Protein 5K7A (pdb70)

Foldseek 3Di:
DDLDDAAAEQEADPLEAAEEWEFAFEWDAFQRRTATFTAIPRDFDHHEYEYAAFRKYKYK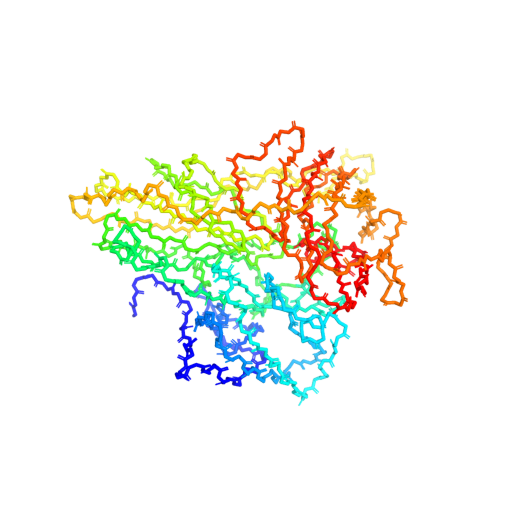YFYQDQAWWDKAFFQQQWACVQNPLADTAGHRGIDIRIDGRHHPWFAKTKMATRPFLCRQVNLQRGYMYIYGYDDPLCPDCQNVVAAEGEWEWEAFADDPRGTDDADLLCLLQFDGHPQTATSRHGAGEDEDPAQKYKYKYAHSYLWDKFFKAKPPWWKWWQAKQIGGWFFTDTDRTDIDGHRIITITMTGHDAFDKIFIKRDWDFQFRWDWDDPPPDIDIDGPGTDHMDTHYIYGGDHPHDRDDGDGTGDDDDDADDADEEEEWEKEDPSVVSAIDIVPFFEDPVDADAEEEAQGKYKYKYWYQYQGKFWKFWPNWWKWWQDKQPGGDPTTHTTGIHIHHHGMIIIIITHHHHFAKTKMATSSVSNSSRGGMHIYGYD

B-factor: mean 14.52, std 11.08, range [1.28, 102.49]

Nearest PDB structures (foldseek):
  6q29-assembly1_A  TM=9.748E-01  e=1.205E-89  Thermus thermophilus HB27
  6im7-assembly1_A  TM=8.727E-01  e=2.525E-44  Escherichia coli K-12
  8p4g-assembly1_B  TM=8.375E-01  e=1.681E-42  Pyrobaculum aerophilum str. IM2
  8p4g-assembly1_A  TM=8.306E-01  e=3.415E-42  Pyrobaculum aerophilum str. IM2
  6vow-assembly1_A  TM=8.666E-01  e=3.575E-37  Zestomonas thermotolerans

Secondary structure (DSSP, 8-state):
--SS--PPEEE-BTTEEEEEEEEEEEEEEETTEEEEEEEETTBSS-PEEEE-TT-EEEEEEEE-SSS-B--EEET----TTTS-TT--B-TT-EEEEEEE--SS--EEEEEE---TTSHHHHHHTT--EEEEE--GGGGSHHHHTSEEEEEEEEEE-EETTEEPPPPHHHHHH----SEEEETTEES-EEE-SSSEEEEEEEE--SS--EEEEETTB-EEEEEETTEEEEEEEEES-EEE-TT-EEEEEEE--SSSEEEEEEE------EEEE-SSSS-EEEE--SPPPEEEEEEEPPSS--PPPPPS---PPPPPPPPSEEEEEEEEEEGGGTEEEETTB---TT---EEE-TT-EEEEEEEE-SSS-EEEEESS--BEEEEETTEE-SS---BSEEEE-TT-EEEEEEE--S-EEEEEEESSHHHHHTT-EEEEEE-

Sequence (439 aa):
GPPSSFPEPKKVVVRSSQGGLLLSLKKLLSSATTPTTTPPLLAIIAGQQRATLLLTYGGSFPGPTLRRVRRPRRDTVRLLTLENRLPEPTNLLHWHGLLPPIISPKVDDPFLEIPPPGESWTYEFTVPKKELAGTFWYHPHHLHGRVAPQLLFAGLLLGALLVVEESSSLDAIPELREAEEHLLLVLKKDLALQGGRPAPPHTPMDWMNGKEGDLVLVNGALRPTTLLVAQKKATLLRRLRRLLNASNARYYRLALQDHPLYLIAADGGFLEEEPLEEVSELLLLAPGERAEVLVRLRKEGRFLLLQALLPYDRGAMMGMMDMGGMAHAMMMPQGPPSRPETLLYLLIIAPKNNPKKPPLLPLPPKALSSPFPTLPAPVVVVTRRRRLLVVVLTEDMMAARFFINGQVVFDHRRVDLLKKGQAQTVEVWEVENQGDMDHPFHLHVHPFQVLSVGGRPFPYRAWKDVVNLLKKAGEVARRRLLLVPLREKGRRRTVFHCHIVEHEEDRGMMMGVLEVG

Solvent-accessible surface area: 17382 Å² total; per-residue (Å²): 120,114,69,12,45,71,16,159,52,34,140,24,130,91,20,60,3,71,38,170,8,24,0,23,56,15,88,34,78,8,28,86,79,163,6,35,0,31,0,0,43,37,41,21,5,0,10,6,0,55,2,118,29,164,1,36,0,87,0,26,0,60,0,126,5,113,49,21,0,0,2,2,2,0,7,2,10,8,28,4,166,32,1,36,11,71,32,101,3,68,62,57,94,60,119,61,1,85,13,83,1,34,121,140,19,12,3,1,1,1,1,0,0,2,8,75,37,90,0,0,50,0,0,3,8,0,0,0,0,1,1,3,1,62,24,106,31,20,72,44,93,43,4,162,86,9,23,62,25,13,0,2,0,4,1,0,15,38,114,82,32,145,30,14,78,35,64,115,76,23,58,12,5,4,15,57,3,112,22,4,0,0,10,14,21,67,98,12,47,2,78,3,154,91,12,4,0,4,9,4,3,0,0,0,0,1,0,23,12,0,65,1,18,8,71,77,12,44,4,30,5,0,0,4,0,3,5,19,1,53,107,25,50,110,29,90,68,25,46,3,0,0,0,16,5,4,1,1,2,0,73,0,138,100,90,32,143,11,24,9,39,4,39,50,35,63,12,15,5,30,13,90,67,100,156,77,49,161,59,109,42,77,90,98,20,87,37,170,70,14,27,0,3,63,3,54,10,24,175,108,15,162,36,50,94,52,5,189,66,12,45,118,12,66,125,35,87,84,64,97,58,83,39,134,4,19,1,43,38,65,30,118,46,11,93,0,48,11,77,61,81,58,24,38,106,183,68,42,47,20,133,15,118,9,136,20,4,2,17,0,49,0,27,0,99,8,113,0,7,0,0,2,0,2,0,6,1,6,0,17,4,44,13,11,29,74,129,111,57,95,42,92,3,39,11,3,0,3,21,0,80,50,53,22,55,0,95,0,27,0,17,2,66,79,119,16,82,0,0,1,0,2,0,0,0,0,0,0,12,64,4,0,4,2,0,0,54,3,64

Organism: Thermus thermophilus (strain ATCC BAA-163 / DSM 7039 / HB27) (NCBI:txid262724)

InterPro domains:
  IPR001117 Multicopper oxidase, second cupredoxin domain [PF00394] (195-286)
  IPR002355 Multicopper oxidase, copper-binding site [PS00080] (444-455)
  IPR008972 Cupredoxin [G3DSA:2.60.40.420] (24-157)
  IPR008972 Cupredoxin [G3DSA:2.60.40.420] (158-334)
  IPR008972 Cupredoxin [G3DSA:2.60.40.420] (335-462)
  IPR008972 Cupredoxin [SSF49503] (23-158)
  IPR008972 Cupredoxin [SSF49503] (170-296)
  IPR008972 Cupredoxin [SSF49503] (318-461)
  IPR011706 Multicopper oxidase, C-terminal [PF07731] (347-461)
  IPR011707 Multicopper oxidase-like, N-terminal [PF07732] (53-159)
  IPR045087 Multicopper oxidase [PTHR11709] (60-456)

Radius of gyration: 20.78 Å; Cα contacts (8 Å, |Δi|>4): 1508; chains: 1; bounding box: 54×53×54 Å

CATH classification: 2.60.40.420 (+2 more: 2.60.40.420, 2.60.40.420)

Structure (mmCIF, N/CA/C/O backbone):
data_5K7A
#
_entry.id   5K7A
#
_cell.length_a   93.744
_cell.length_b   110.332
_cell.length_c   96.484
_cell.angle_alpha   90.000
_cell.angle_beta   90.000
_cell.angle_gamma   90.000
#
_symmetry.space_group_name_H-M   'C 2 2 21'
#
loop_
_entity.id
_entity.type
_entity.pdbx_description
1 polymer Laccase
2 non-polymer 'COPPER (II) ION'
3 non-polymer (4S)-2-METHYL-2,4-PENTANEDIOL
4 water water
#
loop_
_atom_site.group_PDB
_atom_site.id
_atom_site.type_symbol
_atom_site.label_atom_id
_atom_site.label_alt_id
_atom_site.label_comp_id
_atom_site.label_asym_id
_atom_site.label_entity_id
_atom_site.label_seq_id
_atom_site.pdbx_PDB_ins_code
_atom_site.Cartn_x
_atom_site.Cartn_y
_atom_site.Cartn_z
_atom_site.occupancy
_atom_site.B_iso_or_equiv
_atom_site.auth_seq_id
_atom_site.auth_comp_id
_atom_site.auth_asym_id
_atom_site.auth_atom_id
_atom_site.pdbx_PDB_model_num
ATOM 1 N N . GLY A 1 1 ? -36.126 29.443 19.871 1.00 31.02 24 GLY A N 1
ATOM 2 C CA . GLY A 1 1 ? -34.797 29.815 19.418 1.00 29.53 24 GLY A CA 1
ATOM 3 C C . GLY A 1 1 ? -34.759 31.217 18.842 1.00 37.67 24 GLY A C 1
ATOM 4 O O . GLY A 1 1 ? -35.732 31.964 18.964 1.00 34.72 24 GLY A O 1
ATOM 5 N N A PRO A 1 2 ? -33.639 31.581 18.222 0.53 32.46 25 PRO A N 1
ATOM 6 N N B PRO A 1 2 ? -33.649 31.578 18.203 0.47 32.39 25 PRO A N 1
ATOM 7 C CA A PRO A 1 2 ? -33.530 32.920 17.637 0.53 25.46 25 PRO A CA 1
ATOM 8 C CA B PRO A 1 2 ? -33.546 32.918 17.616 0.47 25.45 25 PRO A CA 1
ATOM 9 C C A PRO A 1 2 ? -34.487 33.067 16.469 0.53 32.36 25 PRO A C 1
ATOM 10 C C B PRO A 1 2 ? -34.525 33.081 16.467 0.47 32.33 25 PRO A C 1
ATOM 11 O O A PRO A 1 2 ? -34.760 32.112 15.737 0.53 26.58 25 PRO A O 1
ATOM 12 O O B PRO A 1 2 ? -34.840 32.128 15.749 0.47 26.63 25 PRO A O 1
ATOM 19 N N A SER A 1 3 ? -35.004 34.288 16.306 0.53 23.08 26 SER A N 1
ATOM 20 N N B SER A 1 3 ? -35.012 34.315 16.303 0.47 23.07 26 SER A N 1
ATOM 21 C CA A SER A 1 3 ? -35.939 34.551 15.217 0.53 33.18 26 SER A CA 1
ATOM 22 C CA B SER A 1 3 ? -35.942 34.602 15.215 0.47 33.12 26 SER A CA 1
ATOM 23 C C A SER A 1 3 ? -35.359 34.131 13.875 0.53 25.16 26 SER A C 1
ATOM 24 C C B SER A 1 3 ? -35.369 34.198 13.863 0.47 25.22 26 SER A C 1
ATOM 25 O O A SER A 1 3 ? -36.074 33.600 13.018 0.53 27.13 26 SER A O 1
ATOM 26 O O B SER A 1 3 ? -36.112 33.743 12.986 0.47 27.30 26 SER A O 1
ATOM 31 N N . PHE A 1 4 ? -34.057 34.343 13.679 1.00 20.39 27 PHE A N 1
ATOM 32 C CA . PHE A 1 4 ? -33.436 33.991 12.417 1.00 15.35 27 PHE A CA 1
ATOM 33 C C . PHE A 1 4 ? -32.706 32.663 12.527 1.00 13.28 27 PHE A C 1
ATOM 34 O O . PHE A 1 4 ? -31.675 32.585 13.213 1.00 13.17 27 PHE A O 1
ATOM 42 N N . PRO A 1 5 ? -33.173 31.617 11.851 1.00 12.86 28 PRO A N 1
ATOM 43 C CA . PRO A 1 5 ? -32.471 30.333 11.882 1.00 10.74 28 PRO A CA 1
ATOM 44 C C . PRO A 1 5 ? -31.231 30.360 11.001 1.00 8.05 28 PRO A C 1
ATOM 45 O O . PRO A 1 5 ? -31.250 30.887 9.886 1.00 10.56 28 PRO A O 1
ATOM 49 N N . GLU A 1 6 ? -30.152 29.793 11.527 1.00 9.84 29 GLU A N 1
ATOM 50 C CA . GLU A 1 6 ? -28.877 29.615 10.847 1.00 10.23 29 GLU A CA 1
ATOM 51 C C . GLU A 1 6 ? -28.311 28.271 11.270 1.00 7.18 29 GLU A C 1
ATOM 52 O O . GLU A 1 6 ? -28.553 27.825 12.399 1.00 8.89 29 GLU A O 1
ATOM 58 N N . PRO A 1 7 ? -27.543 27.610 10.404 1.00 7.58 30 PRO A N 1
ATOM 59 C CA . PRO A 1 7 ? -26.953 26.329 10.799 1.00 9.60 30 PRO A CA 1
ATOM 60 C C . PRO A 1 7 ? -26.047 26.467 12.015 1.00 6.81 30 PRO A C 1
ATOM 61 O O . PRO A 1 7 ? -25.376 27.487 12.216 1.00 9.69 30 PRO A O 1
ATOM 65 N N A LYS A 1 8 ? -26.049 25.419 12.836 0.41 9.88 31 LYS A N 1
ATOM 66 N N B LYS A 1 8 ? -26.055 25.426 12.844 0.59 9.85 31 LYS A N 1
ATOM 67 C CA A LYS A 1 8 ? -25.128 25.326 13.957 0.41 8.85 31 LYS A CA 1
ATOM 68 C CA B LYS A 1 8 ? -25.134 25.354 13.967 0.59 8.77 31 LYS A CA 1
ATOM 69 C C A LYS A 1 8 ? -23.691 25.436 13.461 0.41 9.95 31 LYS A C 1
ATOM 70 C C B LYS A 1 8 ? -23.698 25.446 13.464 0.59 9.93 31 LYS A C 1
ATOM 71 O O A LYS A 1 8 ? -23.345 24.924 12.391 0.41 7.32 31 LYS A O 1
ATOM 72 O O B LYS A 1 8 ? -23.362 24.930 12.392 0.59 7.31 31 LYS A O 1
ATOM 83 N N . VAL A 1 9 ? -22.851 26.114 14.241 1.00 10.24 32 VAL A N 1
ATOM 84 C CA . VAL A 1 9 ? -21.457 26.341 13.883 1.00 8.11 32 VAL A CA 1
ATOM 85 C C . VAL A 1 9 ? -20.564 25.402 14.685 1.00 10.27 32 VAL A C 1
ATOM 86 O O . VAL A 1 9 ? -20.743 25.240 15.902 1.00 11.51 32 VAL A O 1
ATOM 90 N N A VAL A 1 10 ? -19.619 24.766 13.992 0.91 7.66 33 VAL A N 1
ATOM 91 N N B VAL A 1 10 ? -19.598 24.785 14.016 0.09 7.77 33 VAL A N 1
ATOM 92 C CA A VAL A 1 10 ? -18.519 24.025 14.601 0.91 5.50 33 VAL A CA 1
ATOM 93 C CA B VAL A 1 10 ? -18.538 24.042 14.687 0.09 5.82 33 VAL A CA 1
ATOM 94 C C A VAL A 1 10 ? -17.235 24.792 14.306 0.91 9.26 33 VAL A C 1
ATOM 95 C C B VAL A 1 10 ? -17.212 24.704 14.334 0.09 9.06 33 VAL A C 1
ATOM 96 O O A VAL A 1 10 ? -16.901 25.023 13.138 0.91 7.88 33 VAL A O 1
ATOM 97 O O B VAL A 1 10 ? -16.851 24.805 13.154 0.09 7.80 33 VAL A O 1
ATOM 104 N N . ARG A 1 11 ? -16.513 25.185 15.356 1.00 8.43 34 ARG A N 1
ATOM 105 C CA . ARG A 1 11 ? -15.303 25.985 15.217 1.00 6.30 34 ARG A CA 1
ATOM 106 C C . ARG A 1 11 ? -14.065 25.136 15.472 1.00 8.59 34 ARG A C 1
ATOM 107 O O . ARG A 1 11 ? -14.087 24.198 16.271 1.00 11.18 34 ARG A O 1
ATOM 115 N N A SER A 1 12 ? -12.982 25.454 14.771 0.85 6.47 35 SER A N 1
ATOM 116 N N B SER A 1 12 ? -12.974 25.491 14.800 0.15 6.70 35 SER A N 1
ATOM 117 C CA A SER A 1 12 ? -11.710 24.831 15.107 0.85 6.70 35 SER A CA 1
ATOM 118 C CA B SER A 1 12 ? -11.689 24.891 15.124 0.15 7.03 35 SER A CA 1
ATOM 119 C C A SER A 1 12 ? -11.327 25.195 16.542 0.85 10.21 35 SER A C 1
ATOM 120 C C B SER A 1 12 ? -11.323 25.208 16.568 0.15 10.36 35 SER A C 1
ATOM 121 O O A SER A 1 12 ? -11.712 26.248 17.062 0.85 11.65 35 SER A O 1
ATOM 122 O O B SER A 1 12 ? -11.695 26.251 17.113 0.15 11.71 35 SER A O 1
ATOM 127 N N . GLN A 1 13 ? -10.590 24.290 17.193 1.00 11.30 36 GLN A N 1
ATOM 128 C CA . GLN A 1 13 ? -10.170 24.440 18.584 1.00 10.57 36 GLN A CA 1
ATOM 129 C C . GLN A 1 13 ? -8.662 24.267 18.620 1.00 12.87 36 GLN A C 1
ATOM 130 O O . GLN A 1 13 ? -8.152 23.203 18.252 1.00 14.78 36 GLN A O 1
ATOM 136 N N . GLY A 1 14 ? -7.954 25.304 19.051 1.00 14.07 37 GLY A N 1
ATOM 137 C CA . GLY A 1 14 ? -6.513 25.186 19.153 1.00 16.92 37 GLY A CA 1
ATOM 138 C C . GLY A 1 14 ? -5.832 24.904 17.833 1.00 19.35 37 GLY A C 1
ATOM 139 O O . GLY A 1 14 ? -4.797 24.231 17.809 1.00 15.61 37 GLY A O 1
ATOM 140 N N . GLY A 1 15 ? -6.398 25.384 16.728 1.00 15.08 38 GLY A N 1
ATOM 141 C CA . GLY A 1 15 ? -5.828 25.157 15.417 1.00 13.22 38 GLY A CA 1
ATOM 142 C C . GLY A 1 15 ? -6.260 23.881 14.734 1.00 16.09 38 GLY A C 1
ATOM 143 O O . GLY A 1 15 ? -5.701 23.546 13.682 1.00 13.72 38 GLY A O 1
ATOM 144 N N . LEU A 1 16 ? -7.234 23.160 15.288 1.00 10.49 39 LEU A N 1
ATOM 145 C CA . LEU A 1 16 ? -7.662 21.886 14.726 1.00 9.69 39 LEU A CA 1
ATOM 146 C C . LEU A 1 16 ? -9.178 21.818 14.709 1.00 11.56 39 LEU A C 1
ATOM 147 O O . LEU A 1 16 ? -9.823 22.051 15.735 1.00 13.40 39 LEU A O 1
ATOM 152 N N A LEU A 1 17 ? -9.729 21.480 13.548 0.38 8.27 40 LEU A N 1
ATOM 153 N N B LEU A 1 17 ? -9.754 21.517 13.549 0.62 8.24 40 LEU A N 1
ATOM 154 C CA A LEU A 1 17 ? -11.142 21.149 13.389 0.38 9.90 40 LEU A CA 1
ATOM 155 C CA B LEU A 1 17 ? -11.172 21.162 13.462 0.62 9.90 40 LEU A CA 1
ATOM 156 C C A LEU A 1 17 ? -11.210 19.653 13.099 0.38 11.77 40 LEU A C 1
ATOM 157 C C B LEU A 1 17 ? -11.230 19.677 13.116 0.62 11.77 40 LEU A C 1
ATOM 158 O O A LEU A 1 17 ? -10.977 19.222 11.966 0.38 12.44 40 LEU A O 1
ATOM 159 O O B LEU A 1 17 ? -11.014 19.286 11.966 0.62 12.42 40 LEU A O 1
ATOM 168 N N . SER A 1 18 ? -11.516 18.860 14.124 1.00 7.64 41 SER A N 1
ATOM 169 C CA . SER A 1 18 ? -11.597 17.412 13.999 1.00 9.66 41 SER A CA 1
ATOM 170 C C . SER A 1 18 ? -13.048 17.026 14.230 1.00 10.59 41 SER A C 1
ATOM 171 O O . SER A 1 18 ? -13.596 17.278 15.309 1.00 12.34 41 SER A O 1
ATOM 174 N N . LEU A 1 19 ? -13.673 16.427 13.222 1.00 10.75 42 LEU A N 1
ATOM 175 C CA . LEU A 1 19 ? -15.113 16.241 13.257 1.00 12.39 42 LEU A CA 1
ATOM 176 C C . LEU A 1 19 ? -15.490 15.001 12.464 1.00 9.85 42 LEU A C 1
ATOM 177 O O . LEU A 1 19 ? -14.950 14.756 11.379 1.00 11.52 42 LEU A O 1
ATOM 182 N N A LYS A 1 20 ? -16.410 14.214 13.011 0.54 12.94 43 LYS A N 1
ATOM 183 N N B LYS A 1 20 ? -16.411 14.227 13.027 0.46 12.96 43 LYS A N 1
ATOM 184 C CA A LYS A 1 20 ? -16.990 13.083 12.301 0.54 18.00 43 LYS A CA 1
ATOM 185 C CA B LYS A 1 20 ? -17.030 13.096 12.356 0.46 18.13 43 LYS A CA 1
ATOM 186 C C A LYS A 1 20 ? -18.397 13.465 11.865 0.54 16.73 43 LYS A C 1
ATOM 187 C C B LYS A 1 20 ? -18.383 13.558 11.834 0.46 16.72 43 LYS A C 1
ATOM 188 O O A LYS A 1 20 ? -19.245 13.783 12.706 0.54 16.61 43 LYS A O 1
ATOM 189 O O B LYS A 1 20 ? -19.168 14.153 12.580 0.46 15.44 43 LYS A O 1
ATOM 200 N N A LEU A 1 21 ? -18.641 13.439 10.560 0.54 11.28 44 LEU A N 1
ATOM 201 N N B LEU A 1 21 ? -18.651 13.289 10.558 0.46 11.67 44 LEU A N 1
ATOM 202 C CA A LEU A 1 21 ? -19.972 13.644 10.014 0.54 14.09 44 LEU A CA 1
ATOM 203 C CA B LEU A 1 21 ? -19.876 13.746 9.911 0.46 13.70 44 LEU A CA 1
ATOM 204 C C A LEU A 1 21 ? -20.465 12.361 9.361 0.54 12.01 44 LEU A C 1
ATOM 205 C C B LEU A 1 21 ? -20.442 12.598 9.092 0.46 13.67 44 LEU A C 1
ATOM 206 O O A LEU A 1 21 ? -19.684 11.586 8.803 0.54 15.63 44 LEU A O 1
ATOM 207 O O B LEU A 1 21 ? -19.786 12.122 8.162 0.46 9.35 44 LEU A O 1
ATOM 216 N N A SER A 1 22 ? -21.771 12.145 9.434 0.54 9.87 45 SER A N 1
ATOM 217 N N B SER A 1 22 ? -21.652 12.159 9.424 0.46 10.12 45 SER A N 1
ATOM 218 C CA A SER A 1 22 ? -22.418 11.058 8.722 0.54 12.54 45 SER A CA 1
ATOM 219 C CA B SER A 1 22 ? -22.312 11.099 8.676 0.46 12.52 45 SER A CA 1
ATOM 220 C C A SER A 1 22 ? -23.369 11.640 7.689 0.54 11.69 45 SER A C 1
ATOM 221 C C B SER A 1 22 ? -23.286 11.693 7.665 0.46 11.62 45 SER A C 1
ATOM 222 O O A SER A 1 22 ? -24.106 12.587 7.979 0.54 11.56 45 SER A O 1
ATOM 223 O O B SER A 1 22 ? -23.965 12.684 7.948 0.46 11.27 45 SER A O 1
ATOM 228 N N . ALA A 1 23 ? -23.336 11.086 6.480 1.00 9.61 46 ALA A N 1
ATOM 229 C CA . ALA A 1 23 ? -24.333 11.394 5.462 1.00 7.59 46 ALA A CA 1
ATOM 230 C C . ALA A 1 23 ? -25.414 10.328 5.610 1.00 10.15 46 ALA A C 1
ATOM 231 O O . ALA A 1 23 ? -25.158 9.145 5.364 1.00 11.63 46 ALA A O 1
ATOM 233 N N A THR A 1 24 ? -26.608 10.727 6.045 0.21 8.62 47 THR A N 1
ATOM 234 N N B THR A 1 24 ? -26.624 10.749 5.999 0.79 8.50 47 THR A N 1
ATOM 235 C CA A THR A 1 24 ? -27.619 9.730 6.370 0.21 11.06 47 THR A CA 1
ATOM 236 C CA B THR A 1 24 ? -27.643 9.819 6.493 0.79 11.04 47 THR A CA 1
ATOM 237 C C A THR A 1 24 ? -29.010 10.279 6.094 0.21 10.77 47 THR A C 1
ATOM 238 C C B THR A 1 24 ? -29.037 10.304 6.123 0.79 10.77 47 THR A C 1
ATOM 239 O O A THR A 1 24 ? -29.222 11.497 6.143 0.21 10.18 47 THR A O 1
ATOM 240 O O B THR A 1 24 ? -29.286 11.517 6.165 0.79 10.15 47 THR A O 1
ATOM 247 N N . PRO A 1 25 ? -29.968 9.409 5.775 1.00 10.64 48 PRO A N 1
ATOM 248 C CA . PRO A 1 25 ? -31.370 9.836 5.668 1.00 10.38 48 PRO A CA 1
ATOM 249 C C . PRO A 1 25 ? -31.879 10.206 7.054 1.00 10.93 48 PRO A C 1
ATOM 250 O O . PRO A 1 25 ? -31.739 9.435 8.006 1.00 13.64 48 PRO A O 1
ATOM 254 N N A THR A 1 26 ? -32.485 11.386 7.155 0.64 8.99 49 THR A N 1
ATOM 255 N N B THR A 1 26 ? -32.458 11.398 7.178 0.06 9.12 49 THR A N 1
ATOM 256 N N C THR A 1 26 ? -32.455 11.398 7.164 0.30 9.08 49 THR A N 1
ATOM 257 C CA A THR A 1 26 ? -32.761 12.011 8.443 0.64 8.85 49 THR A CA 1
ATOM 258 C CA B THR A 1 26 ? -32.909 11.888 8.479 0.06 9.09 49 THR A CA 1
ATOM 259 C CA C THR A 1 26 ? -32.931 11.908 8.443 0.30 8.96 49 THR A CA 1
ATOM 260 C C A THR A 1 26 ? -34.204 12.494 8.479 0.64 10.02 49 THR A C 1
ATOM 261 C C B THR A 1 26 ? -34.330 12.420 8.378 0.06 9.85 49 THR A C 1
ATOM 262 C C C THR A 1 26 ? -34.347 12.450 8.299 0.30 9.74 49 THR A C 1
ATOM 263 O O A THR A 1 26 ? -34.595 13.330 7.639 0.64 9.53 49 THR A O 1
ATOM 264 O O B THR A 1 26 ? -34.586 13.352 7.588 0.06 9.60 49 THR A O 1
ATOM 265 O O C THR A 1 26 ? -34.554 13.538 7.760 0.30 9.51 49 THR A O 1
ATOM 275 N N A PRO A 1 27 ? -35.021 12.019 9.421 0.61 11.03 50 PRO A N 1
ATOM 276 N N B PRO A 1 27 ? -35.277 11.878 9.141 0.39 11.19 50 PRO A N 1
ATOM 277 C CA A PRO A 1 27 ? -36.346 12.620 9.625 0.61 8.81 50 PRO A CA 1
ATOM 278 C CA B PRO A 1 27 ? -36.578 12.542 9.281 0.39 10.86 50 PRO A CA 1
ATOM 279 C C A PRO A 1 27 ? -36.199 14.006 10.231 0.61 11.05 50 PRO A C 1
ATOM 280 C C B PRO A 1 27 ? -36.421 13.796 10.130 0.39 11.42 50 PRO A C 1
ATOM 281 O O A PRO A 1 27 ? -35.507 14.187 11.236 0.61 12.22 50 PRO A O 1
ATOM 282 O O B PRO A 1 27 ? -35.783 13.771 11.185 0.39 12.78 50 PRO A O 1
ATOM 289 N N A LEU A 1 28 ? -36.851 14.986 9.612 0.41 10.53 51 LEU A N 1
ATOM 290 N N B LEU A 1 28 ? -36.990 14.899 9.650 0.59 10.34 51 LEU A N 1
ATOM 291 C CA A LEU A 1 28 ? -36.756 16.370 10.047 0.41 10.23 51 LEU A CA 1
ATOM 292 C CA B LEU A 1 28 ? -36.900 16.179 10.338 0.59 10.55 51 LEU A CA 1
ATOM 293 C C A LEU A 1 28 ? -38.128 17.012 9.972 0.41 11.06 51 LEU A C 1
ATOM 294 C C B LEU A 1 28 ? -38.154 16.982 10.022 0.59 11.01 51 LEU A C 1
ATOM 295 O O A LEU A 1 28 ? -39.058 16.480 9.361 0.41 12.14 51 LEU A O 1
ATOM 296 O O B LEU A 1 28 ? -39.018 16.545 9.258 0.59 12.23 51 LEU A O 1
ATOM 305 N N . ALA A 1 29 ? -38.248 18.166 10.617 1.00 10.84 52 ALA A N 1
ATOM 306 C CA . ALA A 1 29 ? -39.324 19.104 10.340 1.00 11.20 52 ALA A CA 1
ATOM 307 C C . ALA A 1 29 ? -38.720 20.227 9.516 1.00 17.51 52 ALA A C 1
ATOM 308 O O . ALA A 1 29 ? -37.685 20.787 9.889 1.00 22.19 52 ALA A O 1
ATOM 310 N N A ILE A 1 30 ? -39.357 20.545 8.397 0.65 14.65 53 ILE A N 1
ATOM 311 N N B ILE A 1 30 ? -39.360 20.547 8.395 0.35 14.86 53 ILE A N 1
ATOM 312 C CA A ILE A 1 30 ? -38.841 21.572 7.502 0.65 24.93 53 ILE A CA 1
ATOM 313 C CA B ILE A 1 30 ? -38.845 21.544 7.459 0.35 24.75 53 ILE A CA 1
ATOM 314 C C A ILE A 1 30 ? -40.016 22.290 6.859 0.65 15.09 53 ILE A C 1
ATOM 315 C C B ILE A 1 30 ? -40.023 22.287 6.848 0.35 15.24 53 ILE A C 1
ATOM 316 O O A ILE A 1 30 ? -40.949 21.656 6.357 0.65 16.99 53 ILE A O 1
ATOM 317 O O B ILE A 1 30 ? -40.960 21.664 6.340 0.35 17.00 53 ILE A O 1
ATOM 326 N N . ALA A 1 31 ? -39.974 23.623 6.894 1.00 13.38 54 ALA A N 1
ATOM 327 C CA . ALA A 1 31 ? -41.031 24.457 6.319 1.00 13.18 54 ALA A CA 1
ATOM 328 C C . ALA A 1 31 ? -42.410 24.044 6.824 1.00 13.67 54 ALA A C 1
ATOM 329 O O . ALA A 1 31 ? -43.396 24.070 6.085 1.00 14.50 54 ALA A O 1
ATOM 331 N N . GLY A 1 32 ? -42.480 23.618 8.082 1.00 13.51 55 GLY A N 1
ATOM 332 C CA . GLY A 1 32 ? -43.743 23.266 8.693 1.00 12.47 55 GLY A CA 1
ATOM 333 C C . GLY A 1 32 ? -44.252 21.864 8.420 1.00 15.72 55 GLY A C 1
ATOM 334 O O . GLY A 1 32 ? -45.352 21.528 8.872 1.00 16.60 55 GLY A O 1
ATOM 335 N N A GLN A 1 33 ? -43.497 21.032 7.705 0.50 14.78 56 GLN A N 1
ATOM 336 N N B GLN A 1 33 ? -43.502 21.036 7.698 0.50 14.76 56 GLN A N 1
ATOM 337 C CA A GLN A 1 33 ? -43.908 19.667 7.416 0.50 13.43 56 GLN A CA 1
ATOM 338 C CA B GLN A 1 33 ? -43.908 19.666 7.432 0.50 13.41 56 GLN A CA 1
ATOM 339 C C A GLN A 1 33 ? -42.775 18.702 7.740 0.50 13.21 56 GLN A C 1
ATOM 340 C C B GLN A 1 33 ? -42.776 18.713 7.794 0.50 13.23 56 GLN A C 1
ATOM 341 O O A GLN A 1 33 ? -41.599 19.073 7.733 0.50 17.90 56 GLN A O 1
ATOM 342 O O B GLN A 1 33 ? -41.608 19.099 7.871 0.50 17.59 56 GLN A O 1
ATOM 353 N N . ARG A 1 34 ? -43.145 17.458 8.040 1.00 11.90 57 ARG A N 1
ATOM 354 C CA . ARG A 1 34 ? -42.163 16.415 8.277 1.00 12.06 57 ARG A CA 1
ATOM 355 C C . ARG A 1 34 ? -41.684 15.869 6.942 1.00 14.86 57 ARG A C 1
ATOM 356 O O . ARG A 1 34 ? -42.471 15.690 6.006 1.00 17.58 57 ARG A O 1
ATOM 364 N N . ALA A 1 35 ? -40.384 15.612 6.854 1.00 10.42 58 ALA A N 1
ATOM 365 C CA . ALA A 1 35 ? -39.819 15.002 5.665 1.00 9.93 58 ALA A CA 1
ATOM 366 C C . ALA A 1 35 ? -38.554 14.264 6.063 1.00 10.35 58 ALA A C 1
ATOM 367 O O . ALA A 1 35 ? -37.956 14.538 7.107 1.00 11.34 58 ALA A O 1
ATOM 369 N N . THR A 1 36 ? -38.158 13.311 5.224 1.00 8.15 59 THR A N 1
ATOM 370 C CA . THR A 1 36 ? -36.866 12.652 5.353 1.00 9.15 59 THR A CA 1
ATOM 371 C C . THR A 1 36 ? -35.951 13.185 4.262 1.00 8.45 59 THR A C 1
ATOM 372 O O . THR A 1 36 ? -36.229 13.010 3.070 1.00 10.66 59 THR A O 1
ATOM 376 N N A LEU A 1 37 ? -34.874 13.842 4.672 0.38 7.96 60 LEU A N 1
ATOM 377 N N B LEU A 1 37 ? -34.880 13.852 4.672 0.62 7.98 60 LEU A N 1
ATOM 378 C CA A LEU A 1 37 ? -33.870 14.372 3.763 0.38 6.84 60 LEU A CA 1
ATOM 379 C CA B LEU A 1 37 ? -33.876 14.370 3.757 0.62 6.80 60 LEU A CA 1
ATOM 380 C C A LEU A 1 37 ? -32.554 13.635 3.968 0.38 7.20 60 LEU A C 1
ATOM 381 C C B LEU A 1 37 ? -32.583 13.584 3.929 0.62 7.14 60 LEU A C 1
ATOM 382 O O A LEU A 1 37 ? -32.359 12.923 4.957 0.38 9.76 60 LEU A O 1
ATOM 383 O O B LEU A 1 37 ? -32.433 12.783 4.855 0.62 9.67 60 LEU A O 1
ATOM 392 N N . LEU A 1 38 ? -31.640 13.812 3.019 1.00 7.05 61 LEU A N 1
ATOM 393 C CA . LEU A 1 38 ? -30.283 13.312 3.178 1.00 8.72 61 LEU A CA 1
ATOM 394 C C . LEU A 1 38 ? -29.477 14.465 3.752 1.00 8.46 61 LEU A C 1
ATOM 395 O O . LEU A 1 38 ? -29.436 15.542 3.151 1.00 7.68 61 LEU A O 1
ATOM 400 N N . THR A 1 39 ? -28.861 14.258 4.919 1.00 7.79 62 THR A N 1
ATOM 401 C CA . THR A 1 39 ? -28.171 15.339 5.612 1.00 5.87 62 THR A CA 1
ATOM 402 C C . THR A 1 39 ? -26.768 14.931 6.032 1.00 8.30 62 THR A C 1
ATOM 403 O O . THR A 1 39 ? -26.454 13.748 6.196 1.00 9.47 62 THR A O 1
ATOM 407 N N . TYR A 1 40 ? -25.939 15.949 6.237 1.00 5.82 63 TYR A N 1
ATOM 408 C CA . TYR A 1 40 ? -24.714 15.834 7.015 1.00 5.66 63 TYR A CA 1
ATOM 409 C C . TYR A 1 40 ? -24.994 16.333 8.425 1.00 9.78 63 TYR A C 1
ATOM 410 O O . TYR A 1 40 ? -25.603 17.397 8.603 1.00 6.86 63 TYR A O 1
ATOM 419 N N . GLY A 1 41 ? -24.530 15.583 9.425 1.00 11.69 64 GLY A N 1
ATOM 420 C CA . GLY A 1 41 ? -24.670 16.048 10.791 1.00 9.30 64 GLY A CA 1
ATOM 421 C C . GLY A 1 41 ? -26.095 16.138 11.279 1.00 10.25 64 GLY A C 1
ATOM 422 O O . GLY A 1 41 ? -26.372 16.875 12.232 1.00 14.47 64 GLY A O 1
ATOM 423 N N . GLY A 1 42 ? -27.017 15.426 10.634 1.00 9.83 65 GLY A N 1
ATOM 424 C CA . GLY A 1 42 ? -28.399 15.400 11.068 1.00 10.44 65 GLY A CA 1
ATOM 425 C C . GLY A 1 42 ? -29.185 16.678 10.866 1.00 14.48 65 GLY A C 1
ATOM 426 O O . GLY A 1 42 ? -30.274 16.804 11.435 1.00 11.67 65 GLY A O 1
ATOM 427 N N . SER A 1 43 ? -28.694 17.625 10.065 1.00 10.85 66 SER A N 1
ATOM 428 C CA . SER A 1 43 ? -29.392 18.893 9.888 1.00 11.83 66 SER A CA 1
ATOM 429 C C . SER A 1 43 ? -29.399 19.312 8.421 1.00 7.28 66 SER A C 1
ATOM 430 O O . SER A 1 43 ? -28.538 18.917 7.633 1.00 7.33 66 SER A O 1
ATOM 433 N N . PHE A 1 44 ? -30.370 20.156 8.080 1.00 8.17 67 PHE A N 1
ATOM 434 C CA . PHE A 1 44 ? -30.443 20.772 6.763 1.00 8.75 67 PHE A CA 1
ATOM 435 C C . PHE A 1 44 ? -30.556 22.290 6.881 1.00 9.77 67 PHE A C 1
ATOM 436 O O . PHE A 1 44 ? -31.538 22.796 7.419 1.00 11.98 67 PHE A O 1
ATOM 444 N N . PRO A 1 45 ? -29.546 23.026 6.395 1.00 7.45 68 PRO A N 1
ATOM 445 C CA . PRO A 1 45 ? -28.255 22.572 5.860 1.00 8.06 68 PRO A CA 1
ATOM 446 C C . PRO A 1 45 ? -27.422 21.881 6.912 1.00 7.07 68 PRO A C 1
ATOM 447 O O . PRO A 1 45 ? -27.776 21.909 8.097 1.00 7.92 68 PRO A O 1
ATOM 451 N N . GLY A 1 46 ? -26.313 21.284 6.481 1.00 6.14 69 GLY A N 1
ATOM 452 C CA . GLY A 1 46 ? -25.359 20.709 7.396 1.00 7.17 69 GLY A CA 1
ATOM 453 C C . GLY A 1 46 ? -24.703 21.790 8.233 1.00 6.94 69 GLY A C 1
ATOM 454 O O . GLY A 1 46 ? -24.922 22.986 8.016 1.00 5.88 69 GLY A O 1
ATOM 455 N N . PRO A 1 47 ? -23.881 21.398 9.208 1.00 7.62 70 PRO A N 1
ATOM 456 C CA . PRO A 1 47 ? -23.272 22.402 10.090 1.00 5.46 70 PRO A CA 1
ATOM 457 C C . PRO A 1 47 ? -22.301 23.307 9.344 1.00 5.29 70 PRO A C 1
ATOM 458 O O . PRO A 1 47 ? -21.618 22.891 8.404 1.00 6.99 70 PRO A O 1
ATOM 462 N N . THR A 1 48 ? -22.239 24.564 9.779 1.00 6.68 71 THR A N 1
ATOM 463 C CA . THR A 1 48 ? -21.244 25.491 9.249 1.00 5.24 71 THR A CA 1
ATOM 464 C C . THR A 1 48 ? -19.922 25.247 9.960 1.00 5.94 71 THR A C 1
ATOM 465 O O . THR A 1 48 ? -19.857 25.307 11.192 1.00 7.94 71 THR A O 1
ATOM 469 N N . LEU A 1 49 ? -18.870 24.979 9.194 1.00 5.51 72 LEU A N 1
ATOM 470 C CA . LEU A 1 49 ? -17.538 24.800 9.758 1.00 6.45 72 LEU A CA 1
ATOM 471 C C . LEU A 1 49 ? -16.824 26.144 9.689 1.00 7.49 72 LEU A C 1
ATOM 472 O O . LEU A 1 49 ? -16.702 26.724 8.608 1.00 9.32 72 LEU A O 1
ATOM 477 N N A ARG A 1 50 ? -16.358 26.644 10.831 0.57 7.47 73 ARG A N 1
ATOM 478 N N B ARG A 1 50 ? -16.370 26.645 10.833 0.43 7.49 73 ARG A N 1
ATOM 479 C CA A ARG A 1 50 ? -15.697 27.944 10.884 0.57 6.03 73 ARG A CA 1
ATOM 480 C CA B ARG A 1 50 ? -15.695 27.936 10.906 0.43 6.09 73 ARG A CA 1
ATOM 481 C C A ARG A 1 50 ? -14.249 27.738 11.298 0.57 8.66 73 ARG A C 1
ATOM 482 C C B ARG A 1 50 ? -14.242 27.702 11.286 0.43 8.68 73 ARG A C 1
ATOM 483 O O A ARG A 1 50 ? -13.979 27.193 12.374 0.57 7.08 73 ARG A O 1
ATOM 484 O O B ARG A 1 50 ? -13.960 27.098 12.327 0.43 6.97 73 ARG A O 1
ATOM 499 N N . VAL A 1 51 ? -13.326 28.175 10.439 1.00 5.57 74 VAL A N 1
ATOM 500 C CA . VAL A 1 51 ? -11.896 27.928 10.590 1.00 8.10 74 VAL A CA 1
ATOM 501 C C . VAL A 1 51 ? -11.141 29.220 10.291 1.00 6.92 74 VAL A C 1
ATOM 502 O O . VAL A 1 51 ? -11.718 30.228 9.877 1.00 8.37 74 VAL A O 1
ATOM 506 N N A ARG A 1 52 ? -9.834 29.179 10.497 0.56 9.24 75 ARG A N 1
ATOM 507 N N B ARG A 1 52 ? -9.833 29.173 10.505 0.44 9.25 75 ARG A N 1
ATOM 508 C CA A ARG A 1 52 ? -8.958 30.297 10.189 0.56 8.47 75 ARG A CA 1
ATOM 509 C CA B ARG A 1 52 ? -8.916 30.268 10.237 0.44 8.53 75 ARG A CA 1
ATOM 510 C C A ARG A 1 52 ? -7.760 29.776 9.416 0.56 7.14 75 ARG A C 1
ATOM 511 C C B ARG A 1 52 ? -7.794 29.752 9.353 0.44 7.16 75 ARG A C 1
ATOM 512 O O A ARG A 1 52 ? -7.452 28.582 9.470 0.56 9.04 75 ARG A O 1
ATOM 513 O O B ARG A 1 52 ? -7.570 28.540 9.271 0.44 9.47 75 ARG A O 1
ATOM 528 N N . PRO A 1 53 ? -7.074 30.641 8.669 1.00 9.73 76 PRO A N 1
ATOM 529 C CA . PRO A 1 53 ? -5.895 30.190 7.923 1.00 9.38 76 PRO A CA 1
ATOM 530 C C . PRO A 1 53 ? -4.914 29.469 8.830 1.00 13.12 76 PRO A C 1
ATOM 531 O O . PRO A 1 53 ? -4.738 29.828 9.999 1.00 10.77 76 PRO A O 1
ATOM 535 N N A ARG A 1 54 ? -4.302 28.423 8.279 0.66 10.69 77 ARG A N 1
ATOM 536 N N B ARG A 1 54 ? -4.279 28.437 8.278 0.34 10.80 77 ARG A N 1
ATOM 537 C CA A ARG A 1 54 ? -3.308 27.543 8.896 0.66 10.41 77 ARG A CA 1
ATOM 538 C CA B ARG A 1 54 ? -3.299 27.549 8.898 0.34 10.58 77 ARG A CA 1
ATOM 539 C C A ARG A 1 54 ? -3.921 26.504 9.833 0.66 11.73 77 ARG A C 1
ATOM 540 C C B ARG A 1 54 ? -3.928 26.482 9.799 0.34 11.80 77 ARG A C 1
ATOM 541 O O A ARG A 1 54 ? -3.181 25.650 10.334 0.66 12.36 77 ARG A O 1
ATOM 542 O O B ARG A 1 54 ? -3.210 25.587 10.247 0.34 12.18 77 ARG A O 1
ATOM 557 N N . ASP A 1 55 ? -5.230 26.543 10.089 1.00 7.85 78 ASP A N 1
ATOM 558 C CA . ASP A 1 55 ? -5.878 25.468 10.833 1.00 9.36 78 ASP A CA 1
ATOM 559 C C . ASP A 1 55 ? -5.730 24.152 10.077 1.00 12.07 78 ASP A C 1
ATOM 560 O O . ASP A 1 55 ? -5.649 24.118 8.845 1.00 9.97 78 ASP A O 1
ATOM 565 N N . THR A 1 56 ? -5.708 23.061 10.830 1.00 10.77 79 THR A N 1
ATOM 566 C CA . THR A 1 56 ? -5.836 21.726 10.266 1.00 7.46 79 THR A CA 1
ATOM 567 C C . THR A 1 56 ? -7.300 21.313 10.335 1.00 10.94 79 THR A C 1
ATOM 568 O O . THR A 1 56 ? -7.938 21.439 11.387 1.00 12.53 79 THR A O 1
ATOM 572 N N . VAL A 1 57 ? -7.835 20.843 9.210 1.00 8.22 80 VAL A N 1
ATOM 573 C CA . VAL A 1 57 ? -9.175 20.275 9.146 1.00 9.63 80 VAL A CA 1
ATOM 574 C C . VAL A 1 57 ? -9.031 18.770 9.009 1.00 13.11 80 VAL A C 1
ATOM 575 O O . VAL A 1 57 ? -8.299 18.288 8.136 1.00 11.36 80 VAL A O 1
ATOM 579 N N . ARG A 1 58 ? -9.704 18.032 9.885 1.00 8.03 81 ARG A N 1
ATOM 580 C CA . ARG A 1 58 ? -9.707 16.569 9.869 1.00 8.99 81 ARG A CA 1
ATOM 581 C C . ARG A 1 58 ? -11.169 16.135 9.941 1.00 13.36 81 ARG A C 1
ATOM 582 O O . ARG A 1 58 ? -11.747 16.045 11.027 1.00 12.50 81 ARG A O 1
ATOM 590 N N A LEU A 1 59 ? -11.760 15.853 8.785 0.65 8.20 82 LEU A N 1
ATOM 591 N N B LEU A 1 59 ? -11.764 15.870 8.783 0.35 8.36 82 LEU A N 1
ATOM 592 C CA A LEU A 1 59 ? -13.189 15.587 8.662 0.65 6.65 82 LEU A CA 1
ATOM 593 C CA B LEU A 1 59 ? -13.190 15.590 8.665 0.35 6.74 82 LEU A CA 1
ATOM 594 C C A LEU A 1 59 ? -13.349 14.151 8.189 0.65 9.36 82 LEU A C 1
ATOM 595 C C B LEU A 1 59 ? -13.341 14.151 8.191 0.35 9.40 82 LEU A C 1
ATOM 596 O O A LEU A 1 59 ? -12.988 13.824 7.052 0.65 10.94 82 LEU A O 1
ATOM 597 O O B LEU A 1 59 ? -12.961 13.821 7.062 0.35 10.93 82 LEU A O 1
ATOM 606 N N . THR A 1 60 ? -13.906 13.302 9.043 1.00 7.93 83 THR A N 1
ATOM 607 C CA . THR A 1 60 ? -14.204 11.923 8.682 1.00 9.32 83 THR A CA 1
ATOM 608 C C . THR A 1 60 ? -15.659 11.864 8.250 1.00 11.82 83 THR A C 1
ATOM 609 O O . THR A 1 60 ? -16.563 12.110 9.055 1.00 11.74 83 THR A O 1
ATOM 613 N N . LEU A 1 61 ? -15.881 11.546 6.977 1.00 11.09 84 LEU A N 1
ATOM 614 C CA . LEU A 1 61 ? -17.222 11.385 6.429 1.00 9.57 84 LEU A CA 1
ATOM 615 C C . LEU A 1 61 ? -17.592 9.906 6.461 1.00 8.08 84 LEU A C 1
ATOM 616 O O . LEU A 1 61 ? -16.922 9.087 5.830 1.00 12.18 84 LEU A O 1
ATOM 621 N N . GLU A 1 62 ? -18.650 9.571 7.193 1.00 6.85 85 GLU A N 1
ATOM 622 C CA . GLU A 1 62 ? -19.200 8.224 7.199 1.00 9.98 85 GLU A CA 1
ATOM 623 C C . GLU A 1 62 ? -20.387 8.200 6.247 1.00 10.77 85 GLU A C 1
ATOM 624 O O . GLU A 1 62 ? -21.321 8.994 6.401 1.00 12.59 85 GLU A O 1
ATOM 630 N N . ASN A 1 63 ? -20.361 7.289 5.276 1.00 10.00 86 ASN A N 1
ATOM 631 C CA . ASN A 1 63 ? -21.441 7.196 4.300 1.00 8.36 86 ASN A CA 1
ATOM 632 C C . ASN A 1 63 ? -22.493 6.223 4.810 1.00 15.04 86 ASN A C 1
ATOM 633 O O . ASN A 1 63 ? -22.297 5.003 4.749 1.00 11.33 86 ASN A O 1
ATOM 638 N N . ARG A 1 64 ? -23.621 6.760 5.282 1.00 10.57 87 ARG A N 1
ATOM 639 C CA . ARG A 1 64 ? -24.781 5.957 5.650 1.00 11.03 87 ARG A CA 1
ATOM 640 C C . ARG A 1 64 ? -25.908 6.052 4.623 1.00 9.98 87 ARG A C 1
ATOM 641 O O . ARG A 1 64 ? -27.070 5.812 4.961 1.00 14.10 87 ARG A O 1
ATOM 649 N N . LEU A 1 65 ? -25.585 6.388 3.368 1.00 9.28 88 LEU A N 1
ATOM 650 C CA . LEU A 1 65 ? -26.523 6.389 2.255 1.00 11.23 88 LEU A CA 1
ATOM 651 C C . LEU A 1 65 ? -26.538 5.021 1.583 1.00 17.36 88 LEU A C 1
ATOM 652 O O . LEU A 1 65 ? -25.597 4.233 1.727 1.00 15.29 88 LEU A O 1
ATOM 657 N N . PRO A 1 66 ? -27.588 4.705 0.820 1.00 15.78 89 PRO A N 1
ATOM 658 C CA . PRO A 1 66 ? -27.590 3.452 0.059 1.00 18.04 89 PRO A CA 1
ATOM 659 C C . PRO A 1 66 ? -26.778 3.509 -1.223 1.00 14.96 89 PRO A C 1
ATOM 660 O O . PRO A 1 66 ? -26.741 2.513 -1.954 1.00 17.09 89 PRO A O 1
ATOM 664 N N . GLU A 1 67 ? -26.133 4.627 -1.526 1.00 14.25 90 GLU A N 1
ATOM 665 C CA . GLU A 1 67 ? -25.314 4.761 -2.718 1.00 12.57 90 GLU A CA 1
ATOM 666 C C . GLU A 1 67 ? -23.980 5.385 -2.345 1.00 10.70 90 GLU A C 1
ATOM 667 O O . GLU A 1 67 ? -23.844 5.980 -1.270 1.00 10.83 90 GLU A O 1
ATOM 673 N N . PRO A 1 68 ? -22.965 5.242 -3.195 1.00 10.31 91 PRO A N 1
ATOM 674 C CA . PRO A 1 68 ? -21.662 5.839 -2.885 1.00 8.23 91 PRO A CA 1
ATOM 675 C C . PRO A 1 68 ? -21.741 7.357 -2.937 1.00 11.31 91 PRO A C 1
ATOM 676 O O . PRO A 1 68 ? -22.633 7.939 -3.555 1.00 8.02 91 PRO A O 1
ATOM 680 N N . THR A 1 69 ? -20.792 8.000 -2.261 1.00 9.81 92 THR A N 1
ATOM 681 C CA . THR A 1 69 ? -20.755 9.458 -2.211 1.00 7.95 92 THR A CA 1
ATOM 682 C C . THR A 1 69 ? -19.308 9.897 -2.017 1.00 11.62 92 THR A C 1
ATOM 683 O O . THR A 1 69 ? -18.400 9.073 -1.881 1.00 11.49 92 THR A O 1
ATOM 687 N N . ASN A 1 70 ? -19.090 11.211 -2.032 1.00 9.88 93 ASN A N 1
ATOM 688 C CA . ASN A 1 70 ? -17.806 11.800 -1.656 1.00 8.13 93 ASN A CA 1
ATOM 689 C C . ASN A 1 70 ? -18.071 13.258 -1.293 1.00 12.30 93 ASN A C 1
ATOM 690 O O . ASN A 1 70 ? -19.228 13.684 -1.204 1.00 13.79 93 ASN A O 1
ATOM 695 N N A LEU A 1 71 ? -17.004 14.042 -1.145 0.16 10.62 94 LEU A N 1
ATOM 696 N N B LEU A 1 71 ? -17.001 14.013 -1.056 0.84 10.47 94 LEU A N 1
ATOM 697 C CA A LEU A 1 71 ? -17.114 15.438 -0.736 0.16 10.01 94 LEU A CA 1
ATOM 698 C CA B LEU A 1 71 ? -17.090 15.441 -0.776 0.84 9.93 94 LEU A CA 1
ATOM 699 C C A LEU A 1 71 ? -16.223 16.309 -1.611 0.16 13.77 94 LEU A C 1
ATOM 700 C C B LEU A 1 71 ? -16.270 16.225 -1.786 0.84 14.58 94 LEU A C 1
ATOM 701 O O A LEU A 1 71 ? -15.035 16.016 -1.777 0.16 10.49 94 LEU A O 1
ATOM 702 O O B LEU A 1 71 ? -15.188 15.797 -2.205 0.84 12.30 94 LEU A O 1
ATOM 711 N N . HIS A 1 72 ? -16.797 17.378 -2.167 1.00 10.10 95 HIS A N 1
ATOM 712 C CA . HIS A 1 72 ? -16.038 18.419 -2.842 1.00 7.31 95 HIS A CA 1
ATOM 713 C C . HIS A 1 72 ? -15.970 19.587 -1.869 1.00 7.73 95 HIS A C 1
ATOM 714 O O . HIS A 1 72 ? -17.002 20.006 -1.319 1.00 6.88 95 HIS A O 1
ATOM 721 N N . TRP A 1 73 ? -14.750 20.066 -1.612 1.00 7.23 96 TRP A N 1
ATOM 722 C CA . TRP A 1 73 ? -14.522 21.235 -0.767 1.00 4.97 96 TRP A CA 1
ATOM 723 C C . TRP A 1 73 ? -14.553 22.457 -1.675 1.00 4.46 96 TRP A C 1
ATOM 724 O O . TRP A 1 73 ? -13.525 23.010 -2.077 1.00 6.47 96 TRP A O 1
ATOM 735 N N . HIS A 1 74 ? -15.776 22.873 -2.013 1.00 4.03 97 HIS A N 1
ATOM 736 C CA . HIS A 1 74 ? -15.976 23.841 -3.086 1.00 5.64 97 HIS A CA 1
ATOM 737 C C . HIS A 1 74 ? -15.303 25.171 -2.765 1.00 6.28 97 HIS A C 1
ATOM 738 O O . HIS A 1 74 ? -15.621 25.825 -1.760 1.00 5.81 97 HIS A O 1
ATOM 745 N N . GLY A 1 75 ? -14.390 25.583 -3.651 1.00 6.33 98 GLY A N 1
ATOM 746 C CA . GLY A 1 75 ? -13.726 26.858 -3.545 1.00 5.43 98 GLY A CA 1
ATOM 747 C C . GLY A 1 75 ? -12.398 26.839 -2.814 1.00 7.12 98 GLY A C 1
ATOM 748 O O . GLY A 1 75 ? -11.666 27.833 -2.871 1.00 8.16 98 GLY A O 1
ATOM 749 N N A LEU A 1 76 ? -12.065 25.756 -2.126 0.73 5.81 99 LEU A N 1
ATOM 750 N N B LEU A 1 76 ? -12.061 25.748 -2.140 0.27 5.81 99 LEU A N 1
ATOM 751 C CA A LEU A 1 76 ? -10.834 25.734 -1.343 0.73 6.66 99 LEU A CA 1
ATOM 752 C CA B LEU A 1 76 ? -10.827 25.704 -1.363 0.27 6.67 99 LEU A CA 1
ATOM 753 C C A LEU A 1 76 ? -9.642 25.452 -2.246 0.73 8.55 99 LEU A C 1
ATOM 754 C C B LEU A 1 76 ? -9.644 25.415 -2.279 0.27 8.44 99 LEU A C 1
ATOM 755 O O A LEU A 1 76 ? -9.631 24.426 -2.938 0.73 7.75 99 LEU A O 1
ATOM 756 O O B LEU A 1 76 ? -9.652 24.397 -2.980 0.27 7.71 99 LEU A O 1
ATOM 765 N N A PRO A 1 77 ? -8.647 26.302 -2.275 0.73 7.24 100 PRO A N 1
ATOM 766 N N B PRO A 1 77 ? -8.593 26.290 -2.306 0.27 7.26 100 PRO A N 1
ATOM 767 C CA A PRO A 1 77 ? -7.446 25.997 -3.080 0.73 6.42 100 PRO A CA 1
ATOM 768 C CA B PRO A 1 77 ? -7.403 26.016 -3.141 0.27 6.51 100 PRO A CA 1
ATOM 769 C C A PRO A 1 77 ? -6.541 25.035 -2.316 0.73 7.17 100 PRO A C 1
ATOM 770 C C B PRO A 1 77 ? -6.435 25.060 -2.453 0.27 7.21 100 PRO A C 1
ATOM 771 O O A PRO A 1 77 ? -5.534 25.397 -1.707 0.73 8.43 100 PRO A O 1
ATOM 772 O O B PRO A 1 77 ? -5.321 25.411 -2.052 0.27 9.09 100 PRO A O 1
ATOM 779 N N A ILE A 1 78 ? -6.948 23.767 -2.323 0.73 7.93 101 ILE A N 1
ATOM 780 N N B ILE A 1 78 ? -6.874 23.811 -2.303 0.27 7.92 101 ILE A N 1
ATOM 781 C CA A ILE A 1 78 ? -6.202 22.698 -1.668 0.73 8.50 101 ILE A CA 1
ATOM 782 C CA B ILE A 1 78 ? -6.065 22.773 -1.671 0.27 8.47 101 ILE A CA 1
ATOM 783 C C A ILE A 1 78 ? -5.898 21.617 -2.697 0.73 8.26 101 ILE A C 1
ATOM 784 C C B ILE A 1 78 ? -5.607 21.780 -2.732 0.27 8.16 101 ILE A C 1
ATOM 785 O O A ILE A 1 78 ? -6.358 21.686 -3.842 0.73 11.11 101 ILE A O 1
ATOM 786 O O B ILE A 1 78 ? -5.680 22.063 -3.934 0.27 5.70 101 ILE A O 1
ATOM 795 N N . SER A 1 79 ? -5.129 20.614 -2.299 1.00 7.61 102 SER A N 1
ATOM 796 C CA . SER A 1 79 ? -4.661 19.622 -3.257 1.00 6.88 102 SER A CA 1
ATOM 797 C C . SER A 1 79 ? -5.830 18.783 -3.764 1.00 8.01 102 SER A C 1
ATOM 798 O O . SER A 1 79 ? -6.677 18.361 -2.971 1.00 6.62 102 SER A O 1
ATOM 801 N N . PRO A 1 80 ? -5.886 18.493 -5.068 1.00 7.98 103 PRO A N 1
ATOM 802 C CA . PRO A 1 80 ? -6.899 17.543 -5.561 1.00 9.07 103 PRO A CA 1
ATOM 803 C C . PRO A 1 80 ? -6.664 16.110 -5.113 1.00 9.32 103 PRO A C 1
ATOM 804 O O . PRO A 1 80 ? -7.512 15.254 -5.394 1.00 11.12 103 PRO A O 1
ATOM 808 N N . LYS A 1 81 ? -5.540 15.815 -4.454 1.00 6.91 104 LYS A N 1
ATOM 809 C CA . LYS A 1 81 ? -5.392 14.542 -3.764 1.00 15.90 104 LYS A CA 1
ATOM 810 C C . LYS A 1 81 ? -6.242 14.486 -2.501 1.00 16.69 104 LYS A C 1
ATOM 811 O O . LYS A 1 81 ? -6.522 13.391 -2.003 1.00 14.05 104 LYS A O 1
ATOM 817 N N . VAL A 1 82 ? -6.654 15.640 -1.975 1.00 10.20 105 VAL A N 1
ATOM 818 C CA . VAL A 1 82 ? -7.580 15.709 -0.848 1.00 12.45 105 VAL A CA 1
ATOM 819 C C . VAL A 1 82 ? -8.985 15.986 -1.369 1.00 10.47 105 VAL A C 1
ATOM 820 O O . VAL A 1 82 ? -9.915 15.212 -1.122 1.00 11.09 105 VAL A O 1
ATOM 824 N N . ASP A 1 83 ? -9.157 17.115 -2.061 1.00 9.55 106 ASP A N 1
ATOM 825 C CA . ASP A 1 83 ? -10.410 17.444 -2.751 1.00 9.25 106 ASP A CA 1
ATOM 826 C C . ASP A 1 83 ? -10.455 16.623 -4.041 1.00 10.93 106 ASP A C 1
ATOM 827 O O . ASP A 1 83 ? -10.270 17.127 -5.152 1.00 9.12 106 ASP A O 1
ATOM 832 N N . ASP A 1 84 ? -10.700 15.313 -3.866 1.00 8.92 107 ASP A N 1
ATOM 833 C CA . ASP A 1 84 ? -10.529 14.322 -4.925 1.00 6.13 107 ASP A CA 1
ATOM 834 C C . ASP A 1 84 ? -11.860 14.079 -5.624 1.00 8.93 107 ASP A C 1
ATOM 835 O O . ASP A 1 84 ? -12.731 13.396 -5.061 1.00 11.66 107 ASP A O 1
ATOM 840 N N . PRO A 1 85 ? -12.053 14.577 -6.849 1.00 8.56 108 PRO A N 1
ATOM 841 C CA . PRO A 1 85 ? -13.361 14.438 -7.504 1.00 11.43 108 PRO A CA 1
ATOM 842 C C . PRO A 1 85 ? -13.642 13.032 -8.023 1.00 17.32 108 PRO A C 1
ATOM 843 O O . PRO A 1 85 ? -14.762 12.775 -8.487 1.00 16.68 108 PRO A O 1
ATOM 847 N N . PHE A 1 86 ? -12.667 12.121 -7.960 1.00 12.50 109 PHE A N 1
ATOM 848 C CA . PHE A 1 86 ? -12.819 10.764 -8.463 1.00 10.60 109 PHE A CA 1
ATOM 849 C C . PHE A 1 86 ? -12.977 9.727 -7.358 1.00 11.50 109 PHE A C 1
ATOM 850 O O . PHE A 1 86 ? -13.238 8.556 -7.662 1.00 14.42 109 PHE A O 1
ATOM 858 N N . LEU A 1 87 ? -12.820 10.120 -6.098 1.00 10.73 110 LEU A N 1
ATOM 859 C CA . LEU A 1 87 ? -12.933 9.191 -4.984 1.00 10.68 110 LEU A CA 1
ATOM 860 C C . LEU A 1 87 ? -14.378 8.745 -4.799 1.00 18.26 110 LEU A C 1
ATOM 861 O O . LEU A 1 87 ? -15.315 9.526 -4.988 1.00 16.60 110 LEU A O 1
ATOM 866 N N . GLU A 1 88 ? 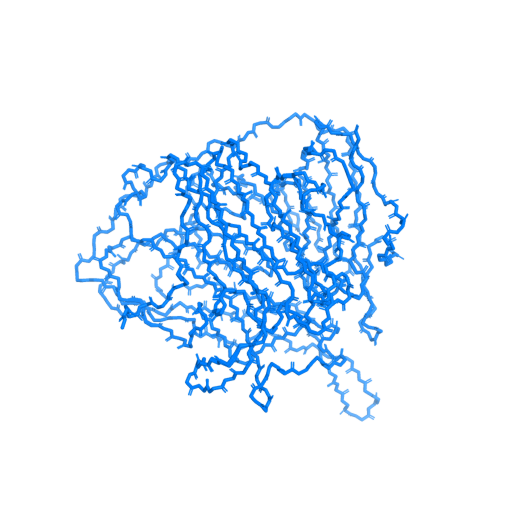-14.560 7.480 -4.416 1.00 9.82 111 GLU A N 1
ATOM 867 C CA . GLU A 1 88 ? -15.874 6.943 -4.082 1.00 12.52 111 GLU A CA 1
ATOM 868 C C . GLU A 1 88 ? -15.831 6.328 -2.692 1.00 17.70 111 GLU A C 1
ATOM 869 O O . GLU A 1 88 ? -14.999 5.456 -2.422 1.00 16.83 111 GLU A O 1
ATOM 875 N N . ILE A 1 89 ? -16.725 6.777 -1.817 1.00 11.03 112 ILE A N 1
ATOM 876 C CA . ILE A 1 89 ? -16.912 6.169 -0.503 1.00 10.69 112 ILE A CA 1
ATOM 877 C C . ILE A 1 89 ? -18.122 5.242 -0.601 1.00 13.13 112 ILE A C 1
ATOM 878 O O . ILE A 1 89 ? -19.253 5.734 -0.718 1.00 10.19 112 ILE A O 1
ATOM 883 N N A PRO A 1 90 ? -17.940 3.924 -0.561 0.63 9.69 113 PRO A N 1
ATOM 884 N N B PRO A 1 90 ? -17.939 3.925 -0.564 0.37 9.76 113 PRO A N 1
ATOM 885 C CA A PRO A 1 90 ? -19.077 3.009 -0.700 0.63 10.86 113 PRO A CA 1
ATOM 886 C CA B PRO A 1 90 ? -19.075 3.007 -0.699 0.37 10.84 113 PRO A CA 1
ATOM 887 C C A PRO A 1 90 ? -20.013 3.124 0.487 0.63 9.80 113 PRO A C 1
ATOM 888 C C B PRO A 1 90 ? -20.014 3.129 0.486 0.37 9.84 113 PRO A C 1
ATOM 889 O O A PRO A 1 90 ? -19.613 3.605 1.560 0.63 10.53 113 PRO A O 1
ATOM 890 O O B PRO A 1 90 ? -19.620 3.628 1.551 0.37 10.62 113 PRO A O 1
ATOM 897 N N . PRO A 1 91 ? -21.263 2.686 0.338 1.00 9.97 114 PRO A N 1
ATOM 898 C CA . PRO A 1 91 ? -22.186 2.688 1.479 1.00 8.00 114 PRO A CA 1
ATOM 899 C C . PRO A 1 91 ? -21.609 1.924 2.666 1.00 12.21 114 PRO A C 1
ATOM 900 O O . PRO A 1 91 ? -21.021 0.849 2.516 1.00 12.16 114 PRO A O 1
ATOM 904 N N . GLY A 1 92 ? -21.750 2.517 3.851 1.00 13.08 115 GLY A N 1
ATOM 905 C CA . GLY A 1 92 ? -21.237 1.942 5.076 1.00 11.69 115 GLY A CA 1
ATOM 906 C C . GLY A 1 92 ? -19.786 2.250 5.381 1.00 11.95 115 GLY A C 1
ATOM 907 O O . GLY A 1 92 ? -19.339 1.987 6.505 1.00 17.68 115 GLY A O 1
ATOM 908 N N . GLU A 1 93 ? -19.038 2.800 4.428 1.00 9.73 116 GLU A N 1
ATOM 909 C CA . GLU A 1 93 ? -17.619 3.074 4.596 1.00 11.30 116 GLU A CA 1
ATOM 910 C C . GLU A 1 93 ? -17.386 4.526 5.004 1.00 14.02 116 GLU A C 1
ATOM 911 O O . GLU A 1 93 ? -18.283 5.367 4.947 1.00 10.92 116 GLU A O 1
ATOM 917 N N . SER A 1 94 ? -16.159 4.811 5.431 1.00 13.59 117 SER A N 1
ATOM 918 C CA . SER A 1 94 ? -15.776 6.148 5.864 1.00 10.13 117 SER A CA 1
ATOM 919 C C . SER A 1 94 ? -14.472 6.546 5.189 1.00 17.04 117 SER A C 1
ATOM 920 O O . SER A 1 94 ? -13.702 5.702 4.724 1.00 12.72 117 SER A O 1
ATOM 923 N N . TRP A 1 95 ? -14.225 7.852 5.153 1.00 9.93 118 TRP A N 1
ATOM 924 C CA . TRP A 1 95 ? -13.005 8.399 4.585 1.00 10.91 118 TRP A CA 1
ATOM 925 C C . TRP A 1 95 ? -12.682 9.677 5.341 1.00 12.39 118 TRP A C 1
ATOM 926 O O . TRP A 1 95 ? -13.578 10.481 5.621 1.00 11.68 118 TRP A O 1
ATOM 937 N N . THR A 1 96 ? -11.410 9.864 5.677 1.00 8.89 119 THR A N 1
ATOM 938 C CA . THR A 1 96 ? -10.982 11.063 6.390 1.00 10.58 119 THR A CA 1
ATOM 939 C C . THR A 1 96 ? -10.308 12.026 5.423 1.00 11.32 119 THR A C 1
ATOM 940 O O . THR A 1 96 ? -9.320 11.670 4.770 1.00 12.98 119 THR A O 1
ATOM 944 N N . TYR A 1 97 ? -10.855 13.239 5.335 1.00 9.63 120 TYR A N 1
ATOM 945 C CA . TYR A 1 97 ? -10.251 14.334 4.585 1.00 7.02 120 TYR A CA 1
ATOM 946 C C . TYR A 1 97 ? -9.422 15.167 5.554 1.00 8.40 120 TYR A C 1
ATOM 947 O O . TYR A 1 97 ? -9.950 15.680 6.545 1.00 11.95 120 TYR A O 1
ATOM 956 N N . GLU A 1 98 ? -8.135 15.320 5.265 1.00 11.80 121 GLU A N 1
ATOM 957 C CA . GLU A 1 98 ? -7.259 16.110 6.118 1.00 12.15 121 GLU A CA 1
ATOM 958 C C . GLU A 1 98 ? -6.497 17.097 5.253 1.00 12.83 121 GLU A C 1
ATOM 959 O O . GLU A 1 98 ? -5.825 16.701 4.293 1.00 10.46 121 GLU A O 1
ATOM 965 N N . PHE A 1 99 ? -6.606 18.377 5.591 1.00 9.61 122 PHE A N 1
ATOM 966 C CA . PHE A 1 99 ? -5.885 19.407 4.868 1.00 9.35 122 PHE A CA 1
ATOM 967 C C . PHE A 1 99 ? -5.592 20.558 5.816 1.00 9.71 122 PHE A C 1
ATOM 968 O O . PHE A 1 99 ? -6.158 20.658 6.909 1.00 11.93 122 PHE A O 1
ATOM 976 N N . THR A 1 100 ? -4.695 21.432 5.379 1.00 10.08 123 THR A N 1
ATOM 977 C CA . THR A 1 100 ? -4.395 22.668 6.079 1.00 9.70 123 THR A CA 1
ATOM 978 C C . THR A 1 100 ? -5.045 23.818 5.323 1.00 11.10 123 THR A C 1
ATOM 979 O O . THR A 1 100 ? -5.007 23.860 4.090 1.00 11.83 123 THR A O 1
ATOM 983 N N . VAL A 1 101 ? -5.675 24.724 6.059 1.00 10.83 124 VAL A N 1
ATOM 984 C CA . VAL A 1 101 ? -6.293 25.886 5.411 1.00 8.11 124 VAL A CA 1
ATOM 985 C C . VAL A 1 101 ? -5.194 26.821 4.915 1.00 10.35 124 VAL A C 1
ATOM 986 O O . VAL A 1 101 ? -4.315 27.214 5.703 1.00 9.83 124 VAL A O 1
ATOM 990 N N . PRO A 1 102 ? -5.193 27.196 3.636 1.00 9.85 125 PRO A N 1
ATOM 991 C CA . PRO A 1 102 ? -4.136 28.073 3.118 1.00 9.56 125 PRO A CA 1
ATOM 992 C C . PRO A 1 102 ? -4.034 29.383 3.888 1.00 11.01 125 PRO A C 1
ATOM 993 O O . PRO A 1 102 ? -5.013 29.886 4.444 1.00 13.37 125 PRO A O 1
ATOM 997 N N A LYS A 1 103 ? -2.824 29.945 3.897 0.59 11.23 126 LYS A N 1
ATOM 998 N N B LYS A 1 103 ? -2.818 29.936 3.898 0.41 11.29 126 LYS A N 1
ATOM 999 C CA A LYS A 1 103 ? -2.571 31.143 4.691 0.59 11.78 126 LYS A CA 1
ATOM 1000 C CA B LYS A 1 103 ? -2.539 31.145 4.668 0.41 11.93 126 LYS A CA 1
ATOM 1001 C C A LYS A 1 103 ? -3.274 32.371 4.116 0.59 12.02 126 LYS A C 1
ATOM 1002 C C B LYS A 1 103 ? -3.289 32.350 4.111 0.41 12.04 126 LYS A C 1
ATOM 1003 O O A LYS A 1 103 ? -3.831 33.178 4.868 0.59 13.36 126 LYS A O 1
ATOM 1004 O O B LYS A 1 103 ? -3.894 33.120 4.866 0.41 13.49 126 LYS A O 1
ATOM 1015 N N . GLU A 1 104 ? -3.243 32.545 2.794 1.00 9.37 127 GLU A N 1
ATOM 1016 C CA . GLU A 1 104 ? -3.852 33.717 2.156 1.00 12.29 127 GLU A CA 1
ATOM 1017 C C . GLU A 1 104 ? -5.235 33.312 1.659 1.00 7.62 127 GLU A C 1
ATOM 1018 O O . GLU A 1 104 ? -5.432 33.009 0.480 1.00 11.23 127 GLU A O 1
ATOM 1024 N N . LEU A 1 105 ? -6.205 33.302 2.578 1.00 6.97 128 LEU A N 1
ATOM 1025 C CA . LEU A 1 105 ? -7.552 32.865 2.234 1.00 5.25 128 LEU A CA 1
ATOM 1026 C C . LEU A 1 105 ? -8.558 33.467 3.207 1.00 6.74 128 LEU A C 1
ATOM 1027 O O . LEU A 1 105 ? -8.289 33.570 4.410 1.00 7.58 128 LEU A O 1
ATOM 1032 N N . ALA A 1 106 ? -9.717 33.857 2.676 1.00 5.93 129 ALA A N 1
ATOM 1033 C CA . ALA A 1 106 ? -10.825 34.330 3.496 1.00 5.23 129 ALA A CA 1
ATOM 1034 C C . ALA A 1 106 ? -12.090 34.200 2.673 1.00 6.45 129 ALA A C 1
ATOM 1035 O O . ALA A 1 106 ? -12.060 34.358 1.451 1.00 7.43 129 ALA A O 1
ATOM 1037 N N . GLY A 1 107 ? -13.201 33.922 3.343 1.00 8.65 130 GLY A N 1
ATOM 1038 C CA . GLY A 1 107 ? -14.477 33.988 2.668 1.00 9.70 130 GLY A CA 1
ATOM 1039 C C . GLY A 1 107 ? -15.395 32.859 3.068 1.00 5.47 130 GLY A C 1
ATOM 1040 O O . GLY A 1 107 ? -15.161 32.155 4.052 1.00 7.15 130 GLY A O 1
ATOM 1041 N N . THR A 1 108 ? -16.458 32.706 2.275 1.00 4.02 131 THR A N 1
ATOM 1042 C CA . THR A 1 108 ? -17.484 31.685 2.465 1.00 4.16 131 THR A CA 1
ATOM 1043 C C . THR A 1 108 ? -17.331 30.640 1.370 1.00 4.25 131 THR A C 1
ATOM 1044 O O . THR A 1 108 ? -17.387 30.968 0.179 1.00 3.99 131 THR A O 1
ATOM 1048 N N . PHE A 1 109 ? -17.162 29.391 1.784 1.00 3.93 132 PHE A N 1
ATOM 1049 C CA . PHE A 1 109 ? -16.977 28.224 0.936 1.00 5.34 132 PHE A CA 1
ATOM 1050 C C . PHE A 1 109 ? -18.068 27.225 1.306 1.00 5.48 132 PHE A C 1
ATOM 1051 O O . PHE A 1 109 ? -18.935 27.518 2.128 1.00 4.37 132 PHE A O 1
ATOM 1059 N N . TRP A 1 110 ? -18.056 26.048 0.685 1.00 3.49 133 TRP A N 1
ATOM 1060 C CA . TRP A 1 110 ? -19.082 25.077 1.045 1.00 1.49 133 TRP A CA 1
ATOM 1061 C C . TRP A 1 110 ? -18.640 23.678 0.650 1.00 5.51 133 TRP A C 1
ATOM 1062 O O . TRP A 1 110 ? -17.663 23.499 -0.078 1.00 5.81 133 TRP A O 1
ATOM 1073 N N . TYR A 1 111 ? -19.351 22.684 1.184 1.00 4.47 134 TYR A N 1
ATOM 1074 C CA . TYR A 1 111 ? -19.058 21.280 0.924 1.00 4.23 134 TYR A CA 1
ATOM 1075 C C . TYR A 1 111 ? -20.333 20.571 0.485 1.00 4.53 134 TYR A C 1
ATOM 1076 O O . TYR A 1 111 ? -21.430 20.881 0.975 1.00 5.02 134 TYR A O 1
ATOM 1085 N N . HIS A 1 112 ? -20.187 19.623 -0.459 1.00 4.15 135 HIS A N 1
ATOM 1086 C CA . HIS A 1 112 ? -21.322 18.912 -1.043 1.00 6.25 135 HIS A CA 1
ATOM 1087 C C . HIS A 1 112 ? -20.805 17.708 -1.830 1.00 6.82 135 HIS A C 1
ATOM 1088 O O . HIS A 1 112 ? -19.591 17.581 -2.029 1.00 5.81 135 HIS A O 1
ATOM 1095 N N . PRO A 1 113 ? -21.672 16.798 -2.279 1.00 4.95 136 PRO A N 1
ATOM 1096 C CA . PRO A 1 113 ? -21.184 15.608 -2.998 1.00 7.31 136 PRO A CA 1
ATOM 1097 C C . PRO A 1 113 ? -20.646 15.940 -4.384 1.00 6.85 136 PRO A C 1
ATOM 1098 O O . PRO A 1 113 ? -21.053 16.914 -5.024 1.00 6.87 136 PRO A O 1
ATOM 1102 N N A HIS A 1 114 ? -19.734 15.094 -4.854 0.28 10.50 137 HIS A N 1
ATOM 1103 N N B HIS A 1 114 ? -19.714 15.110 -4.851 0.72 10.48 137 HIS A N 1
ATOM 1104 C CA A HIS A 1 114 ? -19.192 15.221 -6.203 0.28 9.61 137 HIS A CA 1
ATOM 1105 C CA B HIS A 1 114 ? -19.194 15.212 -6.215 0.72 9.44 137 HIS A CA 1
ATOM 1106 C C A HIS A 1 114 ? -18.889 13.836 -6.775 0.28 10.27 137 HIS A C 1
ATOM 1107 C C B HIS A 1 114 ? -18.882 13.821 -6.762 0.72 10.08 137 HIS A C 1
ATOM 1108 O O A HIS A 1 114 ? -17.792 13.565 -7.268 0.28 13.71 137 HIS A O 1
ATOM 1109 O O B HIS A 1 114 ? -17.776 13.535 -7.220 0.72 13.78 137 HIS A O 1
ATOM 1122 N N . LEU A 1 115 ? -19.861 12.930 -6.706 1.00 12.69 138 LEU A N 1
ATOM 1123 C CA . LEU A 1 115 ? -19.739 11.607 -7.310 1.00 18.55 138 LEU A CA 1
ATOM 1124 C C . LEU A 1 115 ? -20.474 11.658 -8.642 1.00 13.01 138 LEU A C 1
ATOM 1125 O O . LEU A 1 115 ? -21.707 11.755 -8.672 1.00 12.54 138 LEU A O 1
ATOM 1130 N N . HIS A 1 116 ? -19.712 11.599 -9.736 1.00 11.85 139 HIS A N 1
ATOM 1131 C CA . HIS A 1 116 ? -20.250 11.833 -11.075 1.00 17.02 139 HIS A CA 1
ATOM 1132 C C . HIS A 1 116 ? -21.448 10.945 -11.372 1.00 13.11 139 HIS A C 1
ATOM 1133 O O . HIS A 1 116 ? -21.406 9.727 -11.165 1.00 13.48 139 HIS A O 1
ATOM 1140 N N . GLY A 1 117 ? -22.511 11.570 -11.882 1.00 12.42 140 GLY A N 1
ATOM 1141 C CA . GLY A 1 117 ? -23.759 10.896 -12.164 1.00 10.97 140 GLY A CA 1
ATOM 1142 C C . GLY A 1 117 ? -24.743 10.866 -11.012 1.00 12.22 140 GLY A C 1
ATOM 1143 O O . GLY A 1 117 ? -25.928 10.591 -11.237 1.00 13.50 140 GLY A O 1
ATOM 1144 N N . ARG A 1 118 ? -24.292 11.144 -9.787 1.00 9.54 141 ARG A N 1
ATOM 1145 C CA . ARG A 1 118 ? -25.161 11.132 -8.615 1.00 13.05 141 ARG A CA 1
ATOM 1146 C C . ARG A 1 118 ? -25.229 12.482 -7.910 1.00 7.95 141 ARG A C 1
ATOM 1147 O O . ARG A 1 118 ? -25.852 12.578 -6.842 1.00 10.63 141 ARG A O 1
ATOM 1155 N N . VAL A 1 119 ? -24.604 13.526 -8.459 1.00 6.86 142 VAL A N 1
ATOM 1156 C CA . VAL A 1 119 ? -24.539 14.792 -7.728 1.00 7.12 142 VAL A CA 1
ATOM 1157 C C . VAL A 1 119 ? -25.922 15.416 -7.582 1.00 6.10 142 VAL A C 1
ATOM 1158 O O . VAL A 1 119 ? -26.328 15.801 -6.479 1.00 7.91 142 VAL A O 1
ATOM 1162 N N . ALA A 1 120 ? -26.658 15.537 -8.691 1.00 6.50 143 ALA A N 1
ATOM 1163 C CA . ALA A 1 120 ? -27.939 16.239 -8.653 1.00 6.51 143 ALA A CA 1
ATOM 1164 C C . ALA A 1 120 ? -28.918 15.657 -7.638 1.00 4.25 143 ALA A C 1
ATOM 1165 O O . ALA A 1 120 ? -29.449 16.429 -6.819 1.00 4.76 143 ALA A O 1
ATOM 1167 N N . PRO A 1 121 ? -29.180 14.343 -7.601 1.00 6.19 144 PRO A N 1
ATOM 1168 C CA . PRO A 1 121 ? -30.117 13.832 -6.584 1.00 5.13 144 PRO A CA 1
ATOM 1169 C C . PRO A 1 121 ? -29.602 13.975 -5.157 1.00 5.47 144 PRO A C 1
ATOM 1170 O O . PRO A 1 121 ? -30.391 14.266 -4.247 1.00 7.08 144 PRO A O 1
ATOM 1174 N N . GLN A 1 122 ? -28.295 13.806 -4.933 1.00 5.34 145 GLN A N 1
ATOM 1175 C CA . GLN A 1 122 ? -27.763 13.906 -3.574 1.00 4.23 145 GLN A CA 1
ATOM 1176 C C . GLN A 1 122 ? -27.780 15.346 -3.069 1.00 3.62 145 GLN A C 1
ATOM 1177 O O . GLN A 1 122 ? -28.171 15.605 -1.922 1.00 4.57 145 GLN A O 1
ATOM 1183 N N A LEU A 1 123 ? -27.356 16.297 -3.904 0.92 4.97 146 LEU A N 1
ATOM 1184 N N B LEU A 1 123 ? -27.365 16.293 -3.914 0.08 4.95 146 LEU A N 1
ATOM 1185 C CA A LEU A 1 123 ? -27.415 17.698 -3.504 0.92 6.14 146 LEU A CA 1
ATOM 1186 C CA B LEU A 1 123 ? -27.411 17.699 -3.529 0.08 6.08 146 LEU A CA 1
ATOM 1187 C C A LEU A 1 123 ? -28.858 18.157 -3.325 0.92 5.71 146 LEU A C 1
ATOM 1188 C C B LEU A 1 123 ? -28.847 18.173 -3.346 0.08 5.67 146 LEU A C 1
ATOM 1189 O O A LEU A 1 123 ? -29.173 18.869 -2.363 0.92 4.75 146 LEU A O 1
ATOM 1190 O O B LEU A 1 123 ? -29.141 18.922 -2.408 0.08 4.91 146 LEU A O 1
ATOM 1199 N N . PHE A 1 124 ? -29.757 17.742 -4.226 1.00 4.87 147 PHE A N 1
ATOM 1200 C CA . PHE A 1 124 ? -31.148 18.174 -4.110 1.00 6.74 147 PHE A CA 1
ATOM 1201 C C . PHE A 1 124 ? -31.780 17.669 -2.823 1.00 6.04 147 PHE A C 1
ATOM 1202 O O . PHE A 1 124 ? -32.637 18.343 -2.242 1.00 6.80 147 PHE A O 1
ATOM 1210 N N . ALA A 1 125 ? -31.358 16.499 -2.359 1.00 5.26 148 ALA A N 1
ATOM 1211 C CA . ALA A 1 125 ? -31.959 15.858 -1.200 1.00 4.73 148 ALA A CA 1
ATOM 1212 C C . ALA A 1 125 ? -31.509 16.458 0.122 1.00 7.41 148 ALA A C 1
ATOM 1213 O O . ALA A 1 125 ? -32.092 16.118 1.155 1.00 8.95 148 ALA A O 1
ATOM 1215 N N . GLY A 1 126 ? -30.475 17.302 0.124 1.00 7.18 149 GLY A N 1
ATOM 1216 C CA . GLY A 1 126 ? -30.127 18.048 1.320 1.00 6.35 149 GLY A CA 1
ATOM 1217 C C . GLY A 1 126 ? -28.671 18.000 1.745 1.00 4.37 149 GLY A C 1
ATOM 1218 O O . GLY A 1 126 ? -28.323 18.565 2.790 1.00 6.56 149 GLY A O 1
ATOM 1219 N N . LEU A 1 127 ? -27.806 17.360 0.953 1.00 5.61 150 LEU A N 1
ATOM 1220 C CA . LEU A 1 127 ? -26.413 17.150 1.358 1.00 4.13 150 LEU A CA 1
ATOM 1221 C C . LEU A 1 127 ? -25.556 18.362 0.998 1.00 4.30 150 LEU A C 1
ATOM 1222 O O . LEU A 1 127 ? -25.013 18.464 -0.105 1.00 5.81 150 LEU A O 1
ATOM 1227 N N A LEU A 1 128 ? -25.384 19.256 1.962 0.02 4.76 151 LEU A N 1
ATOM 1228 N N B LEU A 1 128 ? -25.437 19.304 1.936 0.98 4.50 151 LEU A N 1
ATOM 1229 C CA A LEU A 1 128 ? -24.434 20.351 1.821 0.02 6.58 151 LEU A CA 1
ATOM 1230 C CA B LEU A 1 128 ? -24.562 20.461 1.757 0.98 6.67 151 LEU A CA 1
ATOM 1231 C C A LEU A 1 128 ? -24.204 20.984 3.185 0.02 6.65 151 LEU A C 1
ATOM 1232 C C B LEU A 1 128 ? -24.409 21.195 3.085 0.98 6.87 151 LEU A C 1
ATOM 1233 O O A LEU A 1 128 ? -24.796 20.591 4.196 0.02 6.31 151 LEU A O 1
ATOM 1234 O O B LEU A 1 128 ? -25.253 21.079 3.980 0.98 6.10 151 LEU A O 1
ATOM 1243 N N . GLY A 1 129 ? -23.330 21.977 3.185 1.00 5.83 152 GLY A N 1
ATOM 1244 C CA . GLY A 1 129 ? -23.098 22.836 4.332 1.00 5.38 152 GLY A CA 1
ATOM 1245 C C . GLY A 1 129 ? -22.040 23.849 3.956 1.00 5.03 152 GLY A C 1
ATOM 1246 O O . GLY A 1 129 ? -21.338 23.702 2.951 1.00 4.58 152 GLY A O 1
ATOM 1247 N N . ALA A 1 130 ? -21.920 24.883 4.782 1.00 3.75 153 ALA A N 1
ATOM 1248 C CA . ALA A 1 130 ? -20.999 25.984 4.534 1.00 4.11 153 ALA A CA 1
ATOM 1249 C C . ALA A 1 130 ? -19.698 25.802 5.309 1.00 5.84 153 ALA A C 1
ATOM 1250 O O . ALA A 1 130 ? -19.641 25.104 6.326 1.00 5.11 153 ALA A O 1
ATOM 1252 N N A LEU A 1 131 ? -18.642 26.421 4.789 0.69 4.85 154 LEU A N 1
ATOM 1253 N N B LEU A 1 131 ? -18.658 26.489 4.834 0.31 4.81 154 LEU A N 1
ATOM 1254 C CA A LEU A 1 131 ? -17.367 26.524 5.486 0.69 3.27 154 LEU A CA 1
ATOM 1255 C CA B LEU A 1 131 ? -17.344 26.504 5.478 0.31 3.39 154 LEU A CA 1
ATOM 1256 C C A LEU A 1 131 ? -16.935 27.980 5.408 0.69 5.22 154 LEU A C 1
ATOM 1257 C C B LEU A 1 131 ? -16.814 27.932 5.407 0.31 5.29 154 LEU A C 1
ATOM 1258 O O A LEU A 1 131 ? -16.839 28.545 4.314 0.69 7.05 154 LEU A O 1
ATOM 1259 O O B LEU A 1 131 ? -16.533 28.435 4.315 0.31 7.39 154 LEU A O 1
ATOM 1268 N N . VAL A 1 132 ? -16.685 28.588 6.563 1.00 5.52 155 VAL A N 1
ATOM 1269 C CA . VAL A 1 132 ? -16.259 29.982 6.641 1.00 4.78 155 VAL A CA 1
ATOM 1270 C C . VAL A 1 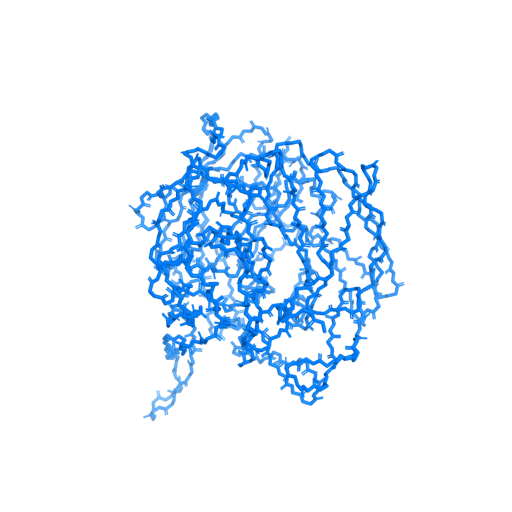132 ? -14.800 30.033 7.068 1.00 4.67 155 VAL A C 1
ATOM 1271 O O . VAL A 1 132 ? -14.427 29.440 8.091 1.00 7.45 155 VAL A O 1
ATOM 1275 N N . VAL A 1 133 ? -13.979 30.742 6.295 1.00 5.11 156 VAL A N 1
ATOM 1276 C CA . VAL A 1 133 ? -12.598 31.035 6.672 1.00 4.64 156 VAL A CA 1
ATOM 1277 C C . VAL A 1 133 ? -12.562 32.458 7.208 1.00 8.50 156 VAL A C 1
ATOM 1278 O O . VAL A 1 133 ? -12.694 33.422 6.443 1.00 6.39 156 VAL A O 1
ATOM 1282 N N A GLU A 1 134 ? -12.403 32.597 8.523 0.52 8.33 157 GLU A N 1
ATOM 1283 N N B GLU A 1 134 ? -12.371 32.578 8.521 0.48 8.28 157 GLU A N 1
ATOM 1284 C CA A GLU A 1 134 ? -12.379 33.912 9.151 0.52 9.27 157 GLU A CA 1
ATOM 1285 C CA B GLU A 1 134 ? -12.240 33.871 9.173 0.48 9.48 157 GLU A CA 1
ATOM 1286 C C A GLU A 1 134 ? -10.990 34.530 9.030 0.52 8.14 157 GLU A C 1
ATOM 1287 C C B GLU A 1 134 ? -10.941 34.551 8.751 0.48 8.53 157 GLU A C 1
ATOM 1288 O O A GLU A 1 134 ? -9.971 33.833 9.046 0.52 12.70 157 GLU A O 1
ATOM 1289 O O B GLU A 1 134 ? -9.995 33.918 8.274 0.48 9.81 157 GLU A O 1
ATOM 1300 N N A SER A 1 135 ? -10.956 35.855 8.903 0.52 11.40 158 SER A N 1
ATOM 1301 N N B SER A 1 135 ? -10.898 35.864 8.941 0.48 11.41 158 SER A N 1
ATOM 1302 C CA A SER A 1 135 ? -9.732 36.576 8.588 0.52 13.16 158 SER A CA 1
ATOM 1303 C CA B SER A 1 135 ? -9.752 36.648 8.517 0.48 13.17 158 SER A CA 1
ATOM 1304 C C A SER A 1 135 ? -9.445 37.644 9.634 0.52 13.43 158 SER A C 1
ATOM 1305 C C B SER A 1 135 ? -9.470 37.730 9.544 0.48 13.60 158 SER A C 1
ATOM 1306 O O A SER A 1 135 ? -10.316 38.035 10.417 0.52 15.77 158 SER A O 1
ATOM 1307 O O B SER A 1 135 ? -10.371 38.195 10.248 0.48 14.29 158 SER A O 1
ATOM 1312 N N . SER A 1 136 ? -8.200 38.128 9.621 1.00 21.15 159 SER A N 1
ATOM 1313 C CA . SER A 1 136 ? -7.846 39.272 10.447 1.00 17.56 159 SER A CA 1
ATOM 1314 C C . SER A 1 136 ? -8.600 40.519 10.009 1.00 17.72 159 SER A C 1
ATOM 1315 O O . SER A 1 136 ? -8.824 41.421 10.824 1.00 16.95 159 SER A O 1
ATOM 1318 N N . LEU A 1 137 ? -9.031 40.572 8.744 1.00 16.03 160 LEU A N 1
ATOM 1319 C CA . LEU A 1 137 ? -9.850 41.683 8.286 1.00 15.69 160 LEU A CA 1
ATOM 1320 C C . LEU A 1 137 ? -11.178 41.767 9.030 1.00 17.03 160 LEU A C 1
ATOM 1321 O O . LEU A 1 137 ? -11.752 42.857 9.126 1.00 18.67 160 LEU A O 1
ATOM 1326 N N . ASP A 1 138 ? -11.668 40.653 9.586 1.00 15.83 161 ASP A N 1
ATOM 1327 C CA . ASP A 1 138 ? -12.902 40.697 10.366 1.00 18.65 161 ASP A CA 1
ATOM 1328 C C . ASP A 1 138 ? -12.780 41.564 11.608 1.00 15.32 161 ASP A C 1
ATOM 1329 O O . ASP A 1 138 ? -13.804 41.907 12.206 1.00 23.76 161 ASP A O 1
ATOM 1334 N N . ALA A 1 139 ? -11.560 41.922 12.008 1.00 18.07 162 ALA A N 1
ATOM 1335 C CA . ALA A 1 139 ? -11.344 42.738 13.192 1.00 16.72 162 ALA A CA 1
ATOM 1336 C C . ALA A 1 139 ? -11.423 44.236 12.922 1.00 21.86 162 ALA A C 1
ATOM 1337 O O . ALA A 1 139 ? -11.521 45.007 13.882 1.00 23.01 162 ALA A O 1
ATOM 1339 N N . ILE A 1 140 ? -11.381 44.672 11.661 1.00 15.92 163 ILE A N 1
ATOM 1340 C CA . ILE A 1 140 ? -11.513 46.117 11.433 1.00 15.10 163 ILE A CA 1
ATOM 1341 C C . ILE A 1 140 ? -12.872 46.573 11.940 1.00 15.11 163 ILE A C 1
ATOM 1342 O O . ILE A 1 140 ? -13.859 45.813 11.834 1.00 16.74 163 ILE A O 1
ATOM 1347 N N . PRO A 1 141 ? -12.983 47.769 12.523 1.00 17.64 164 PRO A N 1
ATOM 1348 C CA . PRO A 1 141 ? -14.225 48.122 13.230 1.00 16.91 164 PRO A CA 1
ATOM 1349 C C . PRO A 1 141 ? -15.455 48.069 12.350 1.00 13.76 164 PRO A C 1
ATOM 1350 O O . PRO A 1 141 ? -16.526 47.656 12.813 1.00 19.38 164 PRO A O 1
ATOM 1354 N N . GLU A 1 142 ? -15.328 48.468 11.082 1.00 16.09 165 GLU A N 1
ATOM 1355 C CA . GLU A 1 142 ? -16.493 48.537 10.210 1.00 14.90 165 GLU A CA 1
ATOM 1356 C C . GLU A 1 142 ? -17.095 47.169 9.935 1.00 15.30 165 GLU A C 1
ATOM 1357 O O . GLU A 1 142 ? -18.271 47.086 9.571 1.00 18.73 165 GLU A O 1
ATOM 1363 N N . LEU A 1 143 ? -16.323 46.099 10.090 1.00 11.02 166 LEU A N 1
ATOM 1364 C CA . LEU A 1 143 ? -16.868 44.754 9.978 1.00 11.09 166 LEU A CA 1
ATOM 1365 C C . LEU A 1 143 ? -17.173 44.141 11.334 1.00 13.21 166 LEU A C 1
ATOM 1366 O O . LEU A 1 143 ? -18.226 43.524 11.501 1.00 13.67 166 LEU A O 1
ATOM 1371 N N . ARG A 1 144 ? -16.280 44.334 12.309 1.00 13.88 167 ARG A N 1
ATOM 1372 C CA . ARG A 1 144 ? -16.438 43.705 13.618 1.00 17.57 167 ARG A CA 1
ATOM 1373 C C . ARG A 1 144 ? -17.742 44.125 14.277 1.00 14.50 167 ARG A C 1
ATOM 1374 O O . ARG A 1 144 ? -18.414 43.311 14.922 1.00 17.89 167 ARG A O 1
ATOM 1382 N N . GLU A 1 145 ? -18.125 45.386 14.112 1.00 11.61 168 GLU A N 1
ATOM 1383 C CA . GLU A 1 145 ? -19.313 45.915 14.763 1.00 12.05 168 GLU A CA 1
ATOM 1384 C C . GLU A 1 145 ? -20.590 45.694 13.964 1.00 17.83 168 GLU A C 1
ATOM 1385 O O . GLU A 1 145 ? -21.668 46.069 14.437 1.00 15.41 168 GLU A O 1
ATOM 1391 N N . ALA A 1 146 ? -20.500 45.111 12.771 1.00 13.65 169 ALA A N 1
ATOM 1392 C CA . ALA A 1 146 ? -21.688 44.733 12.026 1.00 10.74 169 ALA A CA 1
ATOM 1393 C C . ALA A 1 146 ? -22.281 43.450 12.604 1.00 12.39 169 ALA A C 1
ATOM 1394 O O . ALA A 1 146 ? -21.609 42.673 13.286 1.00 15.79 169 ALA A O 1
ATOM 1396 N N . GLU A 1 147 ? -23.569 43.247 12.349 1.00 10.18 170 GLU A N 1
ATOM 1397 C CA . GLU A 1 147 ? -24.252 42.026 12.754 1.00 9.76 170 GLU A CA 1
ATOM 1398 C C . GLU A 1 147 ? -24.156 41.017 11.615 1.00 8.38 170 GLU A C 1
ATOM 1399 O O . GLU A 1 147 ? -24.669 41.260 10.517 1.00 7.32 170 GLU A O 1
ATOM 1405 N N . GLU A 1 148 ? -23.515 39.883 11.874 1.00 8.83 171 GLU A N 1
ATOM 1406 C CA . GLU A 1 148 ? -23.169 38.939 10.819 1.00 8.23 171 GLU A CA 1
ATOM 1407 C C . GLU A 1 148 ? -24.160 37.782 10.780 1.00 6.24 171 GLU A C 1
ATOM 1408 O O . GLU A 1 148 ? -24.573 37.269 11.824 1.00 8.77 171 GLU A O 1
ATOM 1414 N N . HIS A 1 149 ? -24.537 37.369 9.569 1.00 6.42 172 HIS A N 1
ATOM 1415 C CA . HIS A 1 149 ? -25.376 36.193 9.380 1.00 5.34 172 HIS A CA 1
ATOM 1416 C C . HIS A 1 149 ? -24.983 35.488 8.093 1.00 9.13 172 HIS A C 1
ATOM 1417 O O . HIS A 1 149 ? -24.559 36.124 7.127 1.00 8.30 172 HIS A O 1
ATOM 1424 N N . LEU A 1 150 ? -25.146 34.168 8.092 1.00 5.77 173 LEU A N 1
ATOM 1425 C CA . LEU A 1 150 ? -25.030 33.346 6.893 1.00 6.40 173 LEU A CA 1
ATOM 1426 C C . LEU A 1 150 ? -26.422 33.074 6.343 1.00 5.67 173 LEU A C 1
ATOM 1427 O O . LEU A 1 150 ? -27.338 32.740 7.109 1.00 5.58 173 LEU A O 1
ATOM 1432 N N A LEU A 1 151 ? -26.579 33.234 5.026 0.28 5.51 174 LEU A N 1
ATOM 1433 N N B LEU A 1 151 ? -26.582 33.228 5.024 0.72 5.52 174 LEU A N 1
ATOM 1434 C CA A LEU A 1 151 ? -27.820 32.931 4.316 0.28 5.36 174 LEU A CA 1
ATOM 1435 C CA B LEU A 1 151 ? -27.833 32.935 4.317 0.72 5.34 174 LEU A CA 1
ATOM 1436 C C A LEU A 1 151 ? -27.520 31.841 3.294 0.28 6.96 174 LEU A C 1
ATOM 1437 C C B LEU A 1 151 ? -27.548 31.849 3.281 0.72 7.00 174 LEU A C 1
ATOM 1438 O O A LEU A 1 151 ? -26.881 32.104 2.268 0.28 5.69 174 LEU A O 1
ATOM 1439 O O B LEU A 1 151 ? -26.953 32.117 2.230 0.72 5.66 174 LEU A O 1
ATOM 1448 N N . VAL A 1 152 ? -27.976 30.623 3.568 1.00 5.58 175 VAL A N 1
ATOM 1449 C CA . VAL A 1 152 ? -27.853 29.515 2.620 1.00 5.40 175 VAL A CA 1
ATOM 1450 C C . VAL A 1 152 ? -29.125 29.479 1.779 1.00 3.79 175 VAL A C 1
ATOM 1451 O O . VAL A 1 152 ? -30.203 29.128 2.268 1.00 6.02 175 VAL A O 1
ATOM 1455 N N . LEU A 1 153 ? -29.001 29.883 0.520 1.00 3.97 176 LEU A N 1
ATOM 1456 C CA . LEU A 1 153 ? -30.125 29.943 -0.410 1.00 4.90 176 LEU A CA 1
ATOM 1457 C C . LEU A 1 153 ? -30.231 28.599 -1.115 1.00 6.09 176 LEU A C 1
ATOM 1458 O O . LEU A 1 153 ? -29.370 28.241 -1.928 1.00 7.24 176 LEU A O 1
ATOM 1463 N N A LYS A 1 154 ? -31.277 27.846 -0.796 0.09 6.16 177 LYS A N 1
ATOM 1464 N N B LYS A 1 154 ? -31.296 27.857 -0.821 0.91 6.16 177 LYS A N 1
ATOM 1465 C CA A LYS A 1 154 ? -31.467 26.542 -1.410 0.09 4.05 177 LYS A CA 1
ATOM 1466 C CA B LYS A 1 154 ? -31.466 26.531 -1.406 0.91 3.77 177 LYS A CA 1
ATOM 1467 C C A LYS A 1 154 ? -32.949 26.220 -1.425 0.09 6.36 177 LYS A C 1
ATOM 1468 C C B LYS A 1 154 ? -32.942 26.189 -1.417 0.91 6.31 177 LYS A C 1
ATOM 1469 O O A LYS A 1 154 ? -33.637 26.385 -0.414 0.09 7.56 177 LYS A O 1
ATOM 1470 O O B LYS A 1 154 ? -33.621 26.318 -0.388 0.91 7.71 177 LYS A O 1
ATOM 1481 N N . ASP A 1 155 ? -33.426 25.765 -2.573 1.00 6.51 178 ASP A N 1
ATOM 1482 C CA . ASP A 1 155 ? -34.821 25.424 -2.764 1.00 7.32 178 ASP A CA 1
ATOM 1483 C C . ASP A 1 155 ? -34.991 23.919 -2.649 1.00 9.70 178 ASP A C 1
ATOM 1484 O O . ASP A 1 155 ? -34.020 23.165 -2.559 1.00 8.86 178 ASP A O 1
ATOM 1489 N N . LEU A 1 156 ? -36.250 23.492 -2.628 1.00 7.29 179 LEU A N 1
ATOM 1490 C CA . LEU A 1 156 ? -36.570 22.095 -2.391 1.00 6.16 179 LEU A CA 1
ATOM 1491 C C . LEU A 1 156 ? -37.976 21.834 -2.913 1.00 6.07 179 LEU A C 1
ATOM 1492 O O . LEU A 1 156 ? -38.806 22.746 -2.996 1.00 8.32 179 LEU A O 1
ATOM 1497 N N . ALA A 1 157 ? -38.226 20.585 -3.287 1.00 7.20 180 ALA A N 1
ATOM 1498 C CA . ALA A 1 157 ? -39.570 20.117 -3.585 1.00 6.73 180 ALA A CA 1
ATOM 1499 C C . ALA A 1 157 ? -39.731 18.757 -2.923 1.00 7.50 180 ALA A C 1
ATOM 1500 O O . ALA A 1 157 ? -38.811 17.938 -2.948 1.00 8.24 180 ALA A O 1
ATOM 1502 N N . LEU A 1 158 ? -40.890 18.536 -2.311 1.00 9.51 181 LEU A N 1
ATOM 1503 C CA . LEU A 1 158 ? -41.163 17.330 -1.545 1.00 9.04 181 LEU A CA 1
ATOM 1504 C C . LEU A 1 158 ? -42.308 16.568 -2.193 1.00 12.45 181 LEU A C 1
ATOM 1505 O O . LEU A 1 158 ? -43.270 17.163 -2.688 1.00 15.08 181 LEU A O 1
ATOM 1510 N N . GLN A 1 159 ? -42.199 15.244 -2.185 1.00 10.61 182 GLN A N 1
ATOM 1511 C CA . GLN A 1 159 ? -43.247 14.370 -2.695 1.00 14.66 182 GLN A CA 1
ATOM 1512 C C . GLN A 1 159 ? -43.286 13.169 -1.768 1.00 10.09 182 GLN A C 1
ATOM 1513 O O . GLN A 1 159 ? -42.272 12.484 -1.603 1.00 13.89 182 GLN A O 1
ATOM 1519 N N . GLY A 1 160 ? -44.438 12.933 -1.142 1.00 15.16 183 GLY A N 1
ATOM 1520 C CA . GLY A 1 160 ? -44.549 11.799 -0.239 1.00 18.50 183 GLY A CA 1
ATOM 1521 C C . GLY A 1 160 ? -43.590 11.856 0.928 1.00 15.17 183 GLY A C 1
ATOM 1522 O O . GLY A 1 160 ? -43.097 10.812 1.374 1.00 17.93 183 GLY A O 1
ATOM 1523 N N . GLY A 1 161 ? -43.292 13.054 1.421 1.00 12.27 184 GLY A N 1
ATOM 1524 C CA . GLY A 1 161 ? -42.396 13.201 2.553 1.00 22.07 184 GLY A CA 1
ATOM 1525 C C . GLY A 1 161 ? -40.925 13.012 2.255 1.00 16.46 184 GLY A C 1
ATOM 1526 O O . GLY A 1 161 ? -40.136 12.844 3.191 1.00 13.56 184 GLY A O 1
ATOM 1527 N N . ARG A 1 162 ? -40.529 13.037 0.989 1.00 11.89 185 ARG A N 1
ATOM 1528 C CA . ARG A 1 162 ? -39.149 12.854 0.569 1.00 11.31 185 ARG A CA 1
ATOM 1529 C C . ARG A 1 162 ? -38.868 13.846 -0.547 1.00 9.61 185 ARG A C 1
ATOM 1530 O O . ARG A 1 162 ? -39.800 14.352 -1.181 1.00 10.53 185 ARG A O 1
ATOM 1538 N N . PRO A 1 163 ? -37.596 14.136 -0.822 1.00 10.53 186 PRO A N 1
ATOM 1539 C CA . PRO A 1 163 ? -37.285 15.008 -1.959 1.00 8.92 186 PRO A CA 1
ATOM 1540 C C . PRO A 1 163 ? -37.883 14.446 -3.238 1.00 7.33 186 PRO A C 1
ATOM 1541 O O . PRO A 1 163 ? -37.856 13.238 -3.481 1.00 11.73 186 PRO A O 1
ATOM 1545 N N . ALA A 1 164 ? -38.455 15.334 -4.040 1.00 9.45 187 ALA A N 1
ATOM 1546 C CA . ALA A 1 164 ? -39.118 14.910 -5.261 1.00 8.72 187 ALA A CA 1
ATOM 1547 C C . ALA A 1 164 ? -38.109 14.275 -6.218 1.00 10.53 187 ALA A C 1
ATOM 1548 O O . ALA A 1 164 ? -36.959 14.716 -6.293 1.00 8.96 187 ALA A O 1
ATOM 1550 N N A PRO A 1 165 ? -38.491 13.228 -6.943 0.73 11.26 188 PRO A N 1
ATOM 1551 N N B PRO A 1 165 ? -38.503 13.246 -6.962 0.27 11.38 188 PRO A N 1
ATOM 1552 C CA A PRO A 1 165 ? -37.563 12.615 -7.897 0.73 11.95 188 PRO A CA 1
ATOM 1553 C CA B PRO A 1 165 ? -37.573 12.618 -7.904 0.27 12.03 188 PRO A CA 1
ATOM 1554 C C A PRO A 1 165 ? -37.303 13.524 -9.091 0.73 8.39 188 PRO A C 1
ATOM 1555 C C B PRO A 1 165 ? -37.318 13.509 -9.112 0.27 8.66 188 PRO A C 1
ATOM 1556 O O A PRO A 1 165 ? -38.098 14.404 -9.430 0.73 10.46 188 PRO A O 1
ATOM 1557 O O B PRO A 1 165 ? -38.126 14.366 -9.475 0.27 10.43 188 PRO A O 1
ATOM 1564 N N . HIS A 1 166 ? -36.168 13.282 -9.743 1.00 10.31 189 HIS A N 1
ATOM 1565 C CA . HIS A 1 166 ? -35.830 13.979 -10.981 1.00 8.54 189 HIS A CA 1
ATOM 1566 C C . HIS A 1 166 ? -36.608 13.391 -12.155 1.00 10.14 189 HIS A C 1
ATOM 1567 O O . HIS A 1 166 ? -36.633 12.171 -12.347 1.00 12.88 189 HIS A O 1
ATOM 1574 N N . THR A 1 167 ? -37.219 14.260 -12.950 1.00 10.02 190 THR A N 1
ATOM 1575 C CA . THR A 1 167 ? -37.846 13.883 -14.211 1.00 10.29 190 THR A CA 1
ATOM 1576 C C . THR A 1 167 ? -36.865 14.092 -15.349 1.00 8.60 190 THR A C 1
ATOM 1577 O O . THR A 1 167 ? -35.802 14.687 -15.169 1.00 8.40 190 THR A O 1
ATOM 1581 N N . PRO A 1 168 ? -37.181 13.609 -16.556 1.00 9.91 191 PRO A N 1
ATOM 1582 C CA . PRO A 1 168 ? -36.298 13.921 -17.691 1.00 10.37 191 PRO A CA 1
ATOM 1583 C C . PRO A 1 168 ? -36.119 15.409 -17.914 1.00 8.29 191 PRO A C 1
ATOM 1584 O O . PRO A 1 168 ? -35.002 15.857 -18.201 1.00 8.64 191 PRO A O 1
ATOM 1588 N N . MET A 1 169 ? -37.190 16.194 -17.783 1.00 8.12 192 MET A N 1
ATOM 1589 C CA . MET A 1 169 ? -37.061 17.638 -17.937 1.00 6.63 192 MET A CA 1
ATOM 1590 C C . MET A 1 169 ? -36.151 18.235 -16.868 1.00 10.20 192 MET A C 1
ATOM 1591 O O . MET A 1 169 ? -35.450 19.217 -17.136 1.00 8.87 192 MET A O 1
ATOM 1596 N N . ASP A 1 170 ? -36.157 17.664 -15.657 1.00 6.94 193 ASP A N 1
ATOM 1597 C CA . ASP A 1 170 ? -35.240 18.117 -14.607 1.00 5.35 193 ASP A CA 1
ATOM 1598 C C . ASP A 1 170 ? -33.781 17.895 -14.995 1.00 6.78 193 ASP A C 1
ATOM 1599 O O . ASP A 1 170 ? -32.919 18.727 -14.686 1.00 8.57 193 ASP A O 1
ATOM 1604 N N . TRP A 1 171 ? -33.468 16.748 -15.611 1.00 6.55 194 TRP A N 1
ATOM 1605 C CA . TRP A 1 171 ? -32.096 16.498 -16.049 1.00 9.24 194 TRP A CA 1
ATOM 1606 C C . TRP A 1 171 ? -31.670 17.467 -17.145 1.00 8.08 194 TRP A C 1
ATOM 1607 O O . TRP A 1 171 ? -30.491 17.833 -17.226 1.00 10.01 194 TRP A O 1
ATOM 1618 N N . MET A 1 172 ? -32.611 17.901 -17.988 1.00 6.74 195 MET A N 1
ATOM 1619 C CA . MET A 1 172 ? -32.299 18.853 -19.049 1.00 6.77 195 MET A CA 1
ATOM 1620 C C . MET A 1 172 ? -32.080 20.257 -18.489 1.00 6.97 195 MET A C 1
ATOM 1621 O O . MET A 1 172 ? -31.100 20.931 -18.829 1.00 8.29 195 MET A O 1
ATOM 1626 N N . ASN A 1 173 ? -32.987 20.718 -17.625 1.00 6.79 196 ASN A N 1
ATOM 1627 C CA . ASN A 1 173 ? -32.948 22.090 -17.142 1.00 7.94 196 ASN A CA 1
ATOM 1628 C C . ASN A 1 173 ? -32.142 22.275 -15.869 1.00 8.24 196 ASN A C 1
ATOM 1629 O O . ASN A 1 173 ? -31.682 23.392 -15.608 1.00 6.70 196 ASN A O 1
ATOM 1634 N N . GLY A 1 174 ? -31.967 21.226 -15.071 1.00 4.81 197 GLY A N 1
ATOM 1635 C CA . GLY A 1 174 ? -31.582 21.429 -13.686 1.00 3.44 197 GLY A CA 1
ATOM 1636 C C . GLY A 1 174 ? -32.846 21.600 -12.867 1.00 4.93 197 GLY A C 1
ATOM 1637 O O . GLY A 1 174 ? -33.741 22.345 -13.271 1.00 7.56 197 GLY A O 1
ATOM 1638 N N . LYS A 1 175 ? -32.940 20.927 -11.721 1.00 5.22 198 LYS A N 1
ATOM 1639 C CA . LYS A 1 175 ? -34.189 20.868 -10.966 1.00 5.12 198 LYS A CA 1
ATOM 1640 C C . LYS A 1 175 ? -34.321 22.074 -10.043 1.00 5.70 198 LYS A C 1
ATOM 1641 O O . LYS A 1 175 ? -33.387 22.415 -9.313 1.00 7.10 198 LYS A O 1
ATOM 1647 N N . GLU A 1 176 ? -35.492 22.707 -10.070 1.00 8.23 199 GLU A N 1
ATOM 1648 C CA . GLU A 1 176 ? -35.846 23.760 -9.131 1.00 8.48 199 GLU A CA 1
ATOM 1649 C C . GLU A 1 176 ? -37.055 23.301 -8.333 1.00 9.87 199 GLU A C 1
ATOM 1650 O O . GLU A 1 176 ? -37.887 22.539 -8.831 1.00 11.53 199 GLU A O 1
ATOM 1656 N N . GLY A 1 177 ? -37.144 23.764 -7.089 1.00 6.99 200 GLY A N 1
ATOM 1657 C CA . GLY A 1 177 ? -38.249 23.376 -6.233 1.00 7.05 200 GLY A CA 1
ATOM 1658 C C . GLY A 1 177 ? -39.162 24.527 -5.870 1.00 7.66 200 GLY A C 1
ATOM 1659 O O . GLY A 1 177 ? -38.784 25.694 -6.008 1.00 10.51 200 GLY A O 1
ATOM 1660 N N . ASP A 1 178 ? -40.372 24.221 -5.403 1.00 8.98 201 ASP A N 1
ATOM 1661 C CA . ASP A 1 178 ? -41.311 25.283 -5.062 1.00 10.66 201 ASP A CA 1
ATOM 1662 C C . ASP A 1 178 ? -41.057 25.880 -3.685 1.00 10.33 201 ASP A C 1
ATOM 1663 O O . ASP A 1 178 ? -41.496 27.008 -3.429 1.00 10.68 201 ASP A O 1
ATOM 1668 N N . LEU A 1 179 ? -40.377 25.155 -2.796 1.00 8.13 202 LEU A N 1
ATOM 1669 C CA . LEU A 1 179 ? -40.029 25.667 -1.473 1.00 6.09 202 LEU A CA 1
ATOM 1670 C C . LEU A 1 179 ? -38.709 26.416 -1.598 1.00 8.81 202 LEU A C 1
ATOM 1671 O O . LEU A 1 179 ? -37.649 25.796 -1.724 1.00 9.18 202 LEU A O 1
ATOM 1676 N N . VAL A 1 180 ? -38.768 27.741 -1.568 1.00 7.01 203 VAL A N 1
ATOM 1677 C CA . VAL A 1 180 ? -37.594 28.581 -1.771 1.00 6.97 203 VAL A CA 1
ATOM 1678 C C . VAL A 1 180 ? -37.158 29.059 -0.391 1.00 8.76 203 VAL A C 1
ATOM 1679 O O . VAL A 1 180 ? -37.737 29.989 0.177 1.00 8.73 203 VAL A O 1
ATOM 1683 N N . LEU A 1 181 ? -36.140 28.406 0.154 1.00 6.11 204 LEU A N 1
ATOM 1684 C CA . LEU A 1 181 ? -35.810 28.479 1.567 1.00 5.36 204 LEU A CA 1
ATOM 1685 C C . LEU A 1 181 ? -34.510 29.236 1.797 1.00 5.74 204 LEU A C 1
ATOM 1686 O O . LEU A 1 181 ? -33.656 29.353 0.910 1.00 7.73 204 LEU A O 1
ATOM 1691 N N . VAL A 1 182 ? -34.387 29.766 3.013 1.00 5.27 205 VAL A N 1
ATOM 1692 C CA . VAL A 1 182 ? -33.156 30.351 3.525 1.00 5.08 205 VAL A CA 1
ATOM 1693 C C . VAL A 1 182 ? -32.785 29.570 4.776 1.00 7.12 205 VAL A C 1
ATOM 1694 O O . VAL A 1 182 ? -33.576 29.501 5.723 1.00 6.30 205 VAL A O 1
ATOM 1698 N N . ASN A 1 183 ? -31.593 28.984 4.786 1.00 4.92 206 ASN A N 1
ATOM 1699 C CA . ASN A 1 183 ? -31.145 28.171 5.923 1.00 5.19 206 ASN A CA 1
ATOM 1700 C C . ASN A 1 183 ? -32.158 27.084 6.279 1.00 6.85 206 ASN A C 1
ATOM 1701 O O . ASN A 1 183 ? -32.360 26.748 7.451 1.00 7.51 206 ASN A O 1
ATOM 1706 N N . GLY A 1 184 ? -32.805 26.530 5.258 1.00 7.00 207 GLY A N 1
ATOM 1707 C CA . GLY A 1 184 ? -33.795 25.489 5.464 1.00 9.88 207 GLY A CA 1
ATOM 1708 C C . GLY A 1 184 ? -35.105 25.964 6.048 1.00 11.13 207 GLY A C 1
ATOM 1709 O O . GLY A 1 184 ? -35.937 25.132 6.429 1.00 15.23 207 GLY A O 1
ATOM 1710 N N . ALA A 1 185 ? -35.320 27.272 6.131 1.00 9.14 208 ALA A N 1
ATOM 1711 C CA . ALA A 1 185 ? -36.546 27.842 6.671 1.00 10.42 208 ALA A CA 1
ATOM 1712 C C . ALA A 1 185 ? -37.312 28.581 5.580 1.00 6.20 208 ALA A C 1
ATOM 1713 O O . ALA A 1 185 ? -36.721 29.164 4.667 1.00 7.65 208 ALA A O 1
ATOM 1715 N N . LEU A 1 186 ? -38.639 28.588 5.704 1.00 6.73 209 LEU A N 1
ATOM 1716 C CA . LEU A 1 186 ? -39.509 29.250 4.735 1.00 7.26 209 LEU A CA 1
ATOM 1717 C C . LEU A 1 186 ? -39.752 30.694 5.175 1.00 11.10 209 LEU A C 1
ATOM 1718 O O . LEU A 1 186 ? -40.409 30.942 6.194 1.00 9.41 209 LEU A O 1
ATOM 1723 N N . ARG A 1 187 ? -39.236 31.642 4.394 1.00 7.38 210 ARG A N 1
ATOM 1724 C CA . ARG A 1 187 ? -39.399 33.078 4.609 1.00 6.75 210 ARG A CA 1
ATOM 1725 C C . ARG A 1 187 ? -39.218 33.487 6.078 1.00 6.99 210 ARG A C 1
ATOM 1726 O O . ARG A 1 187 ? -40.144 34.015 6.702 1.00 5.83 210 ARG A O 1
ATOM 1734 N N . PRO A 1 188 ? -38.041 33.253 6.650 1.00 7.70 211 PRO A N 1
ATOM 1735 C CA . PRO A 1 188 ? -37.798 33.654 8.041 1.00 8.82 211 PRO A CA 1
ATOM 1736 C C . PRO A 1 188 ? -37.753 35.166 8.184 1.00 7.44 211 PRO A C 1
ATOM 1737 O O . PRO A 1 188 ? -37.653 35.920 7.208 1.00 6.11 211 PRO A O 1
ATOM 1741 N N A THR A 1 189 ? -37.913 35.604 9.431 0.91 7.19 212 THR A N 1
ATOM 1742 N N B THR A 1 189 ? -37.753 35.611 9.435 0.09 7.49 212 THR A N 1
ATOM 1743 C CA A THR A 1 189 ? -37.798 37.008 9.786 0.91 7.08 212 THR A CA 1
ATOM 1744 C CA B THR A 1 189 ? -37.620 37.024 9.756 0.09 7.35 212 THR A CA 1
ATOM 1745 C C A THR A 1 189 ? -36.454 37.241 10.451 0.91 7.69 212 THR A C 1
ATOM 1746 C C B THR A 1 189 ? -36.299 37.273 10.466 0.09 8.11 212 THR A C 1
ATOM 1747 O O A THR A 1 189 ? -36.095 36.543 11.405 0.91 9.60 212 THR A O 1
ATOM 1748 O O B THR A 1 189 ? -35.947 36.554 11.407 0.09 9.91 212 THR A O 1
ATOM 1755 N N A LEU A 1 190 ? -35.722 38.224 9.946 0.91 6.90 213 LEU A N 1
ATOM 1756 N N B LEU A 1 190 ? -35.576 38.291 10.012 0.09 7.28 213 LEU A N 1
ATOM 1757 C CA A LEU A 1 190 ? -34.485 38.677 10.560 0.91 7.18 213 LEU A CA 1
ATOM 1758 C CA B LEU A 1 190 ? -34.298 38.694 10.589 0.09 7.88 213 LEU A CA 1
ATOM 1759 C C A LEU A 1 190 ? -34.795 40.007 11.236 0.91 9.74 213 LEU A C 1
ATOM 1760 C C B LEU A 1 190 ? -34.516 40.044 11.269 0.09 9.39 213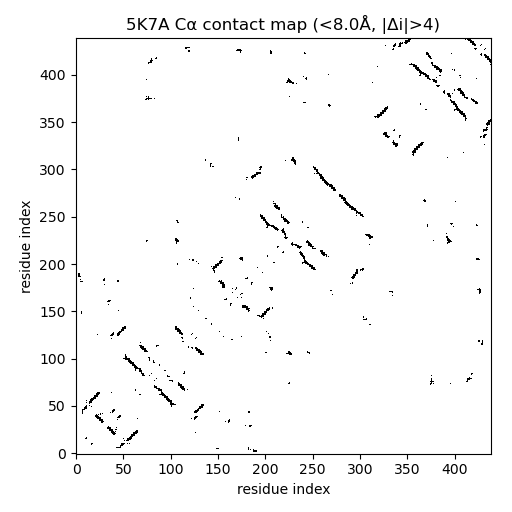 LEU A C 1
ATOM 1761 O O A LEU A 1 190 ? -35.034 41.012 10.556 0.91 8.10 213 LEU A O 1
ATOM 1762 O O B LEU A 1 190 ? -34.429 41.098 10.638 0.09 8.47 213 LEU A O 1
ATOM 1771 N N . VAL A 1 191 ? -34.810 40.001 12.568 1.00 9.38 214 VAL A N 1
ATOM 1772 C CA . VAL A 1 191 ? -35.014 41.210 13.360 1.00 11.08 214 VAL A CA 1
ATOM 1773 C C . VAL A 1 191 ? -33.625 41.741 13.702 1.00 8.10 214 VAL A C 1
ATOM 1774 O O . VAL A 1 191 ? -32.972 41.263 14.633 1.00 11.23 214 VAL A O 1
ATOM 1778 N N . ALA A 1 192 ? -33.166 42.723 12.932 1.00 8.42 215 ALA A N 1
ATOM 1779 C CA . ALA A 1 192 ? -31.813 43.234 13.090 1.00 7.87 215 ALA A CA 1
ATOM 1780 C C . ALA A 1 192 ? -31.680 43.988 14.405 1.00 8.71 215 ALA A C 1
ATOM 1781 O O . ALA A 1 192 ? -32.566 44.748 14.804 1.00 11.58 215 ALA A O 1
ATOM 1783 N N . GLN A 1 193 ? -30.570 43.758 15.090 1.00 8.86 216 GLN A N 1
ATOM 1784 C CA . GLN A 1 193 ? -30.283 44.507 16.303 1.00 11.07 216 GLN A CA 1
ATOM 1785 C C . GLN A 1 193 ? -29.291 45.626 16.064 1.00 13.46 216 GLN A C 1
ATOM 1786 O O . GLN A 1 193 ? -29.193 46.539 16.891 1.00 17.30 216 GLN A O 1
ATOM 1792 N N A LYS A 1 194 ? -28.561 45.577 14.956 0.39 10.89 217 LYS A N 1
ATOM 1793 N N B LYS A 1 194 ? -28.564 45.582 14.956 0.61 10.82 217 LYS A N 1
ATOM 1794 C CA A LYS A 1 194 ? -27.629 46.618 14.563 0.39 10.06 217 LYS A CA 1
ATOM 1795 C CA B LYS A 1 194 ? -27.646 46.639 14.576 0.61 9.97 217 LYS A CA 1
ATOM 1796 C C A LYS A 1 194 ? -28.052 47.182 13.215 0.39 12.75 217 LYS A C 1
ATOM 1797 C C B LYS A 1 194 ? -28.025 47.171 13.203 0.61 12.81 217 LYS A C 1
ATOM 1798 O O A LYS A 1 194 ? -28.779 46.541 12.451 0.39 13.12 217 LYS A O 1
ATOM 1799 O O B LYS A 1 194 ? -28.689 46.496 12.412 0.61 13.03 217 LYS A O 1
ATOM 1810 N N . ALA A 1 195 ? -27.582 48.396 12.925 1.00 9.12 218 ALA A N 1
ATOM 1811 C CA . ALA A 1 195 ? -27.961 49.056 11.686 1.00 11.98 218 ALA A CA 1
ATOM 1812 C C . ALA A 1 195 ? -27.152 48.582 10.488 1.00 9.22 218 ALA A C 1
ATOM 1813 O O . ALA A 1 195 ? -27.601 48.762 9.352 1.00 12.07 218 ALA A O 1
ATOM 1815 N N . THR A 1 196 ? -25.979 47.994 10.702 1.00 7.89 219 THR A N 1
ATOM 1816 C CA . THR A 1 196 ? -25.189 47.425 9.616 1.00 6.22 219 THR A CA 1
ATOM 1817 C C . THR A 1 196 ? -25.199 45.911 9.746 1.00 7.24 219 THR A C 1
ATOM 1818 O O . THR A 1 196 ? -24.845 45.372 10.803 1.00 9.73 219 THR A O 1
ATOM 1822 N N A LEU A 1 197 ? -25.593 45.233 8.673 0.38 6.49 220 LEU A N 1
ATOM 1823 N N B LEU A 1 197 ? -25.608 45.233 8.679 0.62 6.44 220 LEU A N 1
ATOM 1824 C CA A LEU A 1 197 ? -25.558 43.780 8.602 0.38 5.96 220 LEU A CA 1
ATOM 1825 C CA B LEU A 1 197 ? -25.558 43.781 8.605 0.62 5.92 220 LEU A CA 1
ATOM 1826 C C A LEU A 1 197 ? -24.456 43.347 7.649 0.38 5.90 220 LEU A C 1
ATOM 1827 C C B LEU A 1 197 ? -24.441 43.362 7.664 0.62 5.88 220 LEU A C 1
ATOM 1828 O O A LEU A 1 197 ? -24.252 43.964 6.599 0.38 6.30 220 LEU A O 1
ATOM 1829 O O B LEU A 1 197 ? -24.212 44.001 6.633 0.62 6.32 220 LEU A O 1
ATOM 1838 N N A ARG A 1 198 ? -23.743 42.287 8.023 0.38 4.31 221 ARG A N 1
ATOM 1839 N N B ARG A 1 198 ? -23.739 42.292 8.031 0.62 4.24 221 ARG A N 1
ATOM 1840 C CA A ARG A 1 198 ? -22.775 41.632 7.150 0.38 5.18 221 ARG A CA 1
ATOM 1841 C CA B ARG A 1 198 ? -22.778 41.634 7.152 0.62 5.11 221 ARG A CA 1
ATOM 1842 C C A ARG A 1 198 ? -23.334 40.256 6.813 0.38 6.53 221 ARG A C 1
ATOM 1843 C C B ARG A 1 198 ? -23.345 40.260 6.816 0.62 6.54 221 ARG A C 1
ATOM 1844 O O A ARG A 1 198 ? -23.363 39.365 7.667 0.38 6.27 221 ARG A O 1
ATOM 1845 O O B ARG A 1 198 ? -23.393 39.375 7.675 0.62 6.31 221 ARG A O 1
ATOM 1860 N N . LEU A 1 199 ? -23.779 40.081 5.574 1.00 6.42 222 LEU A N 1
ATOM 1861 C CA . LEU A 1 199 ? -24.469 38.868 5.156 1.00 5.42 222 LEU A CA 1
ATOM 1862 C C . LEU A 1 199 ? -23.574 38.045 4.242 1.00 6.66 222 LEU A C 1
ATOM 1863 O O . LEU A 1 199 ? -23.185 38.512 3.162 1.00 6.21 222 LEU A O 1
ATOM 1868 N N A ARG A 1 200 ? -23.253 36.826 4.674 0.57 5.60 223 ARG A N 1
ATOM 1869 N N B ARG A 1 200 ? -23.257 36.825 4.672 0.43 5.62 223 ARG A N 1
ATOM 1870 C CA A ARG A 1 200 ? -22.590 35.849 3.824 0.57 4.66 223 ARG A CA 1
ATOM 1871 C CA B ARG A 1 200 ? -22.591 35.847 3.824 0.43 4.68 223 ARG A CA 1
ATOM 1872 C C A ARG A 1 200 ? -23.663 35.079 3.066 0.57 5.30 223 ARG A C 1
ATOM 1873 C C B ARG A 1 200 ? -23.658 35.069 3.067 0.43 5.32 223 ARG A C 1
ATOM 1874 O O A ARG A 1 200 ? -24.604 34.557 3.673 0.57 7.66 223 ARG A O 1
ATOM 1875 O O B ARG A 1 200 ? -24.583 34.522 3.675 0.43 7.62 223 ARG A O 1
ATOM 1890 N N . LEU A 1 201 ? -23.535 35.028 1.742 1.00 5.43 224 LEU A N 1
ATOM 1891 C CA . LEU A 1 201 ? -24.566 34.482 0.868 1.00 4.13 224 LEU A CA 1
ATOM 1892 C C . LEU A 1 201 ? -24.009 33.289 0.113 1.00 4.54 224 LEU A C 1
ATOM 1893 O O . LEU A 1 201 ? -22.913 33.366 -0.451 1.00 5.96 224 LEU A O 1
ATOM 1898 N N . LEU A 1 202 ? -24.772 32.196 0.089 1.00 5.05 225 LEU A N 1
ATOM 1899 C CA . LEU A 1 202 ? -24.368 30.971 -0.591 1.00 4.69 225 LEU A CA 1
ATOM 1900 C C . LEU A 1 202 ? -25.530 30.462 -1.426 1.00 5.07 225 LEU A C 1
ATOM 1901 O O . LEU A 1 202 ? -26.618 30.216 -0.891 1.00 6.14 225 LEU A O 1
ATOM 1906 N N . ASN A 1 203 ? -25.318 30.306 -2.734 1.00 3.37 226 ASN A N 1
ATOM 1907 C CA . ASN A 1 203 ? -26.314 29.624 -3.560 1.00 4.15 226 ASN A CA 1
ATOM 1908 C C . ASN A 1 203 ? -25.948 28.147 -3.597 1.00 5.49 226 ASN A C 1
ATOM 1909 O O . ASN A 1 203 ? -25.078 27.723 -4.363 1.00 6.55 226 ASN A O 1
ATOM 1914 N N . ALA A 1 204 ? -26.632 27.356 -2.775 1.00 7.17 227 ALA A N 1
ATOM 1915 C CA . ALA A 1 204 ? -26.424 25.919 -2.710 1.00 4.91 227 ALA A CA 1
ATOM 1916 C C . ALA A 1 204 ? -27.519 25.146 -3.436 1.00 4.64 227 ALA A C 1
ATOM 1917 O O . ALA A 1 204 ? -27.684 23.943 -3.201 1.00 5.40 227 ALA A O 1
ATOM 1919 N N . SER A 1 205 ? -28.241 25.807 -4.339 1.00 4.90 228 SER A N 1
ATOM 1920 C CA . SER A 1 205 ? -29.280 25.153 -5.122 1.00 1.28 228 SER A CA 1
ATOM 1921 C C . SER A 1 205 ? -28.681 24.393 -6.296 1.00 4.42 228 SER A C 1
ATOM 1922 O O . SER A 1 205 ? -27.605 24.733 -6.798 1.00 5.66 228 SER A O 1
ATOM 1925 N N . ASN A 1 206 ? -29.404 23.359 -6.744 1.00 5.95 229 ASN A N 1
ATOM 1926 C CA . ASN A 1 206 ? -28.982 22.623 -7.935 1.00 4.52 229 ASN A CA 1
ATOM 1927 C C . ASN A 1 206 ? -28.921 23.527 -9.161 1.00 6.51 229 ASN A C 1
ATOM 1928 O O . ASN A 1 206 ? -27.997 23.410 -9.982 1.00 6.09 229 ASN A O 1
ATOM 1933 N N . ALA A 1 207 ? -29.911 24.417 -9.318 1.00 5.55 230 ALA A N 1
ATOM 1934 C CA . ALA A 1 207 ? -30.099 25.102 -10.594 1.00 4.07 230 ALA A CA 1
ATOM 1935 C C . ALA A 1 207 ? -30.755 26.472 -10.463 1.00 5.62 230 ALA A C 1
ATOM 1936 O O . ALA A 1 207 ? -30.642 27.296 -11.377 1.00 5.92 230 ALA A O 1
ATOM 1938 N N . ARG A 1 208 ? -31.459 26.721 -9.357 1.00 5.20 231 ARG A N 1
ATOM 1939 C CA . ARG A 1 208 ? -32.154 27.994 -9.184 1.00 7.31 231 ARG A CA 1
ATOM 1940 C C . ARG A 1 208 ? -31.171 29.151 -9.038 1.00 6.81 231 ARG A C 1
ATOM 1941 O O . ARG A 1 208 ? -30.137 29.030 -8.375 1.00 6.12 231 ARG A O 1
ATOM 1949 N N . TYR A 1 209 ? -31.500 30.273 -9.682 1.00 4.55 232 TYR A N 1
ATOM 1950 C CA . TYR A 1 209 ? -30.762 31.528 -9.589 1.00 4.58 232 TYR A CA 1
ATOM 1951 C C . TYR A 1 209 ? -31.466 32.466 -8.613 1.00 6.32 232 TYR A C 1
ATOM 1952 O O . TYR A 1 209 ? -32.686 32.407 -8.450 1.00 8.02 232 TYR A O 1
ATOM 1961 N N . TYR A 1 210 ? -30.692 33.335 -7.958 1.00 4.84 233 TYR A N 1
ATOM 1962 C CA . TYR A 1 210 ? -31.244 34.328 -7.033 1.00 7.18 233 TYR A CA 1
ATOM 1963 C C . TYR A 1 210 ? -30.806 35.713 -7.487 1.00 5.54 233 TYR A C 1
ATOM 1964 O O . TYR A 1 210 ? -29.651 36.103 -7.284 1.00 7.59 233 TYR A O 1
ATOM 1973 N N . ARG A 1 211 ? -31.727 36.438 -8.126 1.00 5.04 234 ARG A N 1
ATOM 1974 C CA . ARG A 1 211 ? -31.489 37.830 -8.501 1.00 6.00 234 ARG A CA 1
ATOM 1975 C C . ARG A 1 211 ? -31.851 38.669 -7.283 1.00 5.49 234 ARG A C 1
ATOM 1976 O O . ARG A 1 211 ? -32.994 39.101 -7.115 1.00 6.33 234 ARG A O 1
ATOM 1984 N N . LEU A 1 212 ? -30.868 38.893 -6.411 1.00 3.90 235 LEU A N 1
ATOM 1985 C CA . LEU A 1 212 ? -31.144 39.421 -5.079 1.00 4.59 235 LEU A CA 1
ATOM 1986 C C . LEU A 1 212 ? -31.366 40.927 -5.109 1.00 6.75 235 LEU A C 1
ATOM 1987 O O . LEU A 1 212 ? -30.582 41.664 -5.708 1.00 8.15 235 LEU A O 1
ATOM 1992 N N . ALA A 1 213 ? -32.406 41.384 -4.412 1.00 6.96 236 ALA A N 1
ATOM 1993 C CA . ALA A 1 213 ? -32.600 42.810 -4.171 1.00 5.00 236 ALA A CA 1
ATOM 1994 C C . ALA A 1 213 ? -33.313 42.981 -2.841 1.00 8.97 236 ALA A C 1
ATOM 1995 O O . ALA A 1 213 ? -34.272 42.259 -2.543 1.00 8.34 236 ALA A O 1
ATOM 1997 N N . LEU A 1 214 ? -32.834 43.928 -2.044 1.00 6.04 237 LEU A N 1
ATOM 1998 C CA . LEU A 1 214 ? -33.466 44.294 -0.785 1.00 6.46 237 LEU A CA 1
ATOM 1999 C C . LEU A 1 214 ? -34.292 45.556 -1.006 1.00 7.70 237 LEU A C 1
ATOM 2000 O O . LEU A 1 214 ? -33.781 46.553 -1.529 1.00 6.84 237 LEU A O 1
ATOM 2005 N N . GLN A 1 215 ? -35.568 45.505 -0.624 1.00 8.09 238 GLN A N 1
ATOM 2006 C CA . GLN A 1 215 ? -36.453 46.640 -0.835 1.00 7.80 238 GLN A CA 1
ATOM 2007 C C . GLN A 1 215 ? -35.845 47.899 -0.246 1.00 7.73 238 GLN A C 1
ATOM 2008 O O . GLN A 1 215 ? -35.385 47.902 0.900 1.00 8.45 238 GLN A O 1
ATOM 2014 N N . ASP A 1 216 ? -35.833 48.961 -1.049 1.00 8.63 239 ASP A N 1
ATOM 2015 C CA . ASP A 1 216 ? -35.451 50.313 -0.651 1.00 8.49 239 ASP A CA 1
ATOM 2016 C C . ASP A 1 216 ? -33.963 50.479 -0.367 1.00 8.83 239 ASP A C 1
ATOM 2017 O O . ASP A 1 216 ? -33.566 51.561 0.058 1.00 8.59 239 ASP A O 1
ATOM 2022 N N . HIS A 1 217 ? -33.130 49.458 -0.574 1.00 6.53 240 HIS A N 1
ATOM 2023 C CA . HIS A 1 217 ? -31.727 49.529 -0.190 1.00 9.37 240 HIS A CA 1
ATOM 2024 C C . HIS A 1 217 ? -30.815 49.032 -1.302 1.00 9.72 240 HIS A C 1
ATOM 2025 O O . HIS A 1 217 ? -31.146 48.081 -2.018 1.00 8.91 240 HIS A O 1
ATOM 2032 N N . PRO A 1 218 ? -29.640 49.630 -1.436 1.00 7.65 241 PRO A N 1
ATOM 2033 C CA . PRO A 1 218 ? -28.563 48.991 -2.192 1.00 9.13 241 PRO A CA 1
ATOM 2034 C C . PRO A 1 218 ? -27.878 47.940 -1.326 1.00 7.96 241 PRO A C 1
ATOM 2035 O O . PRO A 1 218 ? -28.107 47.837 -0.122 1.00 8.72 241 PRO A O 1
ATOM 2039 N N . LEU A 1 219 ? -27.026 47.148 -1.967 1.00 5.87 242 LEU A N 1
ATOM 2040 C CA . LEU A 1 219 ? -26.145 46.220 -1.276 1.00 5.76 242 LEU A CA 1
ATOM 2041 C C . LEU A 1 219 ? -24.713 46.659 -1.538 1.00 6.85 242 LEU A C 1
ATOM 2042 O O . LEU A 1 219 ? -24.406 47.203 -2.603 1.00 7.32 242 LEU A O 1
ATOM 2047 N N . TYR A 1 220 ? -23.834 46.442 -0.565 1.00 4.77 243 TYR A N 1
ATOM 2048 C CA . TYR A 1 220 ? -22.418 46.783 -0.722 1.00 4.96 243 TYR A CA 1
ATOM 2049 C C . TYR A 1 220 ? -21.632 45.481 -0.767 1.00 6.41 243 TYR A C 1
ATOM 2050 O O . TYR A 1 220 ? -21.415 44.846 0.266 1.00 6.37 243 TYR A O 1
ATOM 2059 N N . LEU A 1 221 ? -21.222 45.085 -1.970 1.00 5.10 244 LEU A N 1
ATOM 2060 C CA . LEU A 1 221 ? -20.488 43.841 -2.153 1.00 5.83 244 LEU A CA 1
ATOM 2061 C C . LEU A 1 221 ? -19.087 43.986 -1.570 1.00 7.62 244 LEU A C 1
ATOM 2062 O O . LEU A 1 221 ? -18.349 44.906 -1.936 1.00 6.45 244 LEU A O 1
ATOM 2067 N N . ILE A 1 222 ? -18.714 43.077 -0.665 1.00 6.02 245 ILE A N 1
ATOM 2068 C CA . ILE A 1 222 ? -17.385 43.092 -0.059 1.00 5.48 245 ILE A CA 1
ATOM 2069 C C . ILE A 1 222 ? -16.576 41.829 -0.321 1.00 6.02 245 ILE A C 1
ATOM 2070 O O . ILE A 1 222 ? -15.355 41.845 -0.110 1.00 6.66 245 ILE A O 1
ATOM 2075 N N . ALA A 1 223 ? -17.191 40.739 -0.770 1.00 5.25 246 ALA A N 1
ATOM 2076 C CA . ALA A 1 223 ? -16.433 39.545 -1.118 1.00 3.05 246 ALA A CA 1
ATOM 2077 C C . ALA A 1 223 ? -17.169 38.810 -2.227 1.00 6.34 246 ALA A C 1
ATOM 2078 O O . ALA A 1 223 ? -18.400 38.847 -2.302 1.00 6.39 246 ALA A O 1
ATOM 2080 N N . ALA A 1 224 ? -16.399 38.149 -3.094 1.00 5.04 247 ALA A N 1
ATOM 2081 C CA . ALA A 1 224 ? -16.954 37.251 -4.095 1.00 4.89 247 ALA A CA 1
ATOM 2082 C C . ALA A 1 224 ? -16.783 35.815 -3.599 1.00 7.12 247 ALA A C 1
ATOM 2083 O O . ALA A 1 224 ? -16.615 35.591 -2.396 1.00 7.62 247 ALA A O 1
ATOM 2085 N N . ASP A 1 225 ? -16.823 34.837 -4.519 1.00 4.26 248 ASP A N 1
ATOM 2086 C CA . ASP A 1 225 ? -16.800 33.421 -4.134 1.00 6.25 248 ASP A CA 1
ATOM 2087 C C . ASP A 1 225 ? -15.680 33.118 -3.150 1.00 6.61 248 ASP A C 1
ATOM 2088 O O . ASP A 1 225 ? -15.884 32.418 -2.151 1.00 5.40 248 ASP A O 1
ATOM 2093 N N . GLY A 1 226 ? -14.472 33.590 -3.454 1.00 3.97 249 GLY A N 1
ATOM 2094 C CA . GLY A 1 226 ? -13.292 33.041 -2.814 1.00 4.29 249 GLY A CA 1
ATOM 2095 C C . GLY A 1 226 ? -12.397 34.054 -2.133 1.00 6.62 249 GLY A C 1
ATOM 2096 O O . GLY A 1 226 ? -11.243 33.738 -1.822 1.00 7.08 249 GLY A O 1
ATOM 2097 N N . GLY A 1 227 ? -12.902 35.259 -1.889 1.00 5.13 250 GLY A N 1
ATOM 2098 C CA . GLY A 1 227 ? -12.091 36.261 -1.219 1.00 4.84 250 GLY A CA 1
ATOM 2099 C C . GLY A 1 227 ? -12.741 37.623 -1.274 1.00 4.29 250 GLY A C 1
ATOM 2100 O O . GLY A 1 227 ? -13.730 37.849 -1.982 1.00 4.88 250 GLY A O 1
ATOM 2101 N N . PHE A 1 228 ? -12.144 38.546 -0.517 1.00 5.26 251 PHE A N 1
ATOM 2102 C CA . PHE A 1 228 ? -12.629 39.918 -0.470 1.00 5.19 251 PHE A CA 1
ATOM 2103 C C . PHE A 1 228 ? -12.344 40.650 -1.777 1.00 7.60 251 PHE A C 1
ATOM 2104 O O . PHE A 1 228 ? -11.389 40.341 -2.495 1.00 6.27 251 PHE A O 1
ATOM 2112 N N . LEU A 1 229 ? -13.184 41.643 -2.066 1.00 6.56 252 LEU A N 1
ATOM 2113 C CA . LEU A 1 229 ? -12.868 42.664 -3.059 1.00 6.70 252 LEU A CA 1
ATOM 2114 C C . LEU A 1 229 ? -11.808 43.611 -2.490 1.00 4.69 252 LEU A C 1
ATOM 2115 O O . LEU A 1 229 ? -11.415 43.510 -1.327 1.00 6.85 252 LEU A O 1
ATOM 2120 N N . GLU A 1 230 ? -11.326 44.534 -3.329 1.00 7.94 253 GLU A N 1
ATOM 2121 C CA . GLU A 1 230 ? -10.321 45.484 -2.860 1.00 9.75 253 GLU A CA 1
ATOM 2122 C C . GLU A 1 230 ? -10.954 46.608 -2.069 1.00 9.60 253 GLU A C 1
ATOM 2123 O O . GLU A 1 230 ? -10.311 47.184 -1.187 1.00 9.05 253 GLU A O 1
ATOM 2129 N N A GLU A 1 231 ? -12.206 46.929 -2.376 0.60 8.39 254 GLU A N 1
ATOM 2130 N N B GLU A 1 231 ? -12.208 46.924 -2.373 0.40 8.43 254 GLU A N 1
ATOM 2131 C CA A GLU A 1 231 ? -12.986 47.933 -1.672 0.60 10.09 254 GLU A CA 1
ATOM 2132 C CA B GLU A 1 231 ? -12.988 47.933 -1.675 0.40 10.13 254 GLU A CA 1
ATOM 2133 C C A GLU A 1 231 ? -14.453 47.598 -1.888 0.60 8.41 254 GLU A C 1
ATOM 2134 C C B GLU A 1 231 ? -14.455 47.600 -1.891 0.40 8.46 254 GLU A C 1
ATOM 2135 O O A GLU A 1 231 ? -14.786 46.880 -2.837 0.60 8.59 254 GLU A O 1
ATOM 2136 O O B GLU A 1 231 ? -14.792 46.888 -2.844 0.40 8.63 254 GLU A O 1
ATOM 2147 N N . PRO A 1 232 ? -15.348 48.076 -1.021 1.00 7.59 255 PRO A N 1
ATOM 2148 C CA . PRO A 1 232 ? -16.779 47.801 -1.226 1.00 7.41 255 PRO A CA 1
ATOM 2149 C C . PRO A 1 232 ? -17.275 48.341 -2.563 1.00 8.62 255 PRO A C 1
ATOM 2150 O O . PRO A 1 232 ? -16.818 49.380 -3.050 1.00 11.32 255 PRO A O 1
ATOM 2154 N N . LEU A 1 233 ? -18.209 47.611 -3.169 1.00 6.20 256 LEU A N 1
ATOM 2155 C CA . LEU A 1 233 ? -18.818 48.004 -4.437 1.00 7.75 256 LEU A CA 1
ATOM 2156 C C . LEU A 1 233 ? -20.329 48.069 -4.263 1.00 12.67 256 LEU A C 1
ATOM 2157 O O . LEU A 1 233 ? -20.967 47.058 -3.955 1.00 7.58 256 LEU A O 1
ATOM 2162 N N A GLU A 1 234 ? -20.900 49.253 -4.475 0.72 8.94 257 GLU A N 1
ATOM 2163 N N B GLU A 1 234 ? -20.902 49.252 -4.455 0.28 9.02 257 GLU A N 1
ATOM 2164 C CA A GLU A 1 234 ? -22.345 49.416 -4.380 0.72 9.99 257 GLU A CA 1
ATOM 2165 C CA B GLU A 1 234 ? -22.348 49.372 -4.347 0.28 10.00 257 GLU A CA 1
ATOM 2166 C C A GLU A 1 234 ? -23.031 48.782 -5.586 0.72 8.28 257 GLU A C 1
ATOM 2167 C C B GLU A 1 234 ? -23.021 48.765 -5.573 0.28 8.39 257 GLU A C 1
ATOM 2168 O O A GLU A 1 234 ? -22.623 49.000 -6.731 0.72 11.46 257 GLU A O 1
ATOM 2169 O O B GLU A 1 234 ? -22.578 48.953 -6.710 0.28 11.42 257 GLU A O 1
ATOM 2180 N N . VAL A 1 235 ? -24.084 48.004 -5.327 1.00 7.67 258 VAL A N 1
ATOM 2181 C CA . VAL A 1 235 ? -24.895 47.403 -6.380 1.00 10.21 258 VAL A CA 1
ATOM 2182 C C . VAL A 1 235 ? -26.359 47.562 -5.998 1.00 10.77 258 VAL A C 1
ATOM 2183 O O . VAL A 1 235 ? -26.708 47.619 -4.814 1.00 10.90 258 VAL A O 1
ATOM 2187 N N . SER A 1 236 ? -27.220 47.670 -7.010 1.00 9.50 259 SER A N 1
ATOM 2188 C CA . SER A 1 236 ? -28.654 47.727 -6.761 1.00 7.89 259 SER A CA 1
ATOM 2189 C C . SER A 1 236 ? -29.273 46.342 -6.665 1.00 9.67 259 SER A C 1
ATOM 2190 O O . SER A 1 236 ? -30.341 46.184 -6.058 1.00 11.21 259 SER A O 1
ATOM 2193 N N . GLU A 1 237 ? -28.616 45.346 -7.246 1.00 8.38 260 GLU A N 1
ATOM 2194 C CA . GLU A 1 237 ? -29.054 43.965 -7.158 1.00 7.83 260 GLU A CA 1
ATOM 2195 C C . GLU A 1 237 ? -27.826 43.092 -7.352 1.00 5.24 260 GLU A C 1
ATOM 2196 O O . GLU A 1 237 ? -26.772 43.559 -7.790 1.00 7.90 260 GLU A O 1
ATOM 2202 N N . LEU A 1 238 ? -27.971 41.807 -7.029 1.00 4.86 261 LEU A N 1
ATOM 2203 C CA . LEU A 1 238 ? -26.830 40.899 -7.089 1.00 5.34 261 LEU A CA 1
ATOM 2204 C C . LEU A 1 238 ? -27.323 39.517 -7.488 1.00 6.23 261 LEU A C 1
ATOM 2205 O O . LEU A 1 238 ? -28.078 38.887 -6.740 1.00 5.73 261 LEU A O 1
ATOM 2210 N N . LEU A 1 239 ? -26.888 39.040 -8.652 1.00 5.70 262 LEU A N 1
ATOM 2211 C CA . LEU A 1 239 ? -27.278 37.722 -9.138 1.00 5.94 262 LEU A CA 1
ATOM 2212 C C . LEU A 1 239 ? -26.308 36.676 -8.601 1.00 6.07 262 LEU A C 1
ATOM 2213 O O . LEU A 1 239 ? -25.089 36.803 -8.771 1.00 7.18 262 LEU A O 1
ATOM 2218 N N A LEU A 1 240 ? -26.847 35.653 -7.937 0.51 4.88 263 LEU A N 1
ATOM 2219 N N B LEU A 1 240 ? -26.848 35.652 -7.938 0.49 4.89 263 LEU A N 1
ATOM 2220 C CA A LEU A 1 240 ? -26.056 34.523 -7.457 0.51 6.12 263 LEU A CA 1
ATOM 2221 C CA B LEU A 1 240 ? -26.059 34.522 -7.457 0.49 6.12 263 LEU A CA 1
ATOM 2222 C C A LEU A 1 240 ? -26.488 33.283 -8.223 0.51 6.85 263 LEU A C 1
ATOM 2223 C C B LEU A 1 240 ? -26.490 33.283 -8.225 0.49 6.85 263 LEU A C 1
ATOM 2224 O O A LEU A 1 240 ? -27.617 32.805 -8.057 0.51 3.68 263 LEU A O 1
ATOM 2225 O O B LEU A 1 240 ? -27.619 32.806 -8.062 0.49 3.69 263 LEU A O 1
ATOM 2234 N N . ALA A 1 241 ? -25.596 32.771 -9.059 1.00 5.46 264 ALA A N 1
ATOM 2235 C CA . ALA A 1 241 ? -25.836 31.552 -9.794 1.00 4.51 264 ALA A CA 1
ATOM 2236 C C . ALA A 1 241 ? -25.467 30.362 -8.916 1.00 3.81 264 ALA A C 1
ATOM 2237 O O . ALA A 1 241 ? -24.790 30.524 -7.900 1.00 4.26 264 ALA A O 1
ATOM 2239 N N . PRO A 1 242 ? -25.927 29.163 -9.269 1.00 3.02 265 PRO A N 1
ATOM 2240 C CA . PRO A 1 242 ? -25.603 27.970 -8.472 1.00 2.46 265 PRO A CA 1
ATOM 2241 C C . PRO A 1 242 ? -24.109 27.812 -8.230 1.00 3.98 265 PRO A C 1
ATOM 2242 O O . PRO A 1 242 ? -23.304 27.842 -9.168 1.00 4.86 265 PRO A O 1
ATOM 2246 N N . GLY A 1 243 ? -23.743 27.647 -6.957 1.00 2.48 266 GLY A N 1
ATOM 2247 C CA . GLY A 1 243 ? -22.365 27.458 -6.555 1.00 2.40 266 GLY A CA 1
ATOM 2248 C C . GLY A 1 243 ? -21.655 28.727 -6.133 1.00 4.30 266 GLY A C 1
ATOM 2249 O O . GLY A 1 243 ? -20.627 28.645 -5.443 1.00 5.81 266 GLY A O 1
ATOM 2250 N N . GLU A 1 244 ? -22.182 29.893 -6.510 1.00 5.51 267 GLU A N 1
ATOM 2251 C CA . GLU A 1 244 ? -21.559 31.166 -6.179 1.00 4.68 267 GLU A CA 1
ATOM 2252 C C . GLU A 1 244 ? -21.798 31.555 -4.724 1.00 3.79 267 GLU A C 1
ATOM 2253 O O . GLU A 1 244 ? -22.779 31.136 -4.089 1.00 5.50 267 GLU A O 1
ATOM 2259 N N . ARG A 1 245 ? -20.874 32.363 -4.201 1.00 3.64 268 ARG A N 1
ATOM 2260 C CA . ARG A 1 245 ? -21.027 33.013 -2.911 1.00 3.42 268 ARG A CA 1
ATOM 2261 C C . ARG A 1 245 ? -20.729 34.497 -3.056 1.00 4.29 268 ARG A C 1
ATOM 2262 O O . ARG A 1 245 ? -20.071 34.938 -4.004 1.00 5.79 268 ARG A O 1
ATOM 2270 N N . ALA A 1 246 ? -21.234 35.265 -2.094 1.00 5.60 269 ALA A N 1
ATOM 2271 C CA . ALA A 1 246 ? -20.920 36.679 -1.992 1.00 6.34 269 ALA A CA 1
ATOM 2272 C C . ALA A 1 246 ? -21.058 37.077 -0.536 1.00 7.98 269 ALA A C 1
ATOM 2273 O O . ALA A 1 246 ? -21.697 36.386 0.257 1.00 8.74 269 ALA A O 1
ATOM 2275 N N . GLU A 1 247 ? -20.432 38.193 -0.183 1.00 5.48 270 GLU A N 1
ATOM 2276 C CA . GLU A 1 247 ? -20.652 38.817 1.116 1.00 4.21 270 GLU A CA 1
ATOM 2277 C C . GLU A 1 247 ? -21.021 40.264 0.864 1.00 4.51 270 GLU A C 1
ATOM 2278 O O . GLU A 1 247 ? -20.372 40.934 0.053 1.00 4.59 270 GLU A O 1
ATOM 2284 N N . VAL A 1 248 ? -22.084 40.731 1.520 1.00 6.23 271 VAL A N 1
ATOM 2285 C CA . VAL A 1 248 ? -22.550 42.100 1.351 1.00 6.20 271 VAL A CA 1
ATOM 2286 C C . VAL A 1 248 ? -22.698 42.763 2.710 1.00 7.56 271 VAL A C 1
ATOM 2287 O O . VAL A 1 248 ? -22.972 42.113 3.725 1.00 7.67 271 VAL A O 1
ATOM 2291 N N . LEU A 1 249 ? -22.508 44.075 2.724 1.00 5.72 272 LEU A N 1
ATOM 2292 C CA . LEU A 1 249 ? -22.941 44.895 3.839 1.00 7.72 272 LEU A CA 1
ATOM 2293 C C . LEU A 1 249 ? -24.272 45.545 3.485 1.00 5.36 272 LEU A C 1
ATOM 2294 O O . LEU A 1 249 ? -24.477 46.006 2.353 1.00 6.47 272 LEU A O 1
ATOM 2299 N N . VAL A 1 250 ? -25.184 45.554 4.455 1.00 5.10 273 VAL A N 1
ATOM 2300 C CA . VAL A 1 250 ? -26.471 46.226 4.346 1.00 5.99 273 VAL A CA 1
ATOM 2301 C C . VAL A 1 250 ? -26.486 47.331 5.387 1.00 6.28 273 VAL A C 1
ATOM 2302 O O . VAL A 1 250 ? -26.192 47.082 6.564 1.00 6.62 273 VAL A O 1
ATOM 2306 N N . ARG A 1 251 ? -26.813 48.544 4.955 1.00 7.95 274 ARG A N 1
ATOM 2307 C CA . ARG A 1 251 ? -26.834 49.722 5.821 1.00 7.41 274 ARG A CA 1
ATOM 2308 C C . ARG A 1 251 ? -28.289 50.157 5.967 1.00 7.46 274 ARG A C 1
ATOM 2309 O O . ARG A 1 251 ? -28.828 50.858 5.108 1.00 8.55 274 ARG A O 1
ATOM 2317 N N . LEU A 1 252 ? -28.935 49.702 7.038 1.00 8.10 275 LEU A N 1
ATOM 2318 C CA . LEU A 1 252 ? -30.365 49.921 7.184 1.00 8.01 275 LEU A CA 1
ATOM 2319 C C . LEU A 1 252 ? -30.646 51.409 7.348 1.00 9.34 275 LEU A C 1
ATOM 2320 O O . LEU A 1 252 ? -30.043 52.080 8.192 1.00 10.68 275 LEU A O 1
ATOM 2325 N N . ARG A 1 253 ? -31.556 51.927 6.528 1.00 7.61 276 ARG A N 1
ATOM 2326 C CA . ARG A 1 253 ? -31.672 53.370 6.345 1.00 7.40 276 ARG A CA 1
ATOM 2327 C C . ARG A 1 253 ? -32.772 54.006 7.180 1.00 12.99 276 ARG A C 1
ATOM 2328 O O . ARG A 1 253 ? -32.729 55.221 7.402 1.00 14.68 276 ARG A O 1
ATOM 2336 N N . LYS A 1 254 ? -33.746 53.228 7.639 1.00 9.33 277 LYS A N 1
ATOM 2337 C CA . LYS A 1 254 ? -34.863 53.740 8.418 1.00 7.67 277 LYS A CA 1
ATOM 2338 C C . LYS A 1 254 ? -35.561 52.547 9.050 1.00 12.24 277 LYS A C 1
ATOM 2339 O O . LYS A 1 254 ? -35.355 51.399 8.642 1.00 11.98 277 LYS A O 1
ATOM 2345 N N . GLU A 1 255 ? -36.385 52.829 10.054 1.00 12.00 278 GLU A N 1
ATOM 2346 C CA . GLU A 1 255 ? -37.166 51.772 10.674 1.00 11.40 278 GLU A CA 1
ATOM 2347 C C . GLU A 1 255 ? -38.169 51.208 9.679 1.00 11.28 278 GLU A C 1
ATOM 2348 O O . GLU A 1 255 ? -38.632 51.899 8.764 1.00 14.88 278 GLU A O 1
ATOM 2354 N N . GLY A 1 256 ? -38.488 49.925 9.851 1.00 13.02 279 GLY A N 1
ATOM 2355 C CA . GLY A 1 256 ? -39.472 49.292 9.003 1.00 12.55 279 GLY A CA 1
ATOM 2356 C C . GLY A 1 256 ? -39.172 47.854 8.622 1.00 10.51 279 GLY A C 1
ATOM 2357 O O . GLY A 1 256 ? -38.173 47.265 9.055 1.00 10.39 279 GLY A O 1
ATOM 2358 N N . ARG A 1 257 ? -40.058 47.286 7.812 1.00 11.28 280 ARG A N 1
ATOM 2359 C CA . ARG A 1 257 ? -39.923 45.934 7.292 1.00 10.53 280 ARG A CA 1
ATOM 2360 C C . ARG A 1 257 ? -39.512 46.026 5.830 1.00 13.89 280 ARG A C 1
ATOM 2361 O O . ARG A 1 257 ? -40.137 46.756 5.051 1.00 13.09 280 ARG A O 1
ATOM 2369 N N . PHE A 1 258 ? -38.462 45.296 5.459 1.00 8.61 281 PHE A N 1
ATOM 2370 C CA . PHE A 1 258 ? -37.965 45.306 4.088 1.00 9.05 281 PHE A CA 1
ATOM 2371 C C . PHE A 1 258 ? -37.828 43.873 3.592 1.00 9.51 281 PHE A C 1
ATOM 2372 O O . PHE A 1 258 ? -37.250 43.025 4.280 1.00 11.00 281 PHE A O 1
ATOM 2380 N N A LEU A 1 259 ? -38.370 43.613 2.405 0.61 7.83 282 LEU A N 1
ATOM 2381 N N B LEU A 1 259 ? -38.335 43.603 2.393 0.39 7.86 282 LEU A N 1
ATOM 2382 C CA A LEU A 1 259 ? -38.298 42.286 1.810 0.61 7.08 282 LEU A CA 1
ATOM 2383 C CA B LEU A 1 259 ? -38.318 42.248 1.853 0.39 7.09 282 LEU A CA 1
ATOM 2384 C C A LEU A 1 259 ? -36.952 42.108 1.127 0.61 7.31 282 LEU A C 1
ATOM 2385 C C B LEU A 1 259 ? -37.055 42.019 1.034 0.39 7.47 282 LEU A C 1
ATOM 2386 O O A LEU A 1 259 ? -36.502 42.987 0.384 0.61 5.97 282 LEU A O 1
ATOM 2387 O O B LEU A 1 259 ? -36.766 42.775 0.100 0.39 6.30 282 LEU A O 1
ATOM 2396 N N . LEU A 1 260 ? -36.309 40.974 1.381 1.00 6.28 283 LEU A N 1
ATOM 2397 C CA . LEU A 1 260 ? -35.215 40.503 0.541 1.00 5.40 283 LEU A CA 1
ATOM 2398 C C . LEU A 1 260 ? -35.832 39.538 -0.463 1.00 7.86 283 LEU A C 1
ATOM 2399 O O . LEU A 1 260 ? -36.416 38.521 -0.067 1.00 7.16 283 LEU A O 1
ATOM 2404 N N . GLN A 1 261 ? -35.735 39.867 -1.748 1.00 6.55 284 GLN A N 1
ATOM 2405 C CA . GLN A 1 261 ? -36.425 39.125 -2.792 1.00 8.35 284 GLN A CA 1
ATOM 2406 C C . GLN A 1 261 ? -35.443 38.517 -3.781 1.00 7.40 284 GLN A C 1
ATOM 2407 O O . GLN A 1 261 ? -34.339 39.034 -3.989 1.00 7.75 284 GLN A O 1
ATOM 2413 N N . ALA A 1 262 ? -35.869 37.403 -4.388 1.00 6.22 285 ALA A N 1
ATOM 2414 C CA . ALA A 1 262 ? -35.261 36.860 -5.603 1.00 6.73 285 ALA A CA 1
ATOM 2415 C C . ALA A 1 262 ? -36.145 37.329 -6.758 1.00 3.66 285 ALA A C 1
ATOM 2416 O O . ALA A 1 262 ? -37.218 36.770 -7.008 1.00 7.90 285 ALA A O 1
ATOM 2418 N N A LEU A 1 263 ? -35.688 38.365 -7.457 0.21 6.50 286 LEU A N 1
ATOM 2419 N N B LEU A 1 263 ? -35.689 38.363 -7.462 0.79 6.40 286 LEU A N 1
ATOM 2420 C CA A LEU A 1 263 ? -36.468 38.985 -8.514 0.21 8.67 286 LEU A CA 1
ATOM 2421 C CA B LEU A 1 263 ? -36.484 38.981 -8.505 0.79 8.72 286 LEU A CA 1
ATOM 2422 C C A LEU A 1 263 ? -36.572 38.056 -9.724 0.21 7.65 286 LEU A C 1
ATOM 2423 C C B LEU A 1 263 ? -36.547 38.085 -9.745 0.79 7.60 286 LEU A C 1
ATOM 2424 O O A LEU A 1 263 ? -35.808 37.095 -9.849 0.21 8.35 286 LEU A O 1
ATOM 2425 O O B LEU A 1 263 ? -35.728 37.176 -9.914 0.79 8.35 286 LEU A O 1
ATOM 2434 N N . PRO A 1 264 ? -37.526 38.313 -10.621 1.00 6.23 287 PRO A N 1
ATOM 2435 C CA . PRO A 1 264 ? -37.647 37.481 -11.826 1.00 7.69 287 PRO A CA 1
ATOM 2436 C C . PRO A 1 264 ? -36.363 37.439 -12.638 1.00 6.71 287 PRO A C 1
ATO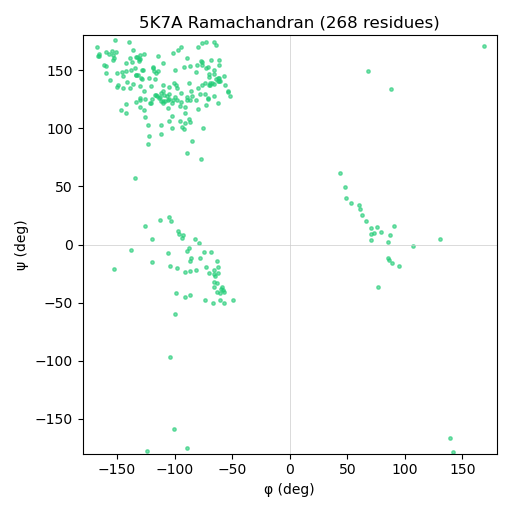M 2437 O O . PRO A 1 264 ? -35.745 38.469 -12.921 1.00 7.54 287 PRO A O 1
ATOM 2441 N N . TYR A 1 265 ? -35.963 36.224 -13.012 1.00 7.64 288 TYR A N 1
ATOM 2442 C CA . TYR A 1 265 ? -34.769 36.024 -13.819 1.00 6.49 288 TYR A CA 1
ATOM 2443 C C . TYR A 1 265 ? -35.008 34.852 -14.758 1.00 5.42 288 TYR A C 1
ATOM 2444 O O . TYR A 1 265 ? -35.508 33.808 -14.330 1.00 7.02 288 TYR A O 1
ATOM 2453 N N . ASP A 1 266 ? -34.645 35.026 -16.027 1.00 6.98 289 ASP A N 1
ATOM 2454 C CA . ASP A 1 266 ? -34.808 33.989 -17.045 1.00 7.40 289 ASP A CA 1
ATOM 2455 C C . ASP A 1 266 ? -33.430 33.401 -17.332 1.00 6.99 289 ASP A C 1
ATOM 2456 O O . ASP A 1 266 ? -32.599 34.046 -17.986 1.00 10.15 289 ASP A O 1
ATOM 2461 N N . ARG A 1 267 ? -33.189 32.179 -16.850 1.00 6.64 290 ARG A N 1
ATOM 2462 C CA . ARG A 1 267 ? -31.927 31.484 -17.077 1.00 5.54 290 ARG A CA 1
ATOM 2463 C C . ARG A 1 267 ? -31.979 30.565 -18.291 1.00 12.15 290 ARG A C 1
ATOM 2464 O O . ARG A 1 267 ? -31.022 29.817 -18.539 1.00 8.62 290 ARG A O 1
ATOM 2472 N N . GLY A 1 268 ? -33.081 30.583 -19.036 1.00 8.59 291 GLY A N 1
ATOM 2473 C CA . GLY A 1 268 ? -33.188 29.782 -20.239 1.00 7.89 291 GLY A CA 1
ATOM 2474 C C . GLY A 1 268 ? -33.755 28.390 -20.067 1.00 7.06 291 GLY A C 1
ATOM 2475 O O . GLY A 1 268 ? -33.593 27.564 -20.972 1.00 9.70 291 GLY A O 1
ATOM 2476 N N . ALA A 1 269 ? -34.412 28.098 -18.943 1.00 8.20 292 ALA A N 1
ATOM 2477 C CA . ALA A 1 269 ? -35.041 26.793 -18.774 1.00 6.94 292 ALA A CA 1
ATOM 2478 C C . ALA A 1 269 ? -36.126 26.616 -19.830 1.00 8.74 292 ALA A C 1
ATOM 2479 O O . ALA A 1 269 ? -36.783 27.577 -20.236 1.00 10.53 292 ALA A O 1
ATOM 2481 N N A MET A 1 270 ? -36.313 25.373 -20.275 0.72 10.00 293 MET A N 1
ATOM 2482 N N B MET A 1 270 ? -36.309 25.377 -20.276 0.28 10.11 293 MET A N 1
ATOM 2483 C CA A MET A 1 270 ? -37.180 25.071 -21.407 0.72 13.78 293 MET A CA 1
ATOM 2484 C CA B MET A 1 270 ? -37.199 25.087 -21.387 0.28 13.68 293 MET A CA 1
ATOM 2485 C C A MET A 1 270 ? -38.327 24.157 -21.002 0.72 9.64 293 MET A C 1
ATOM 2486 C C B MET A 1 270 ? -38.348 24.187 -20.960 0.28 9.84 293 MET A C 1
ATOM 2487 O O A MET A 1 270 ? -38.153 23.231 -20.203 0.72 14.85 293 MET A O 1
ATOM 2488 O O B MET A 1 270 ? -38.198 23.312 -20.102 0.28 14.88 293 MET A O 1
ATOM 2497 N N . GLY A 1 271 ? -39.499 24.422 -21.580 1.00 9.92 294 GLY A N 1
ATOM 2498 C CA . GLY A 1 271 ? -40.641 23.545 -21.450 1.00 12.95 294 GLY A CA 1
ATOM 2499 C C . GLY A 1 271 ? -41.008 22.977 -22.807 1.00 12.80 294 GLY A C 1
ATOM 2500 O O . GLY A 1 271 ? -40.262 23.134 -23.787 1.00 12.51 294 GLY A O 1
ATOM 2501 N N . MET A 1 272 ? -42.150 22.304 -22.874 1.00 14.74 295 MET A N 1
ATOM 2502 C CA . MET A 1 272 ? -42.657 21.735 -24.113 1.00 13.77 295 MET A CA 1
ATOM 2503 C C . MET A 1 272 ? -44.088 22.201 -24.327 1.00 13.87 295 MET A C 1
ATOM 2504 O O . MET A 1 272 ? -44.831 22.451 -23.373 1.00 16.34 295 MET A O 1
ATOM 2509 N N . MET A 1 273 ? -44.475 22.306 -25.594 1.00 11.62 296 MET A N 1
ATOM 2510 C CA . MET A 1 273 ? -45.815 22.754 -25.934 1.00 11.80 296 MET A CA 1
ATOM 2511 C C . MET A 1 273 ? -46.297 22.010 -27.172 1.00 17.79 296 MET A C 1
ATOM 2512 O O . MET A 1 273 ? -45.504 21.685 -28.061 1.00 18.71 296 MET A O 1
ATOM 2517 N N . ASP A 1 274 ? -47.598 21.722 -27.203 1.00 12.07 297 ASP A N 1
ATOM 2518 C CA . ASP A 1 274 ? -48.261 21.133 -28.365 1.00 15.66 297 ASP A CA 1
ATOM 2519 C C . ASP A 1 274 ? -49.428 22.045 -28.723 1.00 20.35 297 ASP A C 1
ATOM 2520 O O . ASP A 1 274 ? -50.412 22.119 -27.980 1.00 16.01 297 ASP A O 1
ATOM 2525 N N . MET A 1 275 ? -49.313 22.753 -29.850 1.00 15.79 298 MET A N 1
ATOM 2526 C CA . MET A 1 275 ? -50.366 23.641 -30.329 1.00 14.97 298 MET A CA 1
ATOM 2527 C C . MET A 1 275 ? -51.008 23.141 -31.620 1.00 19.48 298 MET A C 1
ATOM 2528 O O . MET A 1 275 ? -51.618 23.927 -32.353 1.00 26.94 298 MET A O 1
ATOM 2533 N N . GLY A 1 276 ? -50.880 21.848 -31.911 1.00 23.38 299 GLY A N 1
ATOM 2534 C CA . GLY A 1 276 ? -51.455 21.255 -33.102 1.00 26.85 299 GLY A CA 1
ATOM 2535 C C . GLY A 1 276 ? -50.456 20.900 -34.179 1.00 29.16 299 GLY A C 1
ATOM 2536 O O . GLY A 1 276 ? -50.862 20.367 -35.218 1.00 33.83 299 GLY A O 1
ATOM 2537 N N . GLY A 1 277 ? -49.169 21.173 -33.973 1.00 25.43 300 GLY A N 1
ATOM 2538 C CA . GLY A 1 277 ? -48.155 20.864 -34.964 1.00 23.88 300 GLY A CA 1
ATOM 2539 C C . GLY A 1 277 ? -46.924 20.206 -34.377 1.00 27.40 300 GLY A C 1
ATOM 2540 O O . GLY A 1 277 ? -45.806 20.710 -34.536 1.00 40.46 300 GLY A O 1
ATOM 2541 N N . MET A 1 278 ? -47.128 19.073 -33.701 1.00 30.79 301 MET A N 1
ATOM 2542 C CA . MET A 1 278 ? -46.076 18.325 -33.015 1.00 40.75 301 MET A CA 1
ATOM 2543 C C . MET A 1 278 ? -45.533 19.084 -31.811 1.00 25.77 301 MET A C 1
ATOM 2544 O O . MET A 1 278 ? -45.517 20.319 -31.798 1.00 23.80 301 MET A O 1
ATOM 2549 N N . ALA A 1 279 ? -45.096 18.350 -30.794 1.00 29.78 302 ALA A N 1
ATOM 2550 C CA . ALA A 1 279 ? -44.558 18.978 -29.599 1.00 24.50 302 ALA A CA 1
ATOM 2551 C C . ALA A 1 279 ? -43.264 19.710 -29.931 1.00 33.39 302 ALA A C 1
ATOM 2552 O O . ALA A 1 279 ? -42.425 19.214 -30.688 1.00 27.29 302 ALA A O 1
ATOM 2554 N N . HIS A 1 280 ? -43.110 20.907 -29.369 1.00 21.52 303 HIS A N 1
ATOM 2555 C CA . HIS A 1 280 ? -41.923 21.715 -29.599 1.00 30.82 303 HIS A CA 1
ATOM 2556 C C . HIS A 1 280 ? -41.469 22.354 -28.295 1.00 15.18 303 HIS A C 1
ATOM 2557 O O . HIS A 1 280 ? -42.274 22.641 -27.402 1.00 14.15 303 HIS A O 1
ATOM 2564 N N . ALA A 1 281 ? -40.163 22.572 -28.200 1.00 20.81 304 ALA A N 1
ATOM 2565 C CA . ALA A 1 281 ? -39.593 23.204 -27.024 1.00 18.81 304 ALA A CA 1
ATOM 2566 C C . ALA A 1 281 ? -39.971 24.678 -26.991 1.00 15.57 304 ALA A C 1
ATOM 2567 O O . ALA A 1 281 ? -39.949 25.368 -28.015 1.00 19.49 304 ALA A O 1
ATOM 2569 N N A MET A 1 282 ? -40.321 25.164 -25.799 0.44 10.70 305 MET A N 1
ATOM 2570 N N B MET A 1 282 ? -40.325 25.164 -25.800 0.33 10.76 305 MET A N 1
ATOM 2571 N N C MET A 1 282 ? -40.323 25.163 -25.801 0.23 10.84 305 MET A N 1
ATOM 2572 C CA A MET A 1 282 ? -40.706 26.552 -25.602 0.44 13.62 305 MET A CA 1
ATOM 2573 C CA B MET A 1 282 ? -40.691 26.555 -25.616 0.33 13.63 305 MET A CA 1
ATOM 2574 C CA C MET A 1 282 ? -40.697 26.551 -25.605 0.23 13.65 305 MET A CA 1
ATOM 2575 C C A MET A 1 282 ? -40.084 27.053 -24.306 0.44 13.16 305 MET A C 1
ATOM 2576 C C B MET A 1 282 ? -40.085 27.054 -24.311 0.33 13.18 305 MET A C 1
ATOM 2577 C C C MET A 1 282 ? -40.062 27.044 -24.313 0.23 13.20 305 MET A C 1
ATOM 2578 O O A MET A 1 282 ? -40.077 26.326 -23.299 0.44 14.96 305 MET A O 1
ATOM 2579 O O B MET A 1 282 ? -40.093 26.327 -23.305 0.33 14.92 305 MET A O 1
ATOM 2580 O O C MET A 1 282 ? -40.024 26.305 -23.317 0.23 14.90 305 MET A O 1
ATOM 2593 N N . PRO A 1 283 ? -39.548 28.272 -24.303 1.00 14.10 306 PRO A N 1
ATOM 2594 C CA . PRO A 1 283 ? -38.944 28.807 -23.074 1.00 12.77 306 PRO A CA 1
ATOM 2595 C C . PRO A 1 283 ? -39.925 28.878 -21.911 1.00 16.51 306 PRO A C 1
ATOM 2596 O O . PRO A 1 283 ? -41.091 29.247 -22.073 1.00 13.31 306 PRO A O 1
ATOM 2600 N N . GLN A 1 284 ? -39.431 28.512 -20.723 1.00 10.59 307 GLN A N 1
ATOM 2601 C CA . GLN A 1 284 ? -40.197 28.712 -19.498 1.00 12.80 307 GLN A CA 1
ATOM 2602 C C . GLN A 1 284 ? -40.305 30.186 -19.134 1.00 8.64 307 GLN A C 1
ATOM 2603 O O . GLN A 1 284 ? -41.242 30.568 -18.423 1.00 12.65 307 GLN A O 1
ATOM 2609 N N . GLY A 1 285 ? -39.365 31.010 -19.594 1.00 8.94 308 GLY A N 1
ATOM 2610 C CA . GLY A 1 285 ? -39.329 32.415 -19.252 1.00 6.84 308 GLY A CA 1
ATOM 2611 C C . GLY A 1 285 ? -38.811 32.677 -17.852 1.00 8.38 308 GLY A C 1
ATOM 2612 O O . GLY A 1 285 ? -38.266 31.791 -17.184 1.00 12.65 308 GLY A O 1
ATOM 2613 N N A PRO A 1 286 ? -38.990 33.909 -17.376 0.49 10.07 309 PRO A N 1
ATOM 2614 N N B PRO A 1 286 ? -38.992 33.908 -17.376 0.51 10.07 309 PRO A N 1
ATOM 2615 C CA A PRO A 1 286 ? -38.433 34.289 -16.072 0.49 11.24 309 PRO A CA 1
ATOM 2616 C CA B PRO A 1 286 ? -38.435 34.290 -16.072 0.51 11.24 309 PRO A CA 1
ATOM 2617 C C A PRO A 1 286 ? -39.093 33.546 -14.922 0.49 13.47 309 PRO A C 1
ATOM 2618 C C B PRO A 1 286 ? -39.094 33.544 -14.922 0.51 13.47 309 PRO A C 1
ATOM 2619 O O A PRO A 1 286 ? -40.258 33.144 -14.989 0.49 12.83 309 PRO A O 1
ATOM 2620 O O B PRO A 1 286 ? -40.258 33.142 -14.988 0.51 12.82 309 PRO A O 1
ATOM 2627 N N . SER A 1 287 ? -38.328 33.375 -13.848 1.00 11.40 310 SER A N 1
ATOM 2628 C CA . SER A 1 287 ? -38.867 32.785 -12.636 1.00 9.33 310 SER A CA 1
ATOM 2629 C C . SER A 1 287 ? -39.873 33.740 -12.002 1.00 11.52 310 SER A C 1
ATOM 2630 O O . SER A 1 287 ? -39.800 34.961 -12.177 1.00 9.33 310 SER A O 1
ATOM 2633 N N . ARG A 1 288 ? -40.833 33.181 -11.262 1.00 10.46 311 ARG A N 1
ATOM 2634 C CA . ARG A 1 288 ? -41.724 34.051 -10.514 1.00 10.19 311 ARG A CA 1
ATOM 2635 C C . ARG A 1 288 ? -40.957 34.695 -9.359 1.00 9.51 311 ARG A C 1
ATOM 2636 O O . ARG A 1 288 ? -40.033 34.093 -8.806 1.00 12.52 311 ARG A O 1
ATOM 2644 N N . PRO A 1 289 ? -41.293 35.932 -9.001 1.00 9.43 312 PRO A N 1
ATOM 2645 C CA . PRO A 1 289 ? -40.610 36.574 -7.872 1.00 8.38 312 PRO A CA 1
ATOM 2646 C C . PRO A 1 289 ? -40.852 35.803 -6.585 1.00 9.70 312 PRO A C 1
ATOM 2647 O O . PRO A 1 289 ? -41.936 35.265 -6.352 1.00 12.29 312 PRO A O 1
ATOM 2651 N N . GLU A 1 290 ? -39.824 35.741 -5.747 1.00 7.24 313 GLU A N 1
ATOM 2652 C CA . GLU A 1 290 ? -39.925 35.064 -4.463 1.00 8.80 313 GLU A CA 1
ATOM 2653 C C . GLU A 1 290 ? -39.453 36.006 -3.372 1.00 10.62 313 GLU A C 1
ATOM 2654 O O . GLU A 1 290 ? -38.497 36.764 -3.558 1.00 10.65 313 GLU A O 1
ATOM 2660 N N . THR A 1 291 ? -40.116 35.947 -2.228 1.00 9.09 314 THR A N 1
ATOM 2661 C CA . THR A 1 291 ? -39.607 36.590 -1.029 1.00 8.21 314 THR A CA 1
ATOM 2662 C C . THR A 1 291 ? -38.714 35.600 -0.299 1.00 6.74 314 THR A C 1
ATOM 2663 O O . THR A 1 291 ? -39.121 34.459 -0.046 1.00 8.84 314 THR A O 1
ATOM 2667 N N . LEU A 1 292 ? -37.489 36.021 0.011 1.00 6.54 315 LEU A N 1
ATOM 2668 C CA . LEU A 1 292 ? -36.562 35.132 0.701 1.00 5.33 315 LEU A CA 1
ATOM 2669 C C . LEU A 1 292 ? -36.659 35.271 2.214 1.00 7.19 315 LEU A C 1
ATOM 2670 O O . LEU A 1 292 ? -36.676 34.263 2.929 1.00 4.99 315 LEU A O 1
ATOM 2675 N N . LEU A 1 293 ? -36.707 36.509 2.711 1.00 6.81 316 LEU A N 1
ATOM 2676 C CA . LEU A 1 293 ? -36.846 36.757 4.140 1.00 6.99 316 LEU A CA 1
ATOM 2677 C C . LEU A 1 293 ? -37.433 38.145 4.352 1.00 9.18 316 LEU A C 1
ATOM 2678 O O . LEU A 1 293 ? -37.448 38.980 3.440 1.00 7.64 316 LEU A O 1
ATOM 2683 N N . TYR A 1 294 ? -37.915 38.371 5.574 1.00 6.37 317 TYR A N 1
ATOM 2684 C CA . TYR A 1 294 ? -38.390 39.673 6.030 1.00 7.69 317 TYR A CA 1
ATOM 2685 C C . TYR A 1 294 ? -37.321 40.262 6.939 1.00 8.79 317 TYR A C 1
ATOM 2686 O O . TYR A 1 294 ? -36.932 39.636 7.928 1.00 8.70 317 TYR A O 1
ATOM 2695 N N A LEU A 1 295 ? -36.851 41.465 6.611 0.50 5.74 318 LEU A N 1
ATOM 2696 N N B LEU A 1 295 ? -36.842 41.451 6.594 0.50 5.73 318 LEU A N 1
ATOM 2697 C CA A LEU A 1 295 ? -35.783 42.125 7.361 0.50 7.11 318 LEU A CA 1
ATOM 2698 C CA B LEU A 1 295 ? -35.818 42.139 7.366 0.50 7.13 318 LEU A CA 1
ATOM 2699 C C A LEU A 1 295 ? -36.368 43.313 8.118 0.50 6.06 318 LEU A C 1
ATOM 2700 C C B LEU A 1 295 ? -36.488 43.280 8.120 0.50 5.99 318 LEU A C 1
ATOM 2701 O O A LEU A 1 295 ? -36.765 44.309 7.504 0.50 9.44 318 LEU A O 1
ATOM 2702 O O B LEU A 1 295 ? -37.087 44.165 7.500 0.50 9.76 318 LEU A O 1
ATOM 2711 N N A ILE A 1 296 ? -36.400 43.216 9.447 0.50 7.91 319 ILE A N 1
ATOM 2712 N N B ILE A 1 296 ? -36.389 43.256 9.448 0.50 7.93 319 ILE A N 1
ATOM 2713 C CA A ILE A 1 296 ? -36.921 44.272 10.313 0.50 7.00 319 ILE A CA 1
ATOM 2714 C CA B ILE A 1 296 ? -36.942 44.296 10.311 0.50 6.96 319 ILE A CA 1
ATOM 2715 C C A ILE A 1 296 ? -35.746 45.112 10.799 0.50 7.49 319 ILE A C 1
ATOM 2716 C C B ILE A 1 296 ? -35.782 45.129 10.840 0.50 7.54 319 ILE A C 1
ATOM 2717 O O A ILE A 1 296 ? -34.813 44.589 11.420 0.50 9.47 319 ILE A O 1
ATOM 2718 O O B ILE A 1 296 ? -34.895 44.608 11.528 0.50 9.48 319 ILE A O 1
ATOM 2727 N N . ALA A 1 297 ? -35.790 46.427 10.521 1.00 9.64 320 ALA A N 1
ATOM 2728 C CA . ALA A 1 297 ? -34.716 47.308 10.953 1.00 10.96 320 ALA A CA 1
ATOM 2729 C C . ALA A 1 297 ? -34.884 47.670 12.427 1.00 13.91 320 ALA A C 1
ATOM 2730 O O . ALA A 1 297 ? -35.997 47.635 12.959 1.00 20.22 320 ALA A O 1
ATOM 2732 N N . PRO A 1 298 ? -33.793 47.999 13.115 1.00 14.01 321 PRO A N 1
ATOM 2733 C CA . PRO A 1 298 ? -33.900 48.450 14.506 1.00 15.44 321 PRO A CA 1
ATOM 2734 C C . PRO A 1 298 ? -34.395 49.889 14.561 1.00 16.27 321 PRO A C 1
ATOM 2735 O O . PRO A 1 298 ? -34.529 50.575 13.547 1.00 17.08 321 PRO A O 1
ATOM 2739 N N . LYS A 1 299 ? -34.662 50.345 15.781 1.00 27.66 322 LYS A N 1
ATOM 2740 C CA . LYS A 1 299 ? -35.115 51.716 15.974 1.00 23.61 322 LYS A CA 1
ATOM 2741 C C . LYS A 1 299 ? -33.975 52.698 15.724 1.00 16.30 322 LYS A C 1
ATOM 2742 O O . LYS A 1 299 ? -32.836 52.471 16.144 1.00 22.13 322 LYS A O 1
ATOM 2748 N N A ASN A 1 300 ? -34.293 53.788 15.030 0.50 16.46 323 ASN A N 1
ATOM 2749 N N B ASN A 1 300 ? -34.295 53.789 15.030 0.50 16.46 323 ASN A N 1
ATOM 2750 C CA A ASN A 1 300 ? -33.346 54.857 14.735 0.50 20.67 323 ASN A CA 1
ATOM 2751 C CA B ASN A 1 300 ? -33.371 54.873 14.703 0.50 20.65 323 ASN A CA 1
ATOM 2752 C C A ASN A 1 300 ? -32.006 54.348 14.200 0.50 20.20 323 ASN A C 1
ATOM 2753 C C B ASN A 1 300 ? -32.019 54.347 14.198 0.50 20.22 323 ASN A C 1
ATOM 2754 O O A ASN A 1 300 ? -30.955 54.606 14.798 0.50 17.89 323 ASN A O 1
ATOM 2755 O O B ASN A 1 300 ? -30.984 54.584 14.828 0.50 17.88 323 ASN A O 1
ATOM 2764 N N . PRO A 1 301 ? -32.001 53.630 13.073 1.00 14.72 324 PRO A N 1
ATOM 2765 C CA . PRO A 1 301 ? -30.757 52.994 12.624 1.00 12.66 324 PRO A CA 1
ATOM 2766 C C . PRO A 1 301 ? -29.730 54.020 12.171 1.00 11.33 324 PRO A C 1
ATOM 2767 O O . PRO A 1 301 ? -30.034 54.920 11.384 1.00 14.70 324 PRO A O 1
ATOM 2771 N N A LYS A 1 302 ? -28.503 53.871 12.674 0.70 11.78 325 LYS A N 1
ATOM 2772 N N B LYS A 1 302 ? -28.505 53.868 12.673 0.30 12.04 325 LYS A N 1
ATOM 2773 C CA A LYS A 1 302 ? -27.372 54.713 12.291 0.70 13.56 325 LYS A CA 1
ATOM 2774 C CA B LYS A 1 302 ? -27.361 54.677 12.258 0.30 13.69 325 LYS A CA 1
ATOM 2775 C C A LYS A 1 302 ? -26.234 53.794 11.868 0.70 14.29 325 LYS A C 1
ATOM 2776 C C B LYS A 1 302 ? -26.258 53.716 11.839 0.30 14.35 325 LYS A C 1
ATOM 2777 O O A LYS A 1 302 ? -25.360 53.457 12.678 0.70 18.58 325 LYS A O 1
ATOM 2778 O O B LYS A 1 302 ? -25.476 53.246 12.677 0.30 17.90 325 LYS A O 1
ATOM 2789 N N A PRO A 1 303 ? -26.216 53.365 10.604 0.70 10.23 326 PRO A N 1
ATOM 2790 N N B PRO A 1 303 ? -26.174 53.391 10.551 0.30 10.51 326 PRO A N 1
ATOM 2791 C CA A PRO A 1 303 ? -25.202 52.399 10.162 0.70 12.28 326 PRO A CA 1
ATOM 2792 C CA B PRO A 1 303 ? -25.180 52.411 10.100 0.30 12.50 326 PRO A CA 1
ATOM 2793 C C A PRO A 1 303 ? -23.785 52.926 10.320 0.70 16.46 326 PRO A C 1
ATOM 2794 C C B PRO A 1 303 ? -23.760 52.913 10.293 0.30 16.42 326 PRO A C 1
ATOM 2795 O O A PRO A 1 303 ? -23.534 54.134 10.302 0.70 14.96 326 PRO A O 1
ATOM 2796 O O B PRO A 1 303 ? -23.490 54.117 10.302 0.30 15.02 326 PRO A O 1
ATOM 2803 N N A LEU A 1 304 ? -22.855 51.984 10.464 0.70 18.48 327 LEU A N 1
ATOM 2804 N N B LEU A 1 304 ? -22.846 51.955 10.450 0.30 18.37 327 LEU A N 1
ATOM 2805 C CA A LEU A 1 304 ? -21.442 52.289 10.515 0.70 19.85 327 LEU A CA 1
ATOM 2806 C CA B LEU A 1 304 ? -21.428 52.253 10.499 0.30 19.78 327 LEU A CA 1
ATOM 2807 C C A LEU A 1 304 ? -20.980 52.827 9.165 0.70 18.94 327 LEU A C 1
ATOM 2808 C C B LEU A 1 304 ? -20.984 52.832 9.160 0.30 18.81 327 LEU A C 1
ATOM 2809 O O A LEU A 1 304 ? -21.594 52.554 8.132 0.70 12.94 327 LEU A O 1
ATOM 2810 O O B LEU A 1 304 ? -21.624 52.603 8.131 0.30 13.22 327 LEU A O 1
ATOM 2819 N N . PRO A 1 305 ? -19.886 53.581 9.141 1.00 19.84 328 PRO A N 1
ATOM 2820 C CA . PRO A 1 305 ? -19.288 53.946 7.856 1.00 14.09 328 PRO A CA 1
ATOM 2821 C C . PRO A 1 305 ? -18.766 52.689 7.176 1.00 13.14 328 PRO A C 1
ATOM 2822 O O . PRO A 1 305 ? -18.352 51.729 7.831 1.00 20.19 328 PRO A O 1
ATOM 2826 N N . LEU A 1 306 ? -18.837 52.674 5.848 1.00 14.64 329 LEU A N 1
ATOM 2827 C CA . LEU A 1 306 ? -18.274 51.554 5.117 1.00 12.88 329 LEU A CA 1
ATOM 2828 C C . LEU A 1 306 ? -16.759 51.547 5.291 1.00 13.31 329 LEU A C 1
ATOM 2829 O O . LEU A 1 306 ? -16.144 52.603 5.463 1.00 16.36 329 LEU A O 1
ATOM 2834 N N A PRO A 1 307 ? -16.136 50.367 5.249 0.39 14.23 330 PRO A N 1
ATOM 2835 N N B PRO A 1 307 ? -16.129 50.373 5.264 0.61 14.25 330 PRO A N 1
ATOM 2836 C CA A PRO A 1 307 ? -14.672 50.318 5.179 0.39 13.68 330 PRO A CA 1
ATOM 2837 C CA B PRO A 1 307 ? -14.664 50.348 5.221 0.61 13.66 330 PRO A CA 1
ATOM 2838 C C A PRO A 1 307 ? -14.202 51.002 3.906 0.39 11.49 330 PRO A C 1
ATOM 2839 C C B PRO A 1 307 ? -14.184 50.971 3.921 0.61 11.40 330 PRO A C 1
ATOM 2840 O O A PRO A 1 307 ? -14.823 50.877 2.849 0.39 12.72 330 PRO A O 1
ATOM 2841 O O B PRO A 1 307 ? -14.788 50.788 2.862 0.61 12.71 330 PRO A O 1
ATOM 2848 N N . LYS A 1 308 ? -13.099 51.742 4.016 1.00 12.33 331 LYS A N 1
ATOM 2849 C CA . LYS A 1 308 ? -12.542 52.378 2.831 1.00 13.11 331 LYS A CA 1
ATOM 2850 C C . LYS A 1 308 ? -11.815 51.373 1.952 1.00 12.05 331 LYS A C 1
ATOM 2851 O O . LYS A 1 308 ? -11.798 51.521 0.725 1.00 19.47 331 LYS A O 1
ATOM 2857 N N . ALA A 1 309 ? -11.221 50.350 2.556 1.00 11.23 332 ALA A N 1
ATOM 2858 C CA . ALA A 1 309 ? -10.480 49.346 1.815 1.00 13.42 332 ALA A CA 1
ATOM 2859 C C . ALA A 1 309 ? -10.727 47.988 2.453 1.00 10.26 332 ALA A C 1
ATOM 2860 O O . ALA A 1 309 ? -11.058 47.883 3.639 1.00 11.37 332 ALA A O 1
ATOM 2862 N N . LEU A 1 310 ? -10.552 46.939 1.645 1.00 8.06 333 LEU A N 1
ATOM 2863 C CA . LEU A 1 310 ? -10.680 45.574 2.130 1.00 9.15 333 LEU A CA 1
ATOM 2864 C C . LEU A 1 310 ? -9.329 44.893 1.986 1.00 12.01 333 LEU A C 1
ATOM 2865 O O . LEU A 1 310 ? -8.447 45.089 2.835 1.00 14.36 333 LEU A O 1
ATOM 2870 N N A SER A 1 311 ? -9.107 44.094 0.942 0.55 10.55 334 SER A N 1
ATOM 2871 N N B SER A 1 311 ? -9.111 44.084 0.947 0.45 10.55 334 SER A N 1
ATOM 2872 C CA A SER A 1 311 ? -7.841 43.400 0.754 0.55 10.36 334 SER A CA 1
ATOM 2873 C CA B SER A 1 311 ? -7.842 43.395 0.749 0.45 10.40 334 SER A CA 1
ATOM 2874 C C A SER A 1 311 ? -7.296 43.695 -0.638 0.55 9.50 334 SER A C 1
ATOM 2875 C C B SER A 1 311 ? -7.300 43.709 -0.640 0.45 9.52 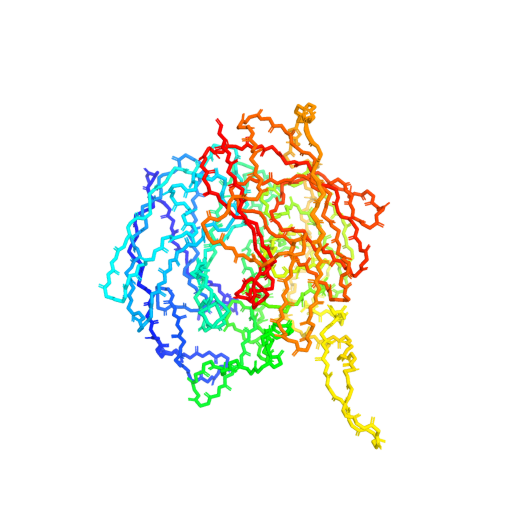334 SER A C 1
ATOM 2876 O O A SER A 1 311 ? -8.026 43.545 -1.634 0.55 9.23 334 SER A O 1
ATOM 2877 O O B SER A 1 311 ? -8.035 43.584 -1.635 0.45 9.25 334 SER A O 1
ATOM 2882 N N . PRO A 1 312 ? -6.032 44.103 -0.759 1.00 11.09 335 PRO A N 1
ATOM 2883 C CA . PRO A 1 312 ? -5.450 44.303 -2.093 1.00 13.28 335 PRO A CA 1
ATOM 2884 C C . PRO A 1 312 ? -5.445 42.999 -2.876 1.00 11.42 335 PRO A C 1
ATOM 2885 O O . PRO A 1 312 ? -5.130 41.936 -2.340 1.00 12.50 335 PRO A O 1
ATOM 2889 N N . PHE A 1 313 ? -5.812 43.088 -4.144 1.00 9.50 336 PHE A N 1
ATOM 2890 C CA . PHE A 1 313 ? -5.790 41.847 -4.917 1.00 10.15 336 PHE A CA 1
ATOM 2891 C C . PHE A 1 313 ? -4.402 41.626 -5.511 1.00 10.71 336 PHE A C 1
ATOM 2892 O O . PHE A 1 313 ? -3.781 42.576 -5.996 1.00 14.13 336 PHE A O 1
ATOM 2900 N N . PRO A 1 314 ? -3.907 40.387 -5.486 1.00 10.46 337 PRO A N 1
ATOM 2901 C CA . PRO A 1 314 ? -2.538 40.129 -5.959 1.00 13.83 337 PRO A CA 1
ATOM 2902 C C . PRO A 1 314 ? -2.339 40.505 -7.423 1.00 15.28 337 PRO A C 1
ATOM 2903 O O . PRO A 1 314 ? -3.211 40.297 -8.271 1.00 15.34 337 PRO A O 1
ATOM 2907 N N . THR A 1 315 ? -1.169 41.073 -7.714 1.00 21.83 338 THR A N 1
ATOM 2908 C CA . THR A 1 315 ? -0.774 41.334 -9.090 1.00 27.24 338 THR A CA 1
ATOM 2909 C C . THR A 1 315 ? -0.260 40.032 -9.691 1.00 15.19 338 THR A C 1
ATOM 2910 O O . THR A 1 315 ? 0.732 39.474 -9.213 1.00 24.35 338 THR A O 1
ATOM 2914 N N . LEU A 1 316 ? -0.948 39.534 -10.716 1.00 17.27 339 LEU A N 1
ATOM 2915 C CA . LEU A 1 316 ? -0.550 38.187 -11.099 1.00 13.72 339 LEU A CA 1
ATOM 2916 C C . LEU A 1 316 ? 0.531 38.229 -12.177 1.00 18.33 339 LEU A C 1
ATOM 2917 O O . LEU A 1 316 ? 0.617 39.194 -12.943 1.00 15.54 339 LEU A O 1
ATOM 2922 N N . PRO A 1 317 ? 1.377 37.202 -12.254 1.00 13.14 340 PRO A N 1
ATOM 2923 C CA . PRO A 1 317 ? 2.359 37.141 -13.343 1.00 9.53 340 PRO A CA 1
ATOM 2924 C C . PRO A 1 317 ? 1.671 37.088 -14.701 1.00 12.84 340 PRO A C 1
ATOM 2925 O O . PRO A 1 317 ? 0.500 36.712 -14.826 1.00 11.87 340 PRO A O 1
ATOM 2929 N N . ALA A 1 318 ? 2.427 37.471 -15.729 1.00 12.13 341 ALA A N 1
ATOM 2930 C CA . ALA A 1 318 ? 1.909 37.433 -17.089 1.00 13.59 341 ALA A CA 1
ATOM 2931 C C . ALA A 1 318 ? 1.562 35.995 -17.470 1.00 10.10 341 ALA A C 1
ATOM 2932 O O . ALA A 1 318 ? 2.299 35.065 -17.121 1.00 8.87 341 ALA A O 1
ATOM 2934 N N . PRO A 1 319 ? 0.459 35.776 -18.181 1.00 10.29 342 PRO A N 1
ATOM 2935 C CA . PRO A 1 319 ? 0.043 34.406 -18.502 1.00 8.68 342 PRO A CA 1
ATOM 2936 C C . PRO A 1 319 ? 0.916 33.783 -19.578 1.00 9.59 342 PRO A C 1
ATOM 2937 O O . PRO A 1 319 ? 1.596 34.471 -20.340 1.00 12.17 342 PRO A O 1
ATOM 2941 N N A VAL A 1 320 ? 0.910 32.451 -19.616 0.77 9.50 343 VAL A N 1
ATOM 2942 N N B VAL A 1 320 ? 0.858 32.452 -19.638 0.23 9.58 343 VAL A N 1
ATOM 2943 C CA A VAL A 1 320 ? 1.749 31.677 -20.527 0.77 10.63 343 VAL A CA 1
ATOM 2944 C CA B VAL A 1 320 ? 1.652 31.683 -20.581 0.23 10.81 343 VAL A CA 1
ATOM 2945 C C A VAL A 1 320 ? 0.950 30.932 -21.579 0.77 10.84 343 VAL A C 1
ATOM 2946 C C B VAL A 1 320 ? 0.817 31.055 -21.696 0.23 11.41 343 VAL A C 1
ATOM 2947 O O A VAL A 1 320 ? 1.552 30.286 -22.449 0.77 8.33 343 VAL A O 1
ATOM 2948 O O B VAL A 1 320 ? 1.320 30.912 -22.816 0.23 7.61 343 VAL A O 1
ATOM 2955 N N A VAL A 1 321 ? -0.382 30.981 -21.527 0.77 8.30 344 VAL A N 1
ATOM 2956 N N B VAL A 1 321 ? -0.435 30.672 -21.430 0.23 9.67 344 VAL A N 1
ATOM 2957 C CA A VAL A 1 321 ? -1.205 30.250 -22.484 0.77 12.92 344 VAL A CA 1
ATOM 2958 C CA B VAL A 1 321 ? -1.285 30.009 -22.415 0.23 10.86 344 VAL A CA 1
ATOM 2959 C C A VAL A 1 321 ? -2.616 30.809 -22.425 0.77 14.85 344 VAL A C 1
ATOM 2960 C C B VAL A 1 321 ? -2.681 30.620 -22.370 0.23 14.03 344 VAL A C 1
ATOM 2961 O O A VAL A 1 321 ? -3.030 31.385 -21.415 0.77 9.73 344 VAL A O 1
ATOM 2962 O O B VAL A 1 321 ? -3.159 31.042 -21.312 0.23 10.28 344 VAL A O 1
ATOM 2969 N N . THR A 1 322 ? -3.336 30.672 -23.532 1.00 11.79 345 THR A N 1
ATOM 2970 C CA . THR A 1 322 ? -4.753 30.991 -23.625 1.00 12.19 345 THR A CA 1
ATOM 2971 C C . THR A 1 322 ? -5.490 29.735 -24.056 1.00 16.93 345 THR A C 1
ATOM 2972 O O . THR A 1 322 ? -5.112 29.098 -25.046 1.00 18.73 345 THR A O 1
ATOM 2976 N N A ARG A 1 323 ? -6.542 29.384 -23.321 0.53 10.24 346 ARG A N 1
ATOM 2977 N N B ARG A 1 323 ? -6.515 29.368 -23.297 0.47 10.25 346 ARG A N 1
ATOM 2978 C CA A ARG A 1 323 ? -7.390 28.241 -23.622 0.53 11.47 346 ARG A CA 1
ATOM 2979 C CA B ARG A 1 323 ? -7.413 28.278 -23.637 0.47 11.52 346 ARG A CA 1
ATOM 2980 C C A ARG A 1 323 ? -8.775 28.727 -24.022 0.53 10.85 346 ARG A C 1
ATOM 2981 C C B ARG A 1 323 ? -8.703 28.853 -24.206 0.47 11.19 346 ARG A C 1
ATOM 2982 O O A ARG A 1 323 ? -9.257 29.749 -23.528 0.53 9.78 346 ARG A O 1
ATOM 2983 O O B ARG A 1 323 ? -9.076 29.996 -23.933 0.47 8.88 346 ARG A O 1
ATOM 2998 N N A ARG A 1 324 ? -9.423 27.975 -24.905 0.45 10.82 347 ARG A N 1
ATOM 2999 N N B ARG A 1 324 ? -9.383 28.043 -25.009 0.55 10.42 347 ARG A N 1
ATOM 3000 C CA A ARG A 1 324 ? -10.809 28.229 -25.278 0.45 10.33 347 ARG A CA 1
ATOM 3001 C CA B ARG A 1 324 ? -10.740 28.342 -25.448 0.55 10.89 347 ARG A CA 1
ATOM 3002 C C A ARG A 1 324 ? -11.636 26.983 -24.994 0.45 11.40 347 ARG A C 1
ATOM 3003 C C B ARG A 1 324 ? -11.601 27.123 -25.165 0.55 10.94 347 ARG A C 1
ATOM 3004 O O A ARG A 1 324 ? -11.296 25.886 -25.451 0.45 11.42 347 ARG A O 1
ATOM 3005 O O B ARG A 1 324 ? -11.357 26.045 -25.717 0.55 12.26 347 ARG A O 1
ATOM 3020 N N A LEU A 1 325 ? -12.709 27.158 -24.222 0.61 8.51 348 LEU A N 1
ATOM 3021 N N B LEU A 1 325 ? -12.580 27.291 -24.282 0.39 9.55 348 LEU A N 1
ATOM 3022 C CA A LEU A 1 325 ? -13.610 26.077 -23.838 0.61 8.43 348 LEU A CA 1
ATOM 3023 C CA B LEU A 1 325 ? -13.542 26.255 -23.940 0.39 8.11 348 LEU A CA 1
ATOM 3024 C C A LEU A 1 325 ? -15.017 26.507 -24.218 0.61 10.06 348 LEU A C 1
ATOM 3025 C C B LEU A 1 325 ? -14.912 26.714 -24.412 0.39 10.04 348 LEU A C 1
ATOM 3026 O O A LEU A 1 325 ? -15.575 27.426 -23.608 0.61 8.95 348 LEU A O 1
ATOM 3027 O O B LEU A 1 325 ? -15.327 27.843 -24.123 0.39 7.68 348 LEU A O 1
ATOM 3036 N N A VAL A 1 326 ? -15.587 25.841 -25.218 0.46 8.06 349 VAL A N 1
ATOM 3037 N N B VAL A 1 326 ? -15.602 25.846 -25.146 0.47 8.05 349 VAL A N 1
ATOM 3038 N N C VAL A 1 326 ? -15.441 25.684 -25.244 0.07 8.27 349 VAL A N 1
ATOM 3039 C CA A VAL A 1 326 ? -16.888 26.197 -25.771 0.46 9.88 349 VAL A CA 1
ATOM 3040 C CA B VAL A 1 326 ? -16.880 26.173 -25.766 0.47 9.90 349 VAL A CA 1
ATOM 3041 C CA C VAL A 1 326 ? -16.770 26.220 -25.515 0.07 9.62 349 VAL A CA 1
ATOM 3042 C C A VAL A 1 326 ? -17.938 25.249 -25.207 0.46 6.91 349 VAL A C 1
ATOM 3043 C C B VAL A 1 326 ? -17.938 25.239 -25.196 0.47 6.91 349 VAL A C 1
ATOM 3044 C C C VAL A 1 326 ? -17.851 25.261 -25.021 0.07 7.51 349 VAL A C 1
ATOM 3045 O O A VAL A 1 326 ? -17.794 24.024 -25.297 0.46 10.51 349 VAL A O 1
ATOM 3046 O O B VAL A 1 326 ? -17.796 24.012 -25.272 0.47 10.52 349 VAL A O 1
ATOM 3047 O O C VAL A 1 326 ? -17.653 24.046 -24.996 0.07 9.86 349 VAL A O 1
ATOM 3057 N N . LEU A 1 327 ? -18.993 25.815 -24.625 1.00 8.60 350 LEU A N 1
ATOM 3058 C CA . LEU A 1 327 ? -20.092 25.044 -24.054 1.00 6.34 350 LEU A CA 1
ATOM 3059 C C . LEU A 1 327 ? -21.226 24.938 -25.070 1.00 9.72 350 LEU A C 1
ATOM 3060 O O . LEU A 1 327 ? -21.624 25.949 -25.665 1.00 8.27 350 LEU A O 1
ATOM 3065 N N . THR A 1 328 ? -21.737 23.720 -25.278 1.00 6.93 351 THR A N 1
ATOM 3066 C CA . THR A 1 328 ? -22.897 23.505 -26.148 1.00 8.44 351 THR A CA 1
ATOM 3067 C C . THR A 1 328 ? -23.882 22.532 -25.503 1.00 9.75 351 THR A C 1
ATOM 3068 O O . THR A 1 328 ? -23.562 21.820 -24.546 1.00 9.38 351 THR A O 1
ATOM 3072 N N . GLU A 1 329 ? -25.087 22.476 -26.083 1.00 8.25 352 GLU A N 1
ATOM 3073 C CA . GLU A 1 329 ? -26.214 21.741 -25.527 1.00 12.53 352 GLU A CA 1
ATOM 3074 C C . GLU A 1 329 ? -26.865 20.867 -26.591 1.00 8.57 352 GLU A C 1
ATOM 3075 O O . GLU A 1 329 ? -26.945 21.241 -27.766 1.00 10.98 352 GLU A O 1
ATOM 3081 N N . ASP A 1 330 ? -27.353 19.709 -26.157 1.00 8.01 353 ASP A N 1
ATOM 3082 C CA . ASP A 1 330 ? -28.342 18.922 -26.894 1.00 11.35 353 ASP A CA 1
ATOM 3083 C C . ASP A 1 330 ? -29.508 18.775 -25.918 1.00 7.35 353 ASP A C 1
ATOM 3084 O O . ASP A 1 330 ? -29.589 17.788 -25.180 1.00 9.48 353 ASP A O 1
ATOM 3089 N N . MET A 1 331 ? -30.399 19.772 -25.918 1.00 9.55 354 MET A N 1
ATOM 3090 C CA . MET A 1 331 ? -31.423 19.860 -24.877 1.00 11.55 354 MET A CA 1
ATOM 3091 C C . MET A 1 331 ? -32.329 18.636 -24.864 1.00 10.71 354 MET A C 1
ATOM 3092 O O . MET A 1 331 ? -32.597 18.059 -23.803 1.00 8.47 354 MET A O 1
ATOM 3097 N N . MET A 1 332 ? -32.824 18.231 -26.037 1.00 12.23 355 MET A N 1
ATOM 3098 C CA . MET A 1 332 ? -33.779 17.130 -26.084 1.00 12.30 355 MET A CA 1
ATOM 3099 C C . MET A 1 332 ? -33.158 15.808 -25.658 1.00 12.06 355 MET A C 1
ATOM 3100 O O . MET A 1 332 ? -33.878 14.922 -25.186 1.00 13.51 355 MET A O 1
ATOM 3105 N N . ALA A 1 333 ? -31.842 15.663 -25.801 1.00 9.24 356 ALA A N 1
ATOM 3106 C CA . ALA A 1 333 ? -31.135 14.499 -25.293 1.00 8.46 356 ALA A CA 1
ATOM 3107 C C . ALA A 1 333 ? -30.663 14.670 -23.852 1.00 11.11 356 ALA A C 1
ATOM 3108 O O . ALA A 1 333 ? -30.167 13.701 -23.258 1.00 11.35 356 ALA A O 1
ATOM 3110 N N . ALA A 1 334 ? -30.838 15.862 -23.278 1.00 10.45 357 ALA A N 1
ATOM 3111 C CA . ALA A 1 334 ? -30.240 16.225 -21.989 1.00 8.32 357 ALA A CA 1
ATOM 3112 C C . ALA A 1 334 ? -28.757 15.863 -21.950 1.00 8.34 357 ALA A C 1
ATOM 3113 O O . ALA A 1 334 ? -28.265 15.208 -21.025 1.00 10.60 357 ALA A O 1
ATOM 3115 N N . ARG A 1 335 ? -28.041 16.278 -22.993 1.00 7.40 358 ARG A N 1
ATOM 3116 C CA . ARG A 1 335 ? -26.603 16.089 -23.076 1.00 9.87 358 ARG A CA 1
ATOM 3117 C C . ARG A 1 335 ? -25.932 17.440 -23.242 1.00 10.61 358 ARG A C 1
ATOM 3118 O O . ARG A 1 335 ? -26.461 18.333 -23.915 1.00 11.19 358 ARG A O 1
ATOM 3126 N N . PHE A 1 336 ? -24.765 17.584 -22.613 1.00 11.10 359 PHE A N 1
ATOM 3127 C CA . PHE A 1 336 ? -24.088 18.865 -22.514 1.00 10.01 359 PHE A CA 1
ATOM 3128 C C . PHE A 1 336 ? -22.594 18.633 -22.666 1.00 8.60 359 PHE A C 1
ATOM 3129 O O . PHE A 1 336 ? -22.063 17.643 -22.158 1.00 11.91 359 PHE A O 1
ATOM 3137 N N . PHE A 1 337 ? -21.928 19.537 -23.388 1.00 11.33 360 PHE A N 1
ATOM 3138 C CA . PHE A 1 337 ? -20.596 19.280 -23.923 1.00 10.22 360 PHE A CA 1
ATOM 3139 C C . PHE A 1 337 ? -19.662 20.455 -23.679 1.00 11.42 360 PHE A C 1
ATOM 3140 O O . PHE A 1 337 ? -20.085 21.613 -23.614 1.00 10.78 360 PHE A O 1
ATOM 3148 N N . ILE A 1 338 ? -18.373 20.137 -23.573 1.00 11.31 361 ILE A N 1
ATOM 3149 C CA . ILE A 1 338 ? -17.303 21.123 -23.572 1.00 10.98 361 ILE A CA 1
ATOM 3150 C C . ILE A 1 338 ? -16.388 20.780 -24.740 1.00 7.07 361 ILE A C 1
ATOM 3151 O O . ILE A 1 338 ? -15.880 19.654 -24.822 1.00 11.00 361 ILE A O 1
ATOM 3156 N N . ASN A 1 339 ? -16.213 21.731 -25.650 1.00 8.98 362 ASN A N 1
ATOM 3157 C CA . ASN A 1 339 ? -15.460 21.514 -26.886 1.00 12.01 362 ASN A CA 1
ATOM 3158 C C . ASN A 1 339 ? -15.913 20.242 -27.600 1.00 16.77 362 ASN A C 1
ATOM 3159 O O . ASN A 1 339 ? -15.103 19.465 -28.112 1.00 13.35 362 ASN A O 1
ATOM 3164 N N . GLY A 1 340 ? -17.226 20.013 -27.602 1.00 10.10 363 GLY A N 1
ATOM 3165 C CA . GLY A 1 340 ? -17.801 18.917 -28.353 1.00 12.71 363 GLY A CA 1
ATOM 3166 C C . GLY A 1 340 ? -17.704 17.550 -27.716 1.00 11.44 363 GLY A C 1
ATOM 3167 O O . GLY A 1 340 ? -18.017 16.559 -28.382 1.00 16.85 363 GLY A O 1
ATOM 3168 N N . GLN A 1 341 ? -17.304 17.457 -26.445 1.00 9.94 364 GLN A N 1
ATOM 3169 C CA . GLN A 1 341 ? -17.124 16.175 -25.778 1.00 8.48 364 GLN A CA 1
ATOM 3170 C C . GLN A 1 341 ? -17.832 16.167 -24.432 1.00 12.27 364 GLN A C 1
ATOM 3171 O O . GLN A 1 341 ? -17.991 17.211 -23.789 1.00 12.00 364 GLN A O 1
ATOM 3177 N N A VAL A 1 342 ? -18.240 14.975 -24.006 0.70 13.45 365 VAL A N 1
ATOM 3178 N N B VAL A 1 342 ? -18.233 14.974 -24.006 0.30 13.36 365 VAL A N 1
ATOM 3179 C CA A VAL A 1 342 ? -18.756 14.754 -22.662 0.70 9.40 365 VAL A CA 1
ATOM 3180 C CA B VAL A 1 342 ? -18.746 14.755 -22.666 0.30 9.62 365 VAL A CA 1
ATOM 3181 C C A VAL A 1 342 ? -17.628 14.233 -21.781 0.70 14.35 365 VAL A C 1
ATOM 3182 C C B VAL A 1 342 ? -17.606 14.271 -21.779 0.30 14.25 365 VAL A C 1
ATOM 3183 O O A VAL A 1 342 ? -16.617 13.703 -22.256 0.70 13.59 365 VAL A O 1
ATOM 3184 O O B VAL A 1 342 ? -16.558 13.818 -22.251 0.30 14.03 365 VAL A O 1
ATOM 3191 N N . PHE A 1 343 ? -17.818 14.369 -20.469 1.00 10.21 366 PHE A N 1
ATOM 3192 C CA . PHE A 1 343 ? -16.819 13.943 -19.497 1.00 10.58 366 PHE A CA 1
ATOM 3193 C C . PHE A 1 343 ? -16.419 12.485 -19.693 1.00 11.07 366 PHE A C 1
ATOM 3194 O O . PHE A 1 343 ? -17.250 11.621 -19.983 1.00 13.90 366 PHE A O 1
ATOM 3202 N N . ASP A 1 344 ? -15.125 12.223 -19.532 1.00 9.75 367 ASP A N 1
ATOM 3203 C CA . ASP A 1 344 ? -14.589 10.869 -19.460 1.00 12.99 367 ASP A CA 1
ATOM 3204 C C . ASP A 1 344 ? -13.487 10.930 -18.415 1.00 12.07 367 ASP A C 1
ATOM 3205 O O . ASP A 1 344 ? -12.472 11.594 -18.641 1.00 13.12 367 ASP A O 1
ATOM 3210 N N . HIS A 1 345 ? -13.687 10.251 -17.280 1.00 11.82 368 HIS A N 1
ATOM 3211 C CA . HIS A 1 345 ? -12.742 10.366 -16.172 1.00 15.82 368 HIS A CA 1
ATOM 3212 C C . HIS A 1 345 ? -11.350 9.865 -16.537 1.00 16.68 368 HIS A C 1
ATOM 3213 O O . HIS A 1 345 ? -10.381 10.218 -15.857 1.00 24.20 368 HIS A O 1
ATOM 3220 N N . ARG A 1 346 ? -11.224 9.063 -17.591 1.00 13.43 369 ARG A N 1
ATOM 3221 C CA . ARG A 1 346 ? -9.927 8.559 -18.019 1.00 16.82 369 ARG A CA 1
ATOM 3222 C C . ARG A 1 346 ? -9.191 9.516 -18.948 1.00 22.62 369 ARG A C 1
ATOM 3223 O O . ARG A 1 346 ? -8.000 9.314 -19.203 1.00 21.26 369 ARG A O 1
ATOM 3231 N N . ARG A 1 347 ? -9.864 10.546 -19.453 1.00 12.56 370 ARG A N 1
ATOM 3232 C CA . ARG A 1 347 ? -9.323 11.423 -20.481 1.00 11.32 370 ARG A CA 1
ATOM 3233 C C . ARG A 1 347 ? -8.913 12.754 -19.863 1.00 17.08 370 ARG A C 1
ATOM 3234 O O . ARG A 1 347 ? -9.723 13.414 -19.207 1.00 21.35 370 ARG A O 1
ATOM 3242 N N . VAL A 1 348 ? -7.660 13.140 -20.070 1.00 12.69 371 VAL A N 1
ATOM 3243 C CA . VAL A 1 348 ? -7.173 14.453 -19.662 1.00 11.31 371 VAL A CA 1
ATOM 3244 C C . VAL A 1 348 ? -7.406 15.418 -20.816 1.00 14.55 371 VAL A C 1
ATOM 3245 O O . VAL A 1 348 ? -6.945 15.185 -21.938 1.00 14.78 371 VAL A O 1
ATOM 3249 N N . ASP A 1 349 ? -8.123 16.505 -20.545 1.00 10.34 372 ASP A N 1
ATOM 3250 C CA . ASP A 1 349 ? -8.481 17.472 -21.570 1.00 9.37 372 ASP A CA 1
ATOM 3251 C C . ASP A 1 349 ? -7.536 18.659 -21.647 1.00 11.95 372 ASP A C 1
ATOM 3252 O O . ASP A 1 349 ? -7.318 19.194 -22.740 1.00 11.63 372 ASP A O 1
ATOM 3257 N N A LEU A 1 350 ? -6.975 19.088 -20.520 0.54 10.13 373 LEU A N 1
ATOM 3258 N N B LEU A 1 350 ? -6.981 19.089 -20.517 0.46 10.15 373 LEU A N 1
ATOM 3259 C CA A LEU A 1 350 ? -6.047 20.206 -20.472 0.54 10.69 373 LEU A CA 1
ATOM 3260 C CA B LEU A 1 350 ? -6.060 20.213 -20.454 0.46 10.70 373 LEU A CA 1
ATOM 3261 C C A LEU A 1 350 ? -4.869 19.809 -19.601 0.54 9.87 373 LEU A C 1
ATOM 3262 C C B LEU A 1 350 ? -4.880 19.807 -19.589 0.46 9.88 373 LEU A C 1
ATOM 3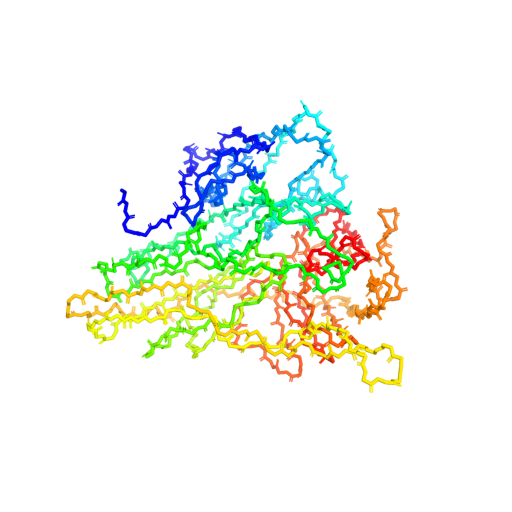263 O O A LEU A 1 350 ? -5.049 19.163 -18.565 0.54 10.89 373 LEU A O 1
ATOM 3264 O O B LEU A 1 350 ? -5.059 19.152 -18.558 0.46 10.90 373 LEU A O 1
ATOM 3273 N N A LYS A 1 351 ? -3.668 20.195 -20.027 0.54 9.61 374 LYS A N 1
ATOM 3274 N N B LYS A 1 351 ? -3.677 20.196 -20.010 0.46 9.66 374 LYS A N 1
ATOM 3275 C CA A LYS A 1 351 ? -2.445 19.957 -19.268 0.54 9.80 374 LYS A CA 1
ATOM 3276 C CA B LYS A 1 351 ? -2.459 19.948 -19.246 0.46 9.79 374 LYS A CA 1
ATOM 3277 C C A LYS A 1 351 ? -1.744 21.289 -19.074 0.54 11.39 374 LYS A C 1
ATOM 3278 C C B LYS A 1 351 ? -1.727 21.268 -19.070 0.46 11.34 374 LYS A C 1
ATOM 3279 O O A LYS A 1 351 ? -1.371 21.943 -20.054 0.54 11.29 374 LYS A O 1
ATOM 3280 O O B LYS A 1 351 ? -1.319 21.890 -20.056 0.46 11.35 374 LYS A O 1
ATOM 3291 N N . GLY A 1 352 ? -1.567 21.694 -17.812 1.00 9.12 375 GLY A N 1
ATOM 3292 C CA . GLY A 1 352 ? -0.939 22.959 -17.502 1.00 8.21 375 GLY A CA 1
ATOM 3293 C C . GLY A 1 352 ? 0.175 22.783 -16.484 1.00 8.33 375 GLY A C 1
ATOM 3294 O O . GLY A 1 352 ? 0.385 21.697 -15.938 1.00 11.77 375 GLY A O 1
ATOM 3295 N N . GLN A 1 353 ? 0.876 23.884 -16.236 1.00 7.49 376 GLN A N 1
ATOM 3296 C CA . GLN A 1 353 ? 2.082 23.909 -15.416 1.00 10.42 376 GLN A CA 1
ATOM 3297 C C . GLN A 1 353 ? 1.787 24.671 -14.131 1.00 8.54 376 GLN A C 1
ATOM 3298 O O . GLN A 1 353 ? 1.361 25.830 -14.181 1.00 9.16 376 GLN A O 1
ATOM 3304 N N . ALA A 1 354 ? 2.018 24.021 -12.986 1.00 8.43 377 ALA A N 1
ATOM 3305 C CA . ALA A 1 354 ? 1.810 24.683 -11.703 1.00 6.50 377 ALA A CA 1
ATOM 3306 C C . ALA A 1 354 ? 2.659 25.943 -11.617 1.00 7.47 377 ALA A C 1
ATOM 3307 O O . ALA A 1 354 ? 3.773 26.008 -12.151 1.00 11.32 377 ALA A O 1
ATOM 3309 N N . GLN A 1 355 ? 2.107 26.958 -10.946 1.00 7.24 378 GLN A N 1
ATOM 3310 C CA . GLN A 1 355 ? 2.726 28.262 -10.718 1.00 6.65 378 GLN A CA 1
ATOM 3311 C C . GLN A 1 355 ? 2.827 29.130 -11.965 1.00 13.80 378 GLN A C 1
ATOM 3312 O O . GLN A 1 355 ? 3.483 30.176 -11.925 1.00 23.59 378 GLN A O 1
ATOM 3318 N N . THR A 1 356 ? 2.211 28.732 -13.072 1.00 8.31 379 THR A N 1
ATOM 3319 C CA . THR A 1 356 ? 2.011 29.632 -14.197 1.00 8.62 379 THR A CA 1
ATOM 3320 C C . THR A 1 356 ? 0.578 30.141 -14.177 1.00 9.91 379 THR A C 1
ATOM 3321 O O . THR A 1 356 ? -0.289 29.599 -13.486 1.00 9.42 379 THR A O 1
ATOM 3325 N N . VAL A 1 357 ? 0.340 31.199 -14.943 1.00 8.92 380 VAL A N 1
ATOM 3326 C CA . VAL A 1 357 ? -0.985 31.776 -15.101 1.00 6.41 380 VAL A CA 1
ATOM 3327 C C . VAL A 1 357 ? -1.470 31.497 -16.516 1.00 11.19 380 VAL A C 1
ATOM 3328 O O . VAL A 1 357 ? -0.712 31.620 -17.487 1.00 9.73 380 VAL A O 1
ATOM 3332 N N . GLU A 1 358 ? -2.734 31.119 -16.627 1.00 7.02 381 GLU A N 1
ATOM 3333 C CA . GLU A 1 358 ? -3.365 30.879 -17.916 1.00 6.59 381 GLU A CA 1
ATOM 3334 C C . GLU A 1 358 ? -4.523 31.849 -18.092 1.00 8.52 381 GLU A C 1
ATOM 3335 O O . GLU A 1 358 ? -5.119 32.314 -17.117 1.00 10.13 381 GLU A O 1
ATOM 3341 N N . VAL A 1 359 ? -4.834 32.165 -19.343 1.00 6.62 382 VAL A N 1
ATOM 3342 C CA . VAL A 1 359 ? -6.071 32.860 -19.681 1.00 5.64 382 VAL A CA 1
ATOM 3343 C C . VAL A 1 359 ? -7.033 31.814 -20.207 1.00 8.01 382 VAL A C 1
ATOM 3344 O O . VAL A 1 359 ? -6.705 31.080 -21.148 1.00 8.60 382 VAL A O 1
ATOM 3348 N N . TRP A 1 360 ? -8.211 31.718 -19.598 1.00 4.86 383 TRP A N 1
ATOM 3349 C CA . TRP A 1 360 ? -9.252 30.821 -20.081 1.00 7.50 383 TRP A CA 1
ATOM 3350 C C . TRP A 1 360 ? -10.375 31.668 -20.656 1.00 7.20 383 TRP A C 1
ATOM 3351 O O . TRP A 1 360 ? -10.943 32.516 -19.959 1.00 7.62 383 TRP A O 1
ATOM 3362 N N . GLU A 1 361 ? -10.686 31.445 -21.927 1.00 7.78 384 GLU A N 1
ATOM 3363 C CA . GLU A 1 361 ? -11.855 32.042 -22.565 1.00 6.32 384 GLU A CA 1
ATOM 3364 C C . GLU A 1 361 ? -12.913 30.949 -22.617 1.00 9.33 384 GLU A C 1
ATOM 3365 O O . GLU A 1 361 ? -12.739 29.941 -23.310 1.00 10.10 384 GLU A O 1
ATOM 3371 N N . VAL A 1 362 ? -13.969 31.113 -21.825 1.00 6.85 385 VAL A N 1
ATOM 3372 C CA . VAL A 1 362 ? -15.068 30.155 -21.771 1.00 6.56 385 VAL A CA 1
ATOM 3373 C C . VAL A 1 362 ? -16.234 30.788 -22.516 1.00 6.80 385 VAL A C 1
ATOM 3374 O O . VAL A 1 362 ? -16.626 31.924 -22.214 1.00 9.35 385 VAL A O 1
ATOM 3378 N N . GLU A 1 363 ? -16.752 30.082 -23.519 1.00 8.90 386 GLU A N 1
ATOM 3379 C CA . GLU A 1 363 ? -17.786 30.614 -24.397 1.00 8.75 386 GLU A CA 1
ATOM 3380 C C . GLU A 1 363 ? -19.041 29.761 -24.313 1.00 8.04 386 GLU A C 1
ATOM 3381 O O . GLU A 1 363 ? -18.992 28.545 -24.524 1.00 9.26 386 GLU A O 1
ATOM 3387 N N . ASN A 1 364 ? -20.166 30.401 -24.018 1.00 6.82 387 ASN A N 1
ATOM 3388 C CA . ASN A 1 364 ? -21.448 29.708 -23.946 1.00 7.04 387 ASN A CA 1
ATOM 3389 C C . ASN A 1 364 ? -22.137 29.826 -25.305 1.00 7.74 387 ASN A C 1
ATOM 3390 O O . ASN A 1 364 ? -22.727 30.861 -25.627 1.00 9.70 387 ASN A O 1
ATOM 3395 N N . GLN A 1 365 ? -22.075 28.761 -26.102 1.00 7.60 388 GLN A N 1
ATOM 3396 C CA . GLN A 1 365 ? -22.792 28.726 -27.372 1.00 8.68 388 GLN A CA 1
ATOM 3397 C C . GLN A 1 365 ? -24.168 28.094 -27.252 1.00 14.41 388 GLN A C 1
ATOM 3398 O O . GLN A 1 365 ? -24.825 27.868 -28.275 1.00 16.90 388 GLN A O 1
ATOM 3404 N N . GLY A 1 366 ? -24.622 27.821 -26.029 1.00 8.00 389 GLY A N 1
ATOM 3405 C CA . GLY A 1 366 ? -25.962 27.331 -25.791 1.00 7.86 389 GLY A CA 1
ATOM 3406 C C . GLY A 1 366 ? -26.942 28.468 -25.584 1.00 6.00 389 GLY A C 1
ATOM 3407 O O . GLY A 1 366 ? -26.613 29.649 -25.714 1.00 10.88 389 GLY A O 1
ATOM 3408 N N . ASP A 1 367 ? -28.180 28.091 -25.256 1.00 7.06 390 ASP A N 1
ATOM 3409 C CA . ASP A 1 367 ? -29.220 29.075 -24.978 1.00 5.85 390 ASP A CA 1
ATOM 3410 C C . ASP A 1 367 ? -29.521 29.238 -23.490 1.00 11.11 390 ASP A C 1
ATOM 3411 O O . ASP A 1 367 ? -30.109 30.253 -23.104 1.00 13.31 390 ASP A O 1
ATOM 3416 N N . MET A 1 368 ? -29.134 28.283 -22.650 1.00 10.42 391 MET A N 1
ATOM 3417 C CA . MET A 1 368 ? -29.298 28.419 -21.206 1.00 8.52 391 MET A CA 1
ATOM 3418 C C . MET A 1 368 ? -28.093 29.141 -20.624 1.00 6.21 391 MET A C 1
ATOM 3419 O O . MET A 1 368 ? -26.992 29.069 -21.173 1.00 7.02 391 MET A O 1
ATOM 3424 N N . ASP A 1 369 ? -28.300 29.806 -19.485 1.00 5.55 392 ASP A N 1
ATOM 3425 C CA . ASP A 1 369 ? -27.173 30.210 -18.649 1.00 5.63 392 ASP A CA 1
ATOM 3426 C C . ASP A 1 369 ? -26.432 28.958 -18.193 1.00 6.63 392 ASP A C 1
ATOM 3427 O O . ASP A 1 369 ? -27.059 27.948 -17.855 1.00 5.63 392 ASP A O 1
ATOM 3432 N N . HIS A 1 370 ? -25.098 29.029 -18.155 1.00 5.54 393 HIS A N 1
ATOM 3433 C CA . HIS A 1 370 ? -24.281 27.961 -17.569 1.00 7.27 393 HIS A CA 1
ATOM 3434 C C . HIS A 1 370 ? -23.286 28.569 -16.591 1.00 7.34 393 HIS A C 1
ATOM 3435 O O . HIS A 1 370 ? -22.432 29.383 -17.005 1.00 6.24 393 HIS A O 1
ATOM 3442 N N . PRO A 1 371 ? -23.345 28.209 -15.303 1.00 4.79 394 PRO A N 1
ATOM 3443 C CA . PRO A 1 371 ? -22.334 28.678 -14.351 1.00 5.61 394 PRO A CA 1
ATOM 3444 C C . PRO A 1 371 ? -21.129 27.745 -14.331 1.00 6.25 394 PRO A C 1
ATOM 3445 O O . PRO A 1 371 ? -21.193 26.609 -13.844 1.00 8.09 394 PRO A O 1
ATOM 3449 N N . PHE A 1 372 ? -20.021 28.226 -14.889 1.00 5.50 395 PHE A N 1
ATOM 3450 C CA . PHE A 1 372 ? -18.828 27.407 -15.069 1.00 4.74 395 PHE A CA 1
ATOM 3451 C C . PHE A 1 372 ? -17.980 27.406 -13.798 1.00 5.15 395 PHE A C 1
ATOM 3452 O O . PHE A 1 372 ? -17.610 28.472 -13.296 1.00 6.15 395 PHE A O 1
ATOM 3460 N N . HIS A 1 373 ? -17.633 26.211 -13.302 1.00 5.86 396 HIS A N 1
ATOM 3461 C CA . HIS A 1 373 ? -16.867 26.064 -12.062 1.00 5.04 396 HIS A CA 1
ATOM 3462 C C . HIS A 1 373 ? -15.561 25.323 -12.332 1.00 5.92 396 HIS A C 1
ATOM 3463 O O . HIS A 1 373 ? -15.541 24.318 -13.051 1.00 6.52 396 HIS A O 1
ATOM 3470 N N . LEU A 1 374 ? -14.467 25.815 -11.746 1.00 4.76 397 LEU A N 1
ATOM 3471 C CA . LEU A 1 374 ? -13.175 25.137 -11.792 1.00 5.25 397 LEU A CA 1
ATOM 3472 C C . LEU A 1 374 ? -12.774 24.759 -10.372 1.00 4.76 397 LEU A C 1
ATOM 3473 O O . LEU A 1 374 ? -12.800 25.608 -9.474 1.00 6.35 397 LEU A O 1
ATOM 3478 N N . HIS A 1 375 ? -12.417 23.492 -10.167 1.00 5.88 398 HIS A N 1
ATOM 3479 C CA . HIS A 1 375 ? -11.923 23.092 -8.857 1.00 6.06 398 HIS A CA 1
ATOM 3480 C C . HIS A 1 375 ? -10.485 23.565 -8.672 1.00 6.30 398 HIS A C 1
ATOM 3481 O O . HIS A 1 375 ? -9.762 23.807 -9.642 1.00 5.64 398 HIS A O 1
ATOM 3488 N N . VAL A 1 376 ? -10.083 23.705 -7.399 1.00 6.28 399 VAL A N 1
ATOM 3489 C CA . VAL A 1 376 ? -8.678 23.757 -6.968 1.00 6.89 399 VAL A CA 1
ATOM 3490 C C . VAL A 1 376 ? -7.970 25.088 -7.232 1.00 4.76 399 VAL A C 1
ATOM 3491 O O . VAL A 1 376 ? -7.125 25.518 -6.430 1.00 6.41 399 VAL A O 1
ATOM 3495 N N . HIS A 1 377 ? -8.285 25.742 -8.352 1.00 6.23 400 HIS A N 1
ATOM 3496 C CA . HIS A 1 377 ? -7.549 26.916 -8.835 1.00 4.11 400 HIS A CA 1
ATOM 3497 C C . HIS A 1 377 ? -8.498 28.098 -8.966 1.00 8.25 400 HIS A C 1
ATOM 3498 O O . HIS A 1 377 ? -9.149 28.263 -10.008 1.00 6.43 400 HIS A O 1
ATOM 3505 N N . PRO A 1 378 ? -8.619 28.940 -7.936 1.00 3.90 401 PRO A N 1
ATOM 3506 C CA . PRO A 1 378 ? -9.475 30.127 -8.052 1.00 4.78 401 PRO A CA 1
ATOM 3507 C C . PRO A 1 378 ? -8.981 31.046 -9.162 1.00 4.20 401 PRO A C 1
ATOM 3508 O O . PRO A 1 378 ? -7.794 31.068 -9.505 1.00 6.94 401 PRO A O 1
ATOM 3512 N N . PHE A 1 379 ? -9.902 31.827 -9.720 1.00 5.65 402 PHE A N 1
ATOM 3513 C CA . PHE A 1 379 ? -9.574 32.659 -10.866 1.00 6.15 402 PHE A CA 1
ATOM 3514 C C . PHE A 1 379 ? -10.027 34.103 -10.661 1.00 6.35 402 PHE A C 1
ATOM 3515 O O . PHE A 1 379 ? -10.847 34.410 -9.794 1.00 5.98 402 PHE A O 1
ATOM 3523 N N . GLN A 1 380 ? -9.473 34.997 -11.475 1.00 5.11 403 GLN A N 1
ATOM 3524 C CA . GLN A 1 380 ? -9.902 36.389 -11.544 1.00 5.39 403 GLN A CA 1
ATOM 3525 C C . GLN A 1 380 ? -10.697 36.577 -12.831 1.00 6.88 403 GLN A C 1
ATOM 3526 O O . GLN A 1 380 ? -10.155 36.385 -13.926 1.00 7.50 403 GLN A O 1
ATOM 3532 N N . VAL A 1 381 ? -11.978 36.929 -12.706 1.00 5.57 404 VAL A N 1
ATOM 3533 C CA . VAL A 1 381 ? -12.782 37.233 -13.890 1.00 6.33 404 VAL A CA 1
ATOM 3534 C C . VAL A 1 381 ? -12.344 38.584 -14.444 1.00 8.02 404 VAL A C 1
ATOM 3535 O O . VAL A 1 381 ? -12.412 39.606 -13.754 1.00 10.34 404 VAL A O 1
ATOM 3539 N N . LEU A 1 382 ? -11.877 38.592 -15.694 1.00 7.25 405 LEU A N 1
ATOM 3540 C CA . LEU A 1 382 ? -11.493 39.844 -16.339 1.00 7.47 405 LEU A CA 1
ATOM 3541 C C . LEU A 1 382 ? -12.668 40.533 -17.025 1.00 11.08 405 LEU A C 1
ATOM 3542 O O . LEU A 1 382 ? -12.821 41.754 -16.917 1.00 11.72 405 LEU A O 1
ATOM 3547 N N . SER A 1 383 ? -13.492 39.773 -17.739 1.00 8.63 406 SER A N 1
ATOM 3548 C CA . SER A 1 383 ? -14.637 40.322 -18.452 1.00 8.08 406 SER A CA 1
ATOM 3549 C C . SER A 1 383 ? -15.603 39.187 -18.751 1.00 9.62 406 SER A C 1
ATOM 3550 O O . SER A 1 383 ? -15.199 38.026 -18.847 1.00 9.42 406 SER A O 1
ATOM 3553 N N . VAL A 1 384 ? -16.883 39.531 -18.897 1.00 9.91 407 VAL A N 1
ATOM 3554 C CA . VAL A 1 384 ? -17.909 38.589 -19.347 1.00 9.65 407 VAL A CA 1
ATOM 3555 C C . VAL A 1 384 ? -18.817 39.315 -20.329 1.00 14.17 407 VAL A C 1
ATOM 3556 O O . VAL A 1 384 ? -19.248 40.444 -20.066 1.00 15.69 407 VAL A O 1
ATOM 3560 N N . GLY A 1 385 ? -19.119 38.665 -21.450 1.00 13.83 408 GLY A N 1
ATOM 3561 C CA . GLY A 1 385 ? -20.003 39.261 -22.437 1.00 20.59 408 GLY A CA 1
ATOM 3562 C C . GLY A 1 385 ? -19.474 40.540 -23.045 1.00 16.65 408 GLY A C 1
ATOM 3563 O O . GLY A 1 385 ? -20.264 41.374 -23.498 1.00 24.77 408 GLY A O 1
ATOM 3564 N N . GLY A 1 386 ? -18.156 40.722 -23.062 1.00 15.61 409 GLY A N 1
ATOM 3565 C CA . GLY A 1 386 ? -17.555 41.916 -23.617 1.00 15.86 409 GLY A CA 1
ATOM 3566 C C . GLY A 1 386 ? -17.462 43.094 -22.672 1.00 27.14 409 GLY A C 1
ATOM 3567 O O . GLY A 1 386 ? -16.990 44.162 -23.086 1.00 26.40 409 GLY A O 1
ATOM 3568 N N . ARG A 1 387 ? -17.894 42.939 -21.422 1.00 15.12 410 ARG A N 1
ATOM 3569 C CA . ARG A 1 387 ? -17.895 43.996 -20.427 1.00 17.40 410 ARG A CA 1
ATOM 3570 C C . ARG A 1 387 ? -16.838 43.701 -19.375 1.00 17.74 410 ARG A C 1
ATOM 3571 O O . ARG A 1 387 ? -16.820 42.591 -18.829 1.00 18.71 410 ARG A O 1
ATOM 3579 N N . PRO A 1 388 ? -15.952 44.645 -19.060 1.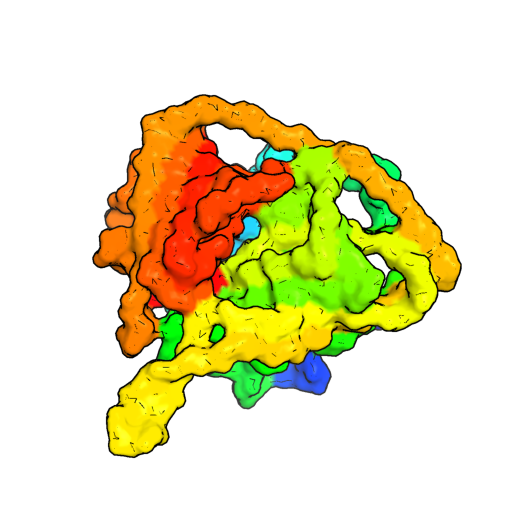00 19.39 411 PRO A N 1
ATOM 3580 C CA . PRO A 1 388 ? -14.955 44.392 -18.010 1.00 15.84 411 PRO A CA 1
ATOM 3581 C C . PRO A 1 388 ? -15.627 44.188 -16.662 1.00 16.96 411 PRO A C 1
ATOM 3582 O O . PRO A 1 388 ? -16.635 44.821 -16.345 1.00 16.28 411 PRO A O 1
ATOM 3586 N N . PHE A 1 389 ? -15.076 43.271 -15.876 1.00 14.33 412 PHE A N 1
ATOM 3587 C CA . PHE A 1 389 ? -15.601 43.057 -14.540 1.00 14.09 412 PHE A CA 1
ATOM 3588 C C . PHE A 1 389 ? -15.269 44.260 -13.660 1.00 14.08 412 PHE A C 1
ATOM 3589 O O . PHE A 1 389 ? -14.152 44.785 -13.718 1.00 13.48 412 PHE A O 1
ATOM 3597 N N . PRO A 1 390 ? -16.214 44.723 -12.839 1.00 11.78 413 PRO A N 1
ATOM 3598 C CA . PRO A 1 390 ? -16.021 45.984 -12.113 1.00 14.00 413 PRO A CA 1
ATOM 3599 C C . PRO A 1 390 ? -15.207 45.864 -10.835 1.00 18.47 413 PRO A C 1
ATOM 3600 O O . PRO A 1 390 ? -15.084 46.859 -10.109 1.00 17.00 413 PRO A O 1
ATOM 3604 N N . TYR A 1 391 ? -14.660 44.691 -10.526 1.00 10.78 414 TYR A N 1
ATOM 3605 C CA . TYR A 1 391 ? -13.870 44.526 -9.315 1.00 8.83 414 TYR A CA 1
ATOM 3606 C C . TYR A 1 391 ? -12.887 43.391 -9.525 1.00 7.76 414 TYR A C 1
ATOM 3607 O O . TYR A 1 391 ? -13.047 42.564 -10.429 1.00 9.41 414 TYR A O 1
ATOM 3616 N N . ARG A 1 392 ? -11.878 43.352 -8.658 1.00 8.08 415 ARG A N 1
ATOM 3617 C CA . ARG A 1 392 ? -10.909 42.264 -8.613 1.00 8.66 415 ARG A CA 1
ATOM 3618 C C . ARG A 1 392 ? -11.145 41.477 -7.332 1.00 5.91 415 ARG A C 1
ATOM 3619 O O . ARG A 1 392 ? -11.109 42.047 -6.237 1.00 6.92 415 ARG A O 1
ATOM 3627 N N . ALA A 1 393 ? -11.377 40.172 -7.470 1.00 7.82 416 ALA A N 1
ATOM 3628 C CA . ALA A 1 393 ? -11.541 39.271 -6.333 1.00 6.74 416 ALA A CA 1
ATOM 3629 C C . ALA A 1 393 ? -11.420 37.858 -6.869 1.00 6.68 416 ALA A C 1
ATOM 3630 O O . ALA A 1 393 ? -11.546 37.630 -8.074 1.00 7.16 416 ALA A O 1
ATOM 3632 N N . TRP A 1 394 ? -11.167 36.910 -5.964 1.00 3.84 417 TRP A N 1
ATOM 3633 C CA . TRP A 1 394 ? -11.084 35.507 -6.356 1.00 5.01 417 TRP A CA 1
ATOM 3634 C C . TRP A 1 394 ? -12.482 34.936 -6.538 1.00 3.98 417 TRP A C 1
ATOM 3635 O O . TRP A 1 394 ? -13.344 35.088 -5.666 1.00 7.28 417 TRP A O 1
ATOM 3646 N N . LYS A 1 395 ? -12.706 34.293 -7.676 1.00 4.05 418 LYS A N 1
ATOM 3647 C CA . LYS A 1 395 ? -13.941 33.566 -7.916 1.00 3.58 418 LYS A CA 1
ATOM 3648 C C . LYS A 1 395 ? -13.610 32.137 -8.328 1.00 3.30 418 LYS A C 1
ATOM 3649 O O . LYS A 1 395 ? -12.467 31.807 -8.660 1.00 6.50 418 LYS A O 1
ATOM 3655 N N . ASP A 1 396 ? -14.621 31.279 -8.261 1.00 3.30 419 ASP A N 1
ATOM 3656 C CA . ASP A 1 396 ? -14.455 29.903 -8.699 1.00 5.95 419 ASP A CA 1
ATOM 3657 C C . ASP A 1 396 ? -15.643 29.409 -9.499 1.00 5.54 419 ASP A C 1
ATOM 3658 O O . ASP A 1 396 ? -15.590 28.289 -10.022 1.00 4.42 419 ASP A O 1
ATOM 3663 N N . VAL A 1 397 ? -16.704 30.212 -9.617 1.00 5.05 420 VAL A N 1
ATOM 3664 C CA . VAL A 1 397 ? -17.817 29.970 -10.525 1.00 4.36 420 VAL A CA 1
ATOM 3665 C C . VAL A 1 397 ? -18.033 31.262 -11.298 1.00 6.84 420 VAL A C 1
ATOM 3666 O O . VAL A 1 397 ? -17.989 32.346 -10.711 1.00 7.93 420 VAL A O 1
ATOM 3670 N N . VAL A 1 398 ? -18.251 31.169 -12.612 1.00 5.61 421 VAL A N 1
ATOM 3671 C CA . VAL A 1 398 ? -18.595 32.349 -13.404 1.00 5.19 421 VAL A CA 1
ATOM 3672 C C . VAL A 1 398 ? -19.824 32.035 -14.249 1.00 4.80 421 VAL A C 1
ATOM 3673 O O . VAL A 1 398 ? -19.842 31.039 -14.982 1.00 5.18 421 VAL A O 1
ATOM 3677 N N . ASN A 1 399 ? -20.856 32.869 -14.130 1.00 5.88 422 ASN A N 1
ATOM 3678 C CA . ASN A 1 399 ? -22.072 32.643 -14.896 1.00 3.04 422 ASN A CA 1
ATOM 3679 C C . ASN A 1 399 ? -21.931 33.206 -16.301 1.00 5.95 422 ASN A C 1
ATOM 3680 O O . ASN A 1 399 ? -21.466 34.334 -16.484 1.00 7.37 422 ASN A O 1
ATOM 3685 N N A LEU A 1 400 ? -22.362 32.420 -17.287 0.57 7.15 423 LEU A N 1
ATOM 3686 N N B LEU A 1 400 ? -22.339 32.423 -17.294 0.43 7.16 423 LEU A N 1
ATOM 3687 C CA A LEU A 1 400 ? -22.378 32.823 -18.687 0.57 7.55 423 LEU A CA 1
ATOM 3688 C CA B LEU A 1 400 ? -22.348 32.865 -18.683 0.43 7.54 423 LEU A CA 1
ATOM 3689 C C A LEU A 1 400 ? -23.813 32.788 -19.183 0.57 6.09 423 LEU A C 1
ATOM 3690 C C B LEU A 1 400 ? -23.765 32.754 -19.215 0.43 6.15 423 LEU A C 1
ATOM 3691 O O A LEU A 1 400 ? -24.444 31.728 -19.183 0.57 7.10 423 LEU A O 1
ATOM 3692 O O B LEU A 1 400 ? -24.311 31.650 -19.307 0.43 7.27 423 LEU A O 1
ATOM 3701 N N A LYS A 1 401 ? -24.323 33.936 -19.612 0.57 6.70 424 LYS A N 1
ATOM 3702 N N B LYS A 1 401 ? -24.354 33.891 -19.574 0.43 6.77 424 LYS A N 1
ATOM 3703 C CA A LYS A 1 401 ? -25.586 33.931 -20.328 0.57 9.36 424 LYS A CA 1
ATOM 3704 C CA B LYS A 1 401 ? -25.606 33.842 -20.304 0.43 9.36 424 LYS A CA 1
ATOM 3705 C C A LYS A 1 401 ? -25.357 33.438 -21.757 0.57 10.04 424 LYS A C 1
ATOM 3706 C C B LYS A 1 401 ? -25.356 33.352 -21.729 0.43 10.00 424 LYS A C 1
ATOM 3707 O O A LYS A 1 401 ? -24.222 33.371 -22.239 0.57 8.13 424 LYS A O 1
ATOM 3708 O O B LYS A 1 401 ? -24.216 33.227 -22.188 0.43 8.61 424 LYS A O 1
ATOM 3719 N N . ALA A 1 402 ? -26.449 33.066 -22.429 1.00 8.84 425 ALA A N 1
ATOM 3720 C CA . ALA A 1 402 ? -26.362 32.597 -23.808 1.00 9.77 425 ALA A CA 1
ATOM 3721 C C . ALA A 1 402 ? -25.501 33.526 -24.660 1.00 8.27 425 ALA A C 1
ATOM 3722 O O . ALA A 1 402 ? -25.673 34.747 -24.645 1.00 10.70 425 ALA A O 1
ATOM 3724 N N . GLY A 1 403 ? -24.542 32.935 -25.375 1.00 8.58 426 GLY A N 1
ATOM 3725 C CA . GLY A 1 403 ? -23.701 33.669 -26.292 1.00 12.30 426 GLY A CA 1
ATOM 3726 C C . GLY A 1 403 ? -22.477 34.315 -25.681 1.00 13.52 426 GLY A C 1
ATOM 3727 O O . GLY A 1 403 ? -21.579 34.724 -26.428 1.00 15.67 426 GLY A O 1
ATOM 3728 N N . GLU A 1 404 ? -22.399 34.404 -24.356 1.00 10.07 427 GLU A N 1
ATOM 3729 C CA . GLU A 1 404 ? -21.366 35.209 -23.720 1.00 7.97 427 GLU A CA 1
ATOM 3730 C C . GLU A 1 404 ? -20.036 34.471 -23.639 1.00 7.44 427 GLU A C 1
ATOM 3731 O O . GLU A 1 404 ? -19.985 33.248 -23.478 1.00 9.20 427 GLU A O 1
ATOM 3737 N N . VAL A 1 405 ? -18.949 35.239 -23.716 1.00 7.52 428 VAL A N 1
ATOM 3738 C CA . VAL A 1 405 ? -17.605 34.742 -23.447 1.00 7.36 428 VAL A CA 1
ATOM 3739 C C . VAL A 1 405 ? -17.129 35.358 -22.137 1.00 6.73 428 VAL A C 1
ATOM 3740 O O . VAL A 1 405 ? -17.251 36.573 -21.934 1.00 10.31 428 VAL A O 1
ATOM 3744 N N . ALA A 1 406 ? -16.590 34.529 -21.245 1.00 7.91 429 ALA A N 1
ATOM 3745 C CA . ALA A 1 406 ? -15.886 35.039 -20.074 1.00 7.59 429 ALA A CA 1
ATOM 3746 C C . ALA A 1 406 ? -14.394 34.828 -20.258 1.00 11.33 429 ALA A C 1
ATOM 3747 O O . ALA A 1 406 ? -13.960 33.751 -20.681 1.00 12.24 429 ALA A O 1
ATOM 3749 N N A ARG A 1 407 ? -13.611 35.856 -19.945 0.31 7.57 430 ARG A N 1
ATOM 3750 N N B ARG A 1 407 ? -13.611 35.849 -19.931 0.42 7.55 430 ARG A N 1
ATOM 3751 N N C ARG A 1 407 ? -13.614 35.855 -19.933 0.27 7.58 430 ARG A N 1
ATOM 3752 C CA A ARG A 1 407 ? -12.156 35.770 -19.948 0.31 8.46 430 ARG A CA 1
ATOM 3753 C CA B ARG A 1 407 ? -12.158 35.756 -19.952 0.42 8.45 430 ARG A CA 1
ATOM 3754 C CA C ARG A 1 407 ? -12.159 35.776 -19.939 0.27 8.47 430 ARG A CA 1
ATOM 3755 C C A ARG A 1 407 ? -11.682 35.716 -18.503 0.31 5.32 430 ARG A C 1
ATOM 3756 C C B ARG A 1 407 ? -11.662 35.726 -18.514 0.42 5.28 430 ARG A C 1
ATOM 3757 C C C ARG A 1 407 ? -11.682 35.717 -18.495 0.27 5.34 430 ARG A C 1
ATOM 3758 O O A ARG A 1 407 ? -11.957 36.636 -17.721 0.31 7.04 430 ARG A O 1
ATOM 3759 O O B ARG A 1 407 ? -11.906 36.668 -17.749 0.42 7.08 430 ARG A O 1
ATOM 3760 O O C ARG A 1 407 ? -11.955 36.632 -17.708 0.27 7.05 430 ARG A O 1
ATOM 3782 N N . LEU A 1 408 ? -10.983 34.639 -18.152 1.00 5.28 431 LEU A N 1
ATOM 3783 C CA . LEU A 1 408 ? -10.540 34.389 -16.791 1.00 6.90 431 LEU A CA 1
ATOM 3784 C C . LEU A 1 408 ? -9.023 34.333 -16.737 1.00 7.53 431 LEU A C 1
ATOM 3785 O O . LEU A 1 408 ? -8.377 33.787 -17.643 1.00 7.21 431 LEU A O 1
ATOM 3790 N N A LEU A 1 409 ? -8.454 34.907 -15.680 0.36 6.29 432 LEU A N 1
ATOM 3791 N N B LEU A 1 409 ? -8.458 34.869 -15.657 0.64 6.25 432 LEU A N 1
ATOM 3792 C CA A LEU A 1 409 ? -7.046 34.726 -15.356 0.36 6.78 432 LEU A CA 1
ATOM 3793 C CA B LEU A 1 409 ? -7.037 34.733 -15.365 0.64 6.77 432 LEU A CA 1
ATOM 3794 C C A LEU A 1 409 ? -6.957 33.609 -14.328 0.36 8.06 432 LEU A C 1
ATOM 3795 C C B LEU A 1 409 ? -6.907 33.637 -14.311 0.64 8.05 432 LEU A C 1
ATOM 3796 O O A LEU A 1 409 ? -7.489 33.740 -13.221 0.36 7.72 432 LEU A O 1
ATOM 3797 O O B LEU A 1 409 ? -7.376 33.799 -13.180 0.64 8.13 432 LEU A O 1
ATOM 3806 N N . VAL A 1 410 ? -6.308 32.513 -14.695 1.00 7.63 433 VAL A N 1
ATOM 3807 C CA . VAL A 1 410 ? -6.264 31.316 -13.866 1.00 5.71 433 VAL A CA 1
ATOM 3808 C C . VAL A 1 410 ? -4.838 30.989 -13.448 1.00 4.74 433 VAL A C 1
ATOM 3809 O O . VAL A 1 410 ? -4.103 30.333 -14.193 1.00 7.41 433 VAL A O 1
ATOM 3813 N N . PRO A 1 411 ? -4.420 31.369 -12.243 1.00 5.18 434 PRO A N 1
ATOM 3814 C CA . PRO A 1 411 ? -3.143 30.860 -11.724 1.00 7.37 434 PRO A CA 1
ATOM 3815 C C . PRO A 1 411 ? -3.304 29.399 -11.325 1.00 8.69 434 PRO A C 1
ATOM 3816 O O . PRO A 1 411 ? -4.242 29.036 -10.611 1.00 12.92 434 PRO A O 1
ATOM 3820 N N . LEU A 1 412 ? -2.406 28.549 -11.807 1.00 6.75 435 LEU A N 1
ATOM 3821 C CA . LEU A 1 412 ? -2.442 27.141 -11.445 1.00 6.05 435 LEU A CA 1
ATOM 3822 C C . LEU A 1 412 ? -1.655 26.946 -10.154 1.00 8.54 435 LEU A C 1
ATOM 3823 O O . LEU A 1 412 ? -0.482 27.337 -10.067 1.00 8.99 435 LEU A O 1
ATOM 3828 N N . ARG A 1 413 ? -2.312 26.369 -9.148 1.00 5.42 436 ARG A N 1
ATOM 3829 C CA . ARG A 1 413 ? -1.730 26.191 -7.822 1.00 4.50 436 ARG A CA 1
ATOM 3830 C C . ARG A 1 413 ? -1.293 24.745 -7.591 1.00 10.79 436 ARG A C 1
ATOM 3831 O O . ARG A 1 413 ? -0.196 24.362 -8.010 1.00 12.96 436 ARG A O 1
ATOM 3839 N N . GLU A 1 414 ? -2.128 23.930 -6.946 1.00 7.71 437 GLU A N 1
ATOM 3840 C CA . GLU A 1 414 ? -1.708 22.581 -6.572 1.00 8.15 437 GLU A CA 1
ATOM 3841 C C . GLU A 1 414 ? -1.630 21.640 -7.771 1.00 6.46 437 GLU A C 1
ATOM 3842 O O . GLU A 1 414 ? -2.498 21.640 -8.651 1.00 6.84 437 GLU A O 1
ATOM 3848 N N . LYS A 1 415 ? -0.584 20.817 -7.785 1.00 8.79 438 LYS A N 1
ATOM 3849 C CA . LYS A 1 415 ? -0.402 19.819 -8.827 1.00 8.11 438 LYS A CA 1
ATOM 3850 C C . LYS A 1 415 ? -1.396 18.675 -8.650 1.00 5.84 438 LYS A C 1
ATOM 3851 O O . LYS A 1 415 ? -1.852 18.380 -7.539 1.00 8.88 438 LYS A O 1
ATOM 3857 N N . GLY A 1 416 ? -1.741 18.031 -9.760 1.00 6.61 439 GLY A N 1
ATOM 3858 C CA . GLY A 1 416 ? -2.629 16.889 -9.737 1.00 8.57 439 GLY A CA 1
ATOM 3859 C C . GLY A 1 416 ? -3.738 17.011 -10.759 1.00 8.29 439 GLY A C 1
ATOM 3860 O O . GLY A 1 416 ? -3.826 17.974 -11.518 1.00 8.51 439 GLY A O 1
ATOM 3861 N N A ARG A 1 417 ? -4.590 15.986 -10.781 0.29 9.64 440 ARG A N 1
ATOM 3862 N N B ARG A 1 417 ? -4.599 15.995 -10.774 0.34 9.64 440 ARG A N 1
ATOM 3863 N N C ARG A 1 417 ? -4.626 16.019 -10.733 0.37 9.63 440 ARG A N 1
ATOM 3864 C CA A ARG A 1 417 ? -5.723 15.918 -11.694 0.29 9.18 440 ARG A CA 1
ATOM 3865 C CA B ARG A 1 417 ? -5.715 15.929 -11.710 0.34 9.16 440 ARG A CA 1
ATOM 3866 C CA C ARG A 1 417 ? -5.724 15.901 -11.683 0.37 9.19 440 ARG A CA 1
ATOM 3867 C C A ARG A 1 417 ? -6.969 16.446 -10.999 0.29 8.18 440 ARG A C 1
ATOM 3868 C C B ARG A 1 417 ? -6.990 16.409 -11.030 0.34 8.16 440 ARG A C 1
ATOM 3869 C C C ARG A 1 417 ? -7.009 16.396 -11.027 0.37 8.15 440 ARG A C 1
ATOM 3870 O O A ARG A 1 417 ? -7.303 16.010 -9.891 0.29 8.04 440 ARG A O 1
ATOM 3871 O O B ARG A 1 417 ? -7.364 15.907 -9.963 0.34 7.86 440 ARG A O 1
ATOM 3872 O O C ARG A 1 417 ? -7.409 15.889 -9.971 0.37 7.79 440 ARG A O 1
ATOM 3894 N N . THR A 1 418 ? -7.653 17.379 -11.655 1.00 7.36 441 THR A N 1
ATOM 3895 C CA . THR A 1 418 ? -8.883 17.958 -11.131 1.00 8.85 441 THR A CA 1
ATOM 3896 C C . THR A 1 418 ? -9.861 18.137 -12.292 1.00 11.18 441 THR A C 1
ATOM 3897 O O . THR A 1 418 ? -9.615 17.676 -13.413 1.00 5.89 441 THR A O 1
ATOM 3901 N N . VAL A 1 419 ? -10.993 18.795 -12.022 1.00 6.50 442 VAL A N 1
ATOM 3902 C CA . VAL A 1 419 ? -12.064 18.923 -12.999 1.00 6.24 442 VAL A CA 1
ATOM 3903 C C . VAL A 1 419 ? -12.573 20.359 -13.064 1.00 6.34 442 VAL A C 1
ATOM 3904 O O . VAL A 1 419 ? -12.347 21.177 -12.169 1.00 5.26 442 VAL A O 1
ATOM 3908 N N . PHE A 1 420 ? -13.260 20.650 -14.166 1.00 5.66 443 PHE A N 1
ATOM 3909 C CA . PHE A 1 420 ? -14.053 21.855 -14.356 1.00 5.76 443 PHE A CA 1
ATOM 3910 C C . PHE A 1 420 ? -15.392 21.421 -14.928 1.00 5.71 443 PHE A C 1
ATOM 3911 O O . PHE A 1 420 ? -15.463 20.451 -15.684 1.00 5.49 443 PHE A O 1
ATOM 3919 N N . HIS A 1 421 ? -16.461 22.132 -14.563 1.00 4.44 444 HIS A N 1
ATOM 3920 C CA . HIS A 1 421 ? -17.779 21.645 -14.952 1.00 4.51 444 HIS A CA 1
ATOM 3921 C C . HIS A 1 421 ? -18.820 22.731 -14.751 1.00 7.09 444 HIS A C 1
ATOM 3922 O O . HIS A 1 421 ? -18.617 23.693 -14.009 1.00 7.16 444 HIS A O 1
ATOM 3929 N N . CYS A 1 422 ? -19.962 22.536 -15.401 1.00 5.29 445 CYS A N 1
ATOM 3930 C CA . CYS A 1 422 ? -21.104 23.389 -15.141 1.00 4.73 445 CYS A CA 1
ATOM 3931 C C . CYS A 1 422 ? -21.634 23.109 -13.741 1.00 5.98 445 CYS A C 1
ATOM 3932 O O . CYS A 1 422 ? -21.716 21.955 -13.311 1.00 5.64 445 CYS A O 1
ATOM 3935 N N . HIS A 1 423 ? -22.003 24.167 -13.019 1.00 3.32 446 HIS A N 1
ATOM 3936 C CA . HIS A 1 423 ? -22.538 23.973 -11.673 1.00 2.97 446 HIS A CA 1
ATOM 3937 C C . HIS A 1 423 ? -24.057 23.943 -11.618 1.00 5.30 446 HIS A C 1
ATOM 3938 O O . HIS A 1 423 ? -24.626 23.965 -10.526 1.00 5.71 446 HIS A O 1
ATOM 3945 N N . ILE A 1 424 ? -24.734 23.907 -12.762 1.00 5.05 447 ILE A N 1
ATOM 3946 C CA . ILE A 1 424 ? -26.050 23.278 -12.779 1.00 5.98 447 ILE A CA 1
ATOM 3947 C C . ILE A 1 424 ? -25.734 21.787 -12.741 1.00 5.02 447 ILE A C 1
ATOM 3948 O O . ILE A 1 424 ? -25.298 21.201 -13.736 1.00 4.38 447 ILE A O 1
ATOM 3953 N N . VAL A 1 425 ? -25.855 21.189 -11.553 1.00 6.65 448 VAL A N 1
ATOM 3954 C CA . VAL A 1 425 ? -25.210 19.902 -11.320 1.00 6.28 448 VAL A CA 1
ATOM 3955 C C . VAL A 1 425 ? -25.794 18.804 -12.200 1.00 4.67 448 VAL A C 1
ATOM 3956 O O . VAL A 1 425 ? -25.097 17.842 -12.530 1.00 6.86 448 VAL A O 1
ATOM 3960 N N . GLU A 1 426 ? -27.061 18.933 -12.607 1.00 3.60 449 GLU A N 1
ATOM 3961 C CA . GLU A 1 426 ? -27.622 17.997 -13.575 1.00 8.01 449 GLU A CA 1
ATOM 3962 C C . GLU A 1 426 ? -26.810 17.982 -14.868 1.00 4.52 449 GLU A C 1
ATOM 3963 O O . GLU A 1 426 ? -26.599 16.918 -15.469 1.00 6.72 449 GLU A O 1
ATOM 3969 N N . HIS A 1 427 ? -26.351 19.151 -15.319 1.00 6.89 450 HIS A N 1
ATOM 3970 C CA . HIS A 1 427 ? -25.553 19.198 -16.541 1.00 6.78 450 HIS A CA 1
ATOM 3971 C C . HIS A 1 427 ? -24.197 18.536 -16.339 1.00 8.95 450 HIS A C 1
ATOM 3972 O O . HIS A 1 427 ? -23.690 17.866 -17.248 1.00 8.54 450 HIS A O 1
ATOM 3979 N N A GLU A 1 428 ? -23.601 18.729 -15.155 0.44 7.47 451 GLU A N 1
ATOM 3980 N N B GLU A 1 428 ? -23.580 18.724 -15.167 0.56 7.46 451 GLU A N 1
ATOM 3981 C CA A GLU A 1 428 ? -22.386 18.014 -14.768 0.44 6.42 451 GLU A CA 1
ATOM 3982 C CA B GLU A 1 428 ? -22.364 17.978 -14.856 0.56 6.37 451 GLU A CA 1
ATOM 3983 C C A GLU A 1 428 ? -22.591 16.506 -14.863 0.44 8.11 451 GLU A C 1
ATOM 3984 C C B GLU A 1 428 ? -22.618 16.479 -14.931 0.56 8.07 451 GLU A C 1
ATOM 3985 O O A GLU A 1 428 ? -21.798 15.797 -15.492 0.44 7.87 451 GLU A O 1
ATOM 3986 O O B GLU A 1 428 ? -21.876 15.747 -15.595 0.56 8.24 451 GLU A O 1
ATOM 3997 N N . ASP A 1 429 ? -23.664 16.005 -14.244 1.00 5.86 452 ASP A N 1
ATOM 3998 C CA . ASP A 1 429 ? -23.971 14.577 -14.249 1.00 6.36 452 ASP A CA 1
ATOM 3999 C C . ASP A 1 429 ? -24.215 14.058 -15.657 1.00 8.83 452 ASP A C 1
ATOM 4000 O O . ASP A 1 429 ? -23.969 12.878 -15.933 1.00 12.42 452 ASP A O 1
ATOM 4005 N N . ARG A 1 430 ? -24.714 14.915 -16.547 1.00 7.91 453 ARG A N 1
ATOM 4006 C CA . ARG A 1 430 ? -25.055 14.538 -17.909 1.00 9.21 453 ARG A CA 1
ATOM 4007 C C . ARG A 1 430 ? -23.953 14.881 -18.905 1.00 20.39 453 ARG A C 1
ATOM 4008 O O . ARG A 1 430 ? -24.195 14.852 -20.118 1.00 19.38 453 ARG A O 1
ATOM 4016 N N . GLY A 1 431 ? -22.763 15.235 -18.422 1.00 11.57 454 GLY A N 1
ATOM 4017 C CA . GLY A 1 431 ? -21.584 15.224 -19.264 1.00 12.99 454 GLY A CA 1
ATOM 4018 C C . GLY A 1 431 ? -20.761 16.492 -19.332 1.00 9.73 454 GLY A C 1
ATOM 4019 O O . GLY A 1 431 ? -19.643 16.461 -19.847 1.00 8.71 454 GLY A O 1
ATOM 4020 N N A MET A 1 432 ? -21.281 17.622 -18.839 0.69 9.70 455 MET A N 1
ATOM 4021 N N B MET A 1 432 ? -21.296 17.591 -18.805 0.31 9.61 455 MET A N 1
ATOM 4022 C CA A MET A 1 432 ? -20.624 18.922 -19.046 0.69 6.39 455 MET A CA 1
ATOM 4023 C CA B MET A 1 432 ? -20.671 18.905 -18.932 0.31 6.35 455 MET A CA 1
ATOM 4024 C C A MET A 1 432 ? -19.514 19.126 -18.010 0.69 5.43 455 MET A C 1
ATOM 4025 C C B MET A 1 432 ? -19.553 19.035 -17.897 0.31 5.42 455 MET A C 1
ATOM 4026 O O A MET A 1 432 ? -19.589 19.973 -17.117 0.69 7.25 455 MET A O 1
ATOM 4027 O O B MET A 1 432 ? -19.665 19.730 -16.885 0.31 8.94 455 MET A O 1
ATOM 4036 N N . MET A 1 433 ? -18.451 18.340 -18.175 1.00 7.34 456 MET A N 1
ATOM 4037 C CA . MET A 1 433 ? -17.311 18.321 -17.265 1.00 5.63 456 MET A CA 1
ATOM 4038 C C . MET A 1 433 ? -16.084 17.850 -18.041 1.00 8.48 456 MET A C 1
ATOM 4039 O O . MET A 1 433 ? -16.194 17.039 -18.970 1.00 7.44 456 MET A O 1
ATOM 4044 N N . GLY A 1 434 ? -14.911 18.390 -17.666 1.00 6.44 457 GLY A N 1
ATOM 4045 C CA . GLY A 1 434 ? -13.655 17.985 -18.262 1.00 7.01 457 GLY A CA 1
ATOM 4046 C C . GLY A 1 434 ? -12.569 17.875 -17.207 1.00 6.70 457 GLY A C 1
ATOM 4047 O O . GLY A 1 434 ? -12.777 18.224 -16.039 1.00 8.85 457 GLY A O 1
ATOM 4048 N N . VAL A 1 435 ? -11.404 17.386 -17.636 1.00 7.21 458 VAL A N 1
ATOM 4049 C CA . VAL A 1 435 ? -10.295 17.058 -16.739 1.00 7.56 458 VAL A CA 1
ATOM 4050 C C . VAL A 1 435 ? -9.104 17.969 -17.021 1.00 7.52 458 VAL A C 1
ATOM 4051 O O . VAL A 1 435 ? -8.654 18.092 -18.167 1.00 8.75 458 VAL A O 1
ATOM 4055 N N . LEU A 1 436 ? -8.592 18.602 -15.972 1.00 8.23 459 LEU A N 1
ATOM 4056 C CA . LEU A 1 436 ? -7.382 19.403 -16.037 1.00 7.97 459 LEU A CA 1
ATOM 4057 C C . LEU A 1 436 ? -6.312 18.688 -15.231 1.00 6.39 459 LEU A C 1
ATOM 4058 O O . LEU A 1 436 ? -6.553 18.299 -14.084 1.00 8.29 459 LEU A O 1
ATOM 4063 N N . GLU A 1 437 ? -5.137 18.521 -15.823 1.00 6.45 460 GLU A N 1
ATOM 4064 C CA . GLU A 1 437 ? -3.993 17.969 -15.112 1.00 8.79 460 GLU A CA 1
ATOM 4065 C C . GLU A 1 437 ? -2.926 19.045 -14.985 1.00 10.99 460 GLU A C 1
ATOM 4066 O O . GLU A 1 437 ? -2.519 19.637 -15.991 1.00 10.87 460 GLU A O 1
ATOM 4072 N N . VAL A 1 438 ? -2.482 19.300 -13.752 1.00 7.79 461 VAL A N 1
ATOM 4073 C CA . VAL A 1 438 ? -1.480 20.321 -13.460 1.00 6.90 461 VAL A CA 1
ATOM 4074 C C . VAL A 1 438 ? -0.211 19.623 -12.991 1.00 10.19 461 VAL A C 1
ATOM 4075 O O . VAL A 1 438 ? -0.254 18.792 -12.076 1.00 9.19 461 VAL A O 1
ATOM 4079 N N . GLY A 1 439 ? 0.909 19.942 -13.635 1.00 9.59 462 GLY A N 1
ATOM 4080 C CA . GLY A 1 439 ? 2.170 19.285 -13.337 1.00 10.27 462 GLY A CA 1
ATOM 4081 C C . GLY A 1 439 ? 3.303 20.251 -13.107 1.00 15.31 462 GLY A C 1
ATOM 4082 O O . GLY A 1 439 ? 4.429 19.841 -12.826 1.00 14.59 462 GLY A O 1
#